Protein AF-0000000080018840 (afdb_homodimer)

Nearest PDB structures (foldseek):
  3c07-assembly1_A  TM=6.468E-01  e=4.289E-05  Streptomyces coelicolor A3(2)
  4w97-assembly1_A  TM=5.515E-01  e=1.304E-05  Mycobacterium tuberculosis H37Rv
  3vpr-assembly2_C  TM=6.463E-01  e=5.351E-04  Thermus thermophilus HB8
  6o6n-assembly1_A  TM=5.882E-01  e=2.619E-04  Mycobacterium tuberculosis
  3ppb-assembly1_B  TM=4.886E-01  e=4.423E-04  Shewanella loihica PV-4

Secondary structure (DSSP, 8-state):
------HHHHHHHHHHHHHHHHHHH-TTT--HHHHHHHHTS-HHHHHHH-SSHHHHHHHHHHHHHHHHHHHHHHHS----SHHHHHHHHHHHHHHTHHHHHHHHHHHHHHHHHH-HHHHHT-HHHHHHHHHHHHHHHHHHT---HHHHHHHHHHHHHHHHHHHHHGGGS-HHHHHHHHHHHHHHHHHHS---/------HHHHHHHHHHHHHHHHHHH-TTT--HHHHHHHHTS-HHHHHHH-SSHHHHHHHHHHHHHHHHHHHHHHHS----SHHHHHHHHHHHHHHTHHHHHHHHHHHHHHHHHH-HHHHHT-HHHHHHHHHHHHHHHHHHT---HHHHHHHHHHHHHHHHHHHHHGGGS-HHHHHHHHHHHHHHHHHHS---

pLDDT: mean 93.97, std 9.01, range [42.06, 98.44]

Sequence (384 aa):
MPKIVDHEQYRKQLLMKSFDLFAQKGYAAITMREIAKELGVSTGTLYHYFPNKEALFLQLVEEQTRQDILNFLAEAGDAKNLAERIKALMNFVAKNEDYFSKQALLGFDFYQQQGRDEILNNPTIKKAWEDTKQALADYLEIKDQAIINFIYCFLNGLISSRMFEGDTFSYTEQSELLANMLTAYLQAQPTHMPKIVDHEQYRKQLLMKSFDLFAQKGYAAITMREIAKELGVSTGTLYHYFPNKEALFLQLVEEQTRQDILNFLAEAGDAKNLAERIKALMNFVAKNEDYFSKQALLGFDFYQQQGRDEILNNPTIKKAWEDTKQALADYLEIKDQAIINFIYCFLNGLISSRMFEGDTFSYTEQSELLANMLTAYLQAQPTH

Solvent-accessible surface area (backbone atoms only — not comparable to full-atom values): 20921 Å² total; per-residue (Å²): 122,81,73,80,73,55,63,67,60,51,50,50,50,52,37,58,55,45,48,55,50,34,59,72,58,33,58,83,71,54,49,66,62,54,49,15,56,76,71,72,47,51,56,67,59,48,39,70,79,26,82,42,66,66,54,42,49,49,51,35,49,45,50,47,44,54,47,51,54,52,55,43,65,71,62,47,68,87,56,86,48,64,51,48,39,44,41,36,53,41,49,52,47,62,76,40,41,70,62,52,47,42,51,50,53,48,49,52,44,47,41,70,74,65,31,57,70,55,46,57,65,30,65,64,60,50,47,38,52,52,51,50,49,48,51,48,22,60,71,60,71,48,83,56,61,69,58,44,51,49,53,51,19,29,54,50,8,43,53,54,47,34,59,54,50,39,78,83,56,48,63,67,62,52,31,50,51,52,33,49,22,52,51,36,32,61,66,67,47,78,85,120,125,81,74,81,71,56,63,66,61,51,51,50,51,51,38,56,56,45,48,55,49,34,60,73,58,33,57,83,70,55,48,66,62,56,50,16,56,76,70,71,46,50,55,66,59,47,39,70,77,27,82,41,65,66,55,42,50,50,52,36,50,46,52,48,44,52,46,52,54,51,55,45,66,72,63,48,67,88,55,88,47,64,52,48,39,43,43,35,52,42,49,53,48,61,76,39,40,70,60,53,48,41,51,50,52,46,51,52,43,46,42,71,74,65,30,58,69,54,48,56,65,30,66,62,61,51,49,38,52,50,51,51,49,49,50,50,22,62,72,62,71,46,85,57,59,68,57,45,50,48,53,52,19,30,54,52,7,43,53,54,47,34,59,53,50,39,79,82,56,47,63,67,62,52,33,50,49,53,31,48,21,51,51,37,32,60,67,67,47,80,85,121

InterPro domains:
  IPR001647 DNA-binding HTH domain, TetR-type [PF00440] (18-59)
  IPR001647 DNA-binding HTH domain, TetR-type [PR00455] (14-27)
  IPR001647 DNA-binding HTH domain, TetR-type [PR00455] (35-58)
  IPR001647 DNA-binding HTH domain, TetR-type [PS50977] (8-68)
  IPR009057 Homedomain-like superfamily [SSF46689] (2-82)
  IPR023772 DNA-binding HTH domain, TetR-type, conserved site [PS01081] (26-56)
  IPR050624 Nucleoid occlusion factor SlmA/HTH-type transcriptional regulator [PTHR43479] (7-182)

Radius of gyration: 22.7 Å; Cα contacts (8 Å, |Δi|>4): 357; chains: 2; bounding box: 90×64×44 Å

Foldseek 3Di:
DPPPPPVVVVLLVLLVQVLVVCLVQNLVGDALCNSCVVVVHDSVVSCVSPVGSVRSVLVSLLSVLVVLLVVLVVQLPDQDALLSSLLSVLVSCVVCLVVVLSVVRNVVSVCVVQHDVCQVPPVSNVVSVVSNLVSVCVSSVPDDSVVSVVSVVVSVVLSVCCVVPNPVDDSVVVSNVSSVVVVVVVVPPPPD/DPPPPPVVVVLLVLLVQVLVVCLVQNLVGDALCNSCVVVVHDSVVSCVSPVGSVRSVLVSLLSVLVVLLVVLVVQLPDQDALLSSLLSVLVSCVVCLVVVLSVVRNVVSVCVVQHDVCQVPPVSNVVSVVSNLVSVCVSSVPDDSVVSVVSVVVSVVLSVCCVVPNPVDDSVVVSNVSSVVVVVVVVPPPPD

Organism: NCBI:txid2019572

Structure (mmCIF, N/CA/C/O backbone):
data_AF-0000000080018840-model_v1
#
loop_
_entity.id
_entity.type
_entity.pdbx_description
1 polymer 'TetR/AcrR family transcriptional regulator'
#
loop_
_atom_site.group_PDB
_atom_site.id
_atom_site.type_symbol
_atom_site.label_atom_id
_atom_site.label_alt_id
_atom_site.label_comp_id
_atom_site.label_asym_id
_atom_site.label_entity_id
_atom_site.label_seq_id
_atom_site.pdbx_PDB_ins_code
_atom_site.Cartn_x
_atom_site.Cartn_y
_atom_site.Cartn_z
_atom_site.occupancy
_atom_site.B_iso_or_equiv
_atom_site.auth_seq_id
_atom_site.auth_comp_id
_atom_site.auth_asym_id
_a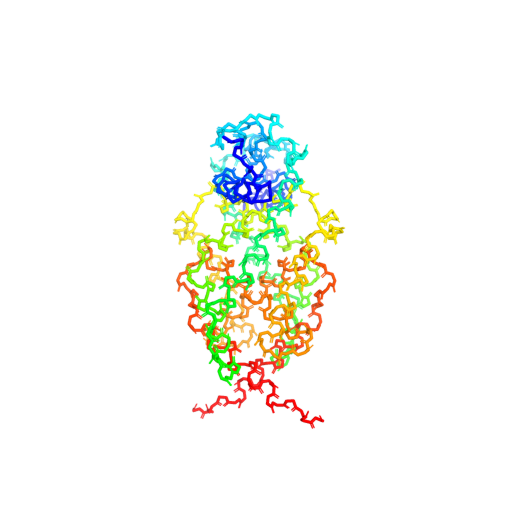tom_site.auth_atom_id
_atom_site.pdbx_PDB_model_num
ATOM 1 N N . MET A 1 1 ? 43.125 22.5 12.094 1 45.78 1 MET A N 1
ATOM 2 C CA . MET A 1 1 ? 42.844 22.297 10.672 1 45.78 1 MET A CA 1
ATOM 3 C C . MET A 1 1 ? 41.344 22.344 10.398 1 45.78 1 MET A C 1
ATOM 5 O O . MET A 1 1 ? 40.562 21.859 11.211 1 45.78 1 MET A O 1
ATOM 9 N N . PRO A 1 2 ? 40.906 23.156 9.523 1 51.06 2 PRO A N 1
ATOM 10 C CA . PRO A 1 2 ? 39.469 23.188 9.273 1 51.06 2 PRO A CA 1
ATOM 11 C C . PRO A 1 2 ? 38.875 21.812 9.016 1 51.06 2 PRO A C 1
ATOM 13 O O . PRO A 1 2 ? 39.562 20.938 8.461 1 51.06 2 PRO A O 1
ATOM 16 N N . LYS A 1 3 ? 38.188 21.344 9.891 1 54.5 3 LYS A N 1
ATOM 17 C CA . LYS A 1 3 ? 37.594 20.031 9.695 1 54.5 3 LYS A CA 1
ATOM 18 C C . LYS A 1 3 ? 37.125 19.844 8.266 1 54.5 3 LYS A C 1
ATOM 20 O O . LYS A 1 3 ? 36.312 20.641 7.77 1 54.5 3 LYS A O 1
ATOM 25 N N . ILE A 1 4 ? 37.844 19.359 7.363 1 59.78 4 ILE A N 1
ATOM 26 C CA . ILE A 1 4 ? 37.406 19.047 6.008 1 59.78 4 ILE A CA 1
ATOM 27 C C . ILE A 1 4 ? 36.031 18.344 6.055 1 59.78 4 ILE A C 1
ATOM 29 O O . ILE A 1 4 ? 35.938 17.203 6.531 1 59.78 4 ILE A O 1
ATOM 33 N N . VAL A 1 5 ? 35.031 19.203 6.078 1 68.12 5 VAL A N 1
ATOM 34 C CA . VAL A 1 5 ? 33.688 18.641 6.137 1 68.12 5 VAL A CA 1
ATOM 35 C C . VAL A 1 5 ? 33.375 17.891 4.836 1 68.12 5 VAL A C 1
ATOM 37 O O . VAL A 1 5 ? 33.531 18.453 3.748 1 68.12 5 VAL A O 1
ATOM 40 N N . ASP A 1 6 ? 33.375 16.594 4.762 1 83.5 6 ASP A N 1
ATOM 41 C CA . ASP A 1 6 ? 32.812 15.805 3.672 1 83.5 6 ASP A CA 1
ATOM 42 C C . ASP A 1 6 ? 31.344 16.156 3.447 1 83.5 6 ASP A C 1
ATOM 44 O O . ASP A 1 6 ? 30.453 15.617 4.129 1 83.5 6 ASP A O 1
ATOM 48 N N . HIS A 1 7 ? 31.094 17.094 2.555 1 87.38 7 HIS A N 1
ATOM 49 C CA . HIS A 1 7 ? 29.781 17.672 2.297 1 87.38 7 HIS A CA 1
ATOM 50 C C . HIS A 1 7 ? 28.766 16.594 1.951 1 87.38 7 HIS A C 1
ATOM 52 O O . HIS A 1 7 ? 27.609 16.656 2.385 1 87.38 7 HIS A O 1
ATOM 58 N N . GLU A 1 8 ? 29.281 15.664 1.293 1 90.56 8 GLU A N 1
ATOM 59 C CA . GLU A 1 8 ? 28.375 14.602 0.884 1 90.56 8 GLU A CA 1
ATOM 60 C C . GLU A 1 8 ? 27.969 13.734 2.072 1 90.56 8 GLU A C 1
ATOM 62 O O . GLU A 1 8 ? 26.797 13.352 2.199 1 90.56 8 GLU A O 1
ATOM 67 N N . GLN A 1 9 ? 28.859 13.453 2.891 1 91.81 9 GLN A N 1
ATOM 68 C CA . GLN A 1 9 ? 28.562 12.656 4.082 1 91.81 9 GLN A CA 1
ATOM 69 C C . GLN A 1 9 ? 27.641 13.414 5.035 1 91.81 9 GLN A C 1
ATOM 71 O O . GLN A 1 9 ? 26.734 12.82 5.625 1 91.81 9 GLN A O 1
ATOM 76 N N . TYR A 1 10 ? 27.953 14.664 5.164 1 92.5 10 TYR A N 1
ATOM 77 C CA . TYR A 1 10 ? 27.109 15.484 6.023 1 92.5 10 TYR A CA 1
ATOM 78 C C . TYR A 1 10 ? 25.688 15.578 5.477 1 92.5 10 TYR A C 1
ATOM 80 O O . TYR A 1 10 ? 24.719 15.469 6.23 1 92.5 10 TYR A O 1
ATOM 88 N N . ARG A 1 11 ? 25.547 15.758 4.223 1 94.44 11 ARG A N 1
ATOM 89 C CA . ARG A 1 11 ? 24.234 15.781 3.559 1 94.44 11 ARG A CA 1
ATOM 90 C C . ARG A 1 11 ? 23.453 14.5 3.84 1 94.44 11 ARG A C 1
ATOM 92 O O . ARG A 1 11 ? 22.281 14.555 4.184 1 94.44 11 ARG A O 1
ATOM 99 N N . LYS A 1 12 ? 24.141 13.43 3.73 1 95.06 12 LYS A N 1
ATOM 100 C CA . LYS A 1 12 ? 23.516 12.141 3.979 1 95.06 12 LYS A CA 1
ATOM 101 C C . LYS A 1 12 ? 23.047 12.023 5.426 1 95.06 12 LYS A C 1
ATOM 103 O O . LYS A 1 12 ? 21.969 11.477 5.691 1 95.06 12 LYS A O 1
ATOM 108 N N . GLN A 1 13 ? 23.844 12.5 6.277 1 94.56 13 GLN A N 1
ATOM 109 C CA . GLN A 1 13 ? 23.469 12.484 7.688 1 94.56 13 GLN A CA 1
ATOM 110 C C . GLN A 1 13 ? 22.203 13.32 7.926 1 94.56 13 GLN A C 1
ATOM 112 O O . GLN A 1 13 ? 21.312 12.914 8.672 1 94.56 13 GLN A O 1
ATOM 117 N N . LEU A 1 14 ? 22.172 14.453 7.285 1 95.94 14 LEU A N 1
ATOM 118 C CA . LEU A 1 14 ? 21 15.312 7.406 1 95.94 14 LEU A CA 1
ATOM 119 C C . LEU A 1 14 ? 19.75 14.633 6.848 1 95.94 14 LEU A C 1
ATOM 121 O O . LEU A 1 14 ? 18.672 14.727 7.43 1 95.94 14 LEU A O 1
ATOM 125 N N . LEU A 1 15 ? 19.922 13.922 5.781 1 96.69 15 LEU A N 1
ATOM 126 C CA . LEU A 1 15 ? 18.812 13.219 5.156 1 96.69 15 LEU A CA 1
ATOM 127 C C . LEU A 1 15 ? 18.25 12.148 6.086 1 96.69 15 LEU A C 1
ATOM 129 O O . LEU A 1 15 ? 17.047 12.078 6.305 1 96.69 15 LEU A O 1
ATOM 133 N N . MET A 1 16 ? 19.125 11.383 6.684 1 94.75 16 MET A N 1
ATOM 134 C CA . MET A 1 16 ? 18.703 10.258 7.52 1 94.75 16 MET A CA 1
ATOM 135 C C . MET A 1 16 ? 18.031 10.758 8.789 1 94.75 16 MET A C 1
ATOM 137 O O . MET A 1 16 ? 17.031 10.18 9.234 1 94.75 16 MET A O 1
ATOM 141 N N . LYS A 1 17 ? 18.531 11.805 9.297 1 95.81 17 LYS A N 1
ATOM 142 C CA . LYS A 1 17 ? 17.906 12.406 10.469 1 95.81 17 LYS A CA 1
ATOM 143 C C . LYS A 1 17 ? 16.547 13 10.109 1 95.81 17 LYS A C 1
ATOM 145 O O . LYS A 1 17 ? 15.617 12.984 10.922 1 95.81 17 LYS A O 1
ATOM 150 N N . SER A 1 18 ? 16.438 13.539 8.945 1 96.94 18 SER A N 1
ATOM 151 C CA . SER A 1 18 ? 15.172 14.086 8.484 1 96.94 18 SER A CA 1
ATOM 152 C C . SER A 1 18 ? 14.125 13 8.312 1 96.94 18 SER A C 1
ATOM 154 O O . SER A 1 18 ? 12.93 13.242 8.5 1 96.94 18 SER A O 1
ATOM 156 N N . PHE A 1 19 ? 14.547 11.781 7.973 1 96.38 19 PHE A N 1
ATOM 157 C CA . PHE A 1 19 ? 13.633 10.656 7.832 1 96.38 19 PHE A CA 1
ATOM 158 C C . PHE A 1 19 ? 12.875 10.406 9.133 1 96.38 19 PHE A C 1
ATOM 160 O O . PHE A 1 19 ? 11.656 10.242 9.117 1 96.38 19 PHE A O 1
ATOM 167 N N . ASP A 1 20 ? 13.625 10.461 10.164 1 94.19 20 ASP A N 1
ATOM 168 C CA . ASP A 1 20 ? 13.016 10.227 11.469 1 94.19 20 ASP A CA 1
ATOM 169 C C . ASP A 1 20 ? 11.992 11.305 11.805 1 94.19 20 ASP A C 1
ATOM 171 O O . ASP A 1 20 ? 10.945 11.016 12.383 1 94.19 20 ASP A O 1
ATOM 175 N N . LEU A 1 21 ? 12.312 12.477 11.43 1 94.38 21 LEU A N 1
ATOM 176 C CA . LEU A 1 21 ? 11.414 13.594 11.688 1 94.38 21 LEU A CA 1
ATOM 177 C C . LEU A 1 21 ? 10.156 13.484 10.836 1 94.38 21 LEU A C 1
ATOM 179 O O . LEU A 1 21 ? 9.039 13.68 11.336 1 94.38 21 LEU A O 1
ATOM 183 N N . PHE A 1 22 ? 10.375 13.156 9.547 1 94.5 22 PHE A N 1
ATOM 184 C CA . PHE A 1 22 ? 9.234 12.938 8.656 1 94.5 22 PHE A CA 1
ATOM 185 C C . PHE A 1 22 ? 8.359 11.805 9.18 1 94.5 22 PHE A C 1
ATOM 187 O O . PHE A 1 22 ? 7.129 11.891 9.141 1 94.5 22 PHE A O 1
ATOM 194 N N . ALA A 1 23 ? 8.992 10.797 9.641 1 91.19 23 ALA A N 1
ATOM 195 C CA . ALA A 1 23 ? 8.266 9.625 10.117 1 91.19 23 ALA A CA 1
ATOM 196 C C . ALA A 1 23 ? 7.473 9.953 11.383 1 91.19 23 ALA A C 1
ATOM 198 O O . ALA A 1 23 ? 6.391 9.398 11.602 1 91.19 23 ALA A O 1
ATOM 199 N N . GLN A 1 24 ? 7.988 10.812 12.156 1 88 24 GLN A N 1
ATOM 200 C CA . GLN A 1 24 ? 7.371 11.164 13.43 1 88 24 GLN A CA 1
ATOM 201 C C . GLN A 1 24 ? 6.234 12.164 13.234 1 88 24 GLN A C 1
ATOM 203 O O . GLN A 1 24 ? 5.16 12.016 13.82 1 88 24 GLN A O 1
ATOM 208 N N . LYS A 1 25 ? 6.395 13.156 12.32 1 89.25 25 LYS A N 1
ATOM 209 C CA . LYS A 1 25 ? 5.465 14.281 12.258 1 89.25 25 LYS A CA 1
ATOM 210 C C . LYS A 1 25 ? 4.641 14.234 10.977 1 89.25 25 LYS A C 1
ATOM 212 O O . LYS A 1 25 ? 3.592 14.875 10.883 1 89.25 25 LYS A O 1
ATOM 217 N N . GLY A 1 26 ? 5.172 13.461 10.047 1 91.19 26 GLY A N 1
ATOM 218 C CA . GLY A 1 26 ? 4.547 13.469 8.734 1 91.19 26 GLY A CA 1
ATOM 219 C C . GLY A 1 26 ? 5.113 14.531 7.812 1 91.19 26 GLY A C 1
ATOM 220 O O . GLY A 1 26 ? 5.559 15.586 8.273 1 91.19 26 GLY A O 1
ATOM 221 N N . TYR A 1 27 ? 5.07 14.281 6.578 1 93.5 27 TYR A N 1
ATOM 222 C CA . TYR A 1 27 ? 5.594 15.203 5.57 1 93.5 27 TYR A CA 1
ATOM 223 C C . TYR A 1 27 ? 4.797 16.5 5.555 1 93.5 27 TYR A C 1
ATOM 225 O O . TYR A 1 27 ? 5.375 17.594 5.508 1 93.5 27 TYR A O 1
ATOM 233 N N . ALA A 1 28 ? 3.535 16.391 5.555 1 89.25 28 ALA A N 1
ATOM 234 C CA . ALA A 1 28 ? 2.664 17.547 5.426 1 89.25 28 ALA A CA 1
ATOM 235 C C . ALA A 1 28 ? 2.824 18.484 6.621 1 89.25 28 ALA A C 1
ATOM 237 O O . ALA A 1 28 ? 2.814 19.703 6.469 1 89.25 28 ALA A O 1
ATOM 238 N N . ALA A 1 29 ? 3.09 18.031 7.734 1 89.56 29 ALA A N 1
ATOM 239 C CA . ALA A 1 29 ? 2.951 18.781 8.977 1 89.56 29 ALA A CA 1
ATOM 240 C C . ALA A 1 29 ? 4.258 19.484 9.344 1 89.56 29 ALA A C 1
ATOM 242 O O . ALA A 1 29 ? 4.25 20.484 10.055 1 89.56 29 ALA A O 1
ATOM 243 N N . ILE A 1 30 ? 5.359 19 8.93 1 94.94 30 ILE A N 1
ATOM 244 C CA . ILE A 1 30 ? 6.645 19.516 9.383 1 94.94 30 ILE A CA 1
ATOM 245 C C . ILE A 1 30 ? 7.148 20.562 8.391 1 94.94 30 ILE A C 1
ATOM 247 O O . ILE A 1 30 ? 6.949 20.438 7.18 1 94.94 30 ILE A O 1
ATOM 251 N N . THR A 1 31 ? 7.797 21.594 8.898 1 96.12 31 THR A N 1
ATOM 252 C CA . THR A 1 31 ? 8.336 22.672 8.07 1 96.12 31 THR A CA 1
ATOM 253 C C . THR A 1 31 ? 9.859 22.594 8.023 1 96.12 31 THR A C 1
ATOM 255 O O . THR A 1 31 ? 10.484 21.922 8.852 1 96.12 31 THR A O 1
ATOM 258 N N . MET A 1 32 ? 10.406 23.359 7.055 1 97.56 32 MET A N 1
ATOM 259 C CA . MET A 1 32 ? 11.859 23.453 6.945 1 97.56 32 MET A CA 1
ATOM 260 C C . MET A 1 32 ? 12.469 24.047 8.211 1 97.56 32 MET A C 1
ATOM 262 O O . MET A 1 32 ? 13.508 23.594 8.68 1 97.56 32 MET A O 1
ATOM 266 N N . ARG A 1 33 ? 11.844 24.969 8.766 1 97.25 33 ARG A N 1
ATOM 267 C CA . ARG A 1 33 ? 12.328 25.625 9.977 1 97.25 33 ARG A CA 1
ATOM 268 C C . ARG A 1 33 ? 12.328 24.656 11.156 1 97.25 33 ARG A C 1
ATOM 270 O O . ARG A 1 33 ? 13.281 24.625 11.938 1 97.25 33 ARG A O 1
ATOM 277 N N . GLU A 1 34 ? 11.312 23.891 11.273 1 97.12 34 GLU A N 1
ATOM 278 C CA . GLU A 1 34 ? 11.219 22.891 12.328 1 97.12 34 GLU A CA 1
ATOM 279 C C . GLU A 1 34 ? 12.281 21.797 12.164 1 97.12 34 GLU A C 1
ATOM 281 O O . GLU A 1 34 ? 12.883 21.359 13.141 1 97.12 34 GLU A O 1
ATOM 286 N N . ILE A 1 35 ? 12.477 21.359 10.883 1 97.69 35 ILE A N 1
ATOM 287 C CA . ILE A 1 35 ? 13.492 20.359 10.594 1 97.69 35 ILE A CA 1
ATOM 288 C C . ILE A 1 35 ? 14.867 20.859 11.008 1 97.69 35 ILE A C 1
ATOM 290 O O . ILE A 1 35 ? 15.609 20.172 11.703 1 97.69 35 ILE A O 1
ATOM 294 N N . ALA A 1 36 ? 15.133 22.062 10.641 1 97.88 36 ALA A N 1
ATOM 295 C CA . ALA A 1 36 ? 16.422 22.656 11 1 97.88 36 ALA A CA 1
ATOM 296 C C . ALA A 1 36 ? 16.609 22.688 12.516 1 97.88 36 ALA A C 1
ATOM 298 O O . ALA A 1 36 ? 17.656 22.281 13.023 1 97.88 36 ALA A O 1
ATOM 299 N N . LYS A 1 37 ? 15.633 23.109 13.188 1 97.75 37 LYS A N 1
ATOM 300 C CA . LYS A 1 37 ? 15.664 23.203 14.648 1 97.75 37 LYS A CA 1
ATOM 301 C C . LYS A 1 37 ? 15.906 21.828 15.273 1 97.75 37 LYS A C 1
ATOM 303 O O . LYS A 1 37 ? 16.766 21.688 16.141 1 97.75 37 LYS A O 1
ATOM 308 N N . GLU A 1 38 ? 15.18 20.844 14.852 1 96 38 GLU A N 1
ATOM 309 C CA . GLU A 1 38 ? 15.266 19.5 15.422 1 96 38 GLU A CA 1
ATOM 310 C C . GLU A 1 38 ? 16.609 18.859 15.102 1 96 38 GLU A C 1
ATOM 312 O O . GLU A 1 38 ? 17.109 18.031 15.875 1 96 38 GLU A O 1
ATOM 317 N N . LEU A 1 39 ? 17.188 19.188 13.953 1 96.31 39 LEU A N 1
ATOM 318 C CA . LEU A 1 39 ? 18.484 18.641 13.539 1 96.31 39 LEU A CA 1
ATOM 319 C C . LEU A 1 39 ? 19.625 19.375 14.242 1 96.31 39 LEU A C 1
ATOM 321 O O . LEU A 1 39 ? 20.766 18.922 14.195 1 96.31 39 LEU A O 1
ATOM 325 N N . GLY A 1 40 ? 19.312 20.531 14.828 1 96.62 40 GLY A N 1
ATOM 326 C CA . GLY A 1 40 ? 20.344 21.312 15.508 1 96.62 40 GLY A CA 1
ATOM 327 C C . GLY A 1 40 ? 21.234 22.078 14.555 1 96.62 40 GLY A C 1
ATOM 328 O O . GLY A 1 40 ? 22.422 22.234 14.805 1 96.62 40 GLY A O 1
ATOM 329 N N . VAL A 1 41 ? 20.672 22.453 13.414 1 96.75 41 VAL A N 1
ATOM 330 C CA . VAL A 1 41 ? 21.406 23.25 12.438 1 96.75 41 VAL A CA 1
ATOM 331 C C . VAL A 1 41 ? 20.656 24.562 12.164 1 96.75 41 VAL A C 1
ATOM 333 O O . VAL A 1 41 ? 19.5 24.703 12.531 1 96.75 41 VAL A O 1
ATOM 336 N N . SER A 1 42 ? 21.359 25.469 11.562 1 96.25 42 SER A N 1
ATOM 337 C CA . SER A 1 42 ? 20.688 26.703 11.172 1 96.25 42 SER A CA 1
ATOM 338 C C . SER A 1 42 ? 19.781 26.484 9.969 1 96.25 42 SER A C 1
ATOM 340 O O . SER A 1 42 ? 20.031 25.594 9.156 1 96.25 42 SER A O 1
ATOM 342 N N . THR A 1 43 ? 18.719 27.328 9.867 1 96.12 43 THR A N 1
ATOM 343 C CA . THR A 1 43 ? 17.875 27.297 8.672 1 96.12 43 THR A CA 1
ATOM 344 C C . THR A 1 43 ? 18.703 27.531 7.418 1 96.12 43 THR A C 1
ATOM 346 O O . THR A 1 43 ? 18.484 26.891 6.391 1 96.12 43 THR A O 1
ATOM 349 N N . GLY A 1 44 ? 19.656 28.406 7.531 1 96.06 44 GLY A N 1
ATOM 350 C CA . GLY A 1 44 ? 20.547 28.688 6.41 1 96.06 44 GLY A CA 1
ATOM 351 C C . GLY A 1 44 ? 21.328 27.469 5.953 1 96.06 44 GLY A C 1
ATOM 352 O O . GLY A 1 44 ? 21.438 27.203 4.754 1 96.06 44 GLY A O 1
ATOM 353 N N . THR A 1 45 ? 21.844 26.75 6.848 1 95.69 45 THR A N 1
ATOM 354 C CA . THR A 1 45 ? 22.594 25.531 6.555 1 95.69 45 THR A CA 1
ATOM 355 C C . THR A 1 45 ? 21.688 24.516 5.852 1 95.69 45 THR A C 1
ATOM 357 O O . THR A 1 45 ? 22.078 23.922 4.844 1 95.69 45 THR A O 1
ATOM 360 N N . LEU A 1 46 ? 20.453 24.297 6.41 1 97.31 46 LEU A N 1
ATOM 361 C CA . LEU A 1 46 ? 19.531 23.312 5.82 1 97.31 46 LEU A CA 1
ATOM 362 C C . LEU A 1 46 ? 19.172 23.703 4.391 1 97.31 46 LEU A C 1
ATOM 364 O O . LEU A 1 46 ? 19.203 22.875 3.484 1 97.31 46 LEU A O 1
ATOM 368 N N . TYR A 1 47 ? 18.938 24.984 4.203 1 97 47 TYR A N 1
ATOM 369 C CA . TYR A 1 47 ? 18.516 25.484 2.896 1 97 47 TYR A CA 1
ATOM 370 C C . TYR A 1 47 ? 19.672 25.453 1.903 1 97 47 TYR A C 1
ATOM 372 O O . TYR A 1 47 ? 19.453 25.406 0.69 1 97 47 TYR A O 1
ATOM 380 N N . HIS A 1 48 ? 20.859 25.516 2.43 1 96.12 48 HIS A N 1
ATOM 381 C CA . HIS A 1 48 ? 22.031 25.375 1.575 1 96.12 48 HIS A CA 1
ATOM 382 C C . HIS A 1 48 ? 22.062 24 0.903 1 96.12 48 HIS A C 1
ATOM 384 O O . HIS A 1 48 ? 22.375 23.891 -0.284 1 96.12 48 HIS A O 1
ATOM 390 N N . TYR A 1 49 ? 21.688 23.031 1.649 1 96.25 49 TYR A N 1
ATOM 391 C CA . TYR A 1 49 ? 21.719 21.672 1.128 1 96.25 49 TYR A CA 1
ATOM 392 C C . TYR A 1 49 ? 20.422 21.328 0.411 1 96.25 49 TYR A C 1
ATOM 394 O O . TYR A 1 49 ? 20.422 20.547 -0.552 1 96.25 49 TYR A O 1
ATOM 402 N N . PHE A 1 50 ? 19.281 21.859 0.914 1 97.94 50 PHE A N 1
ATOM 403 C CA . PHE A 1 50 ? 17.938 21.547 0.409 1 97.94 50 PHE A CA 1
ATOM 404 C C . PHE A 1 50 ? 17.125 22.812 0.211 1 97.94 50 PHE A C 1
ATOM 406 O O . PHE A 1 50 ? 16.547 23.344 1.163 1 97.94 50 PHE A O 1
ATOM 413 N N . PRO A 1 51 ? 16.922 23.203 -0.952 1 97.5 51 PRO A N 1
ATOM 414 C CA . PRO A 1 51 ? 16.328 24.516 -1.21 1 97.5 51 PRO A CA 1
ATOM 415 C C . PRO A 1 51 ? 14.867 24.594 -0.756 1 97.5 51 PRO A C 1
ATOM 417 O O . PRO A 1 51 ? 14.336 25.688 -0.556 1 97.5 51 PRO A O 1
ATOM 420 N N . ASN A 1 52 ? 14.203 23.484 -0.68 1 97.06 52 ASN A N 1
ATOM 421 C CA . ASN A 1 52 ? 12.844 23.391 -0.159 1 97.06 52 ASN A CA 1
ATOM 422 C C . ASN A 1 52 ? 12.539 22 0.367 1 97.06 52 ASN A C 1
ATOM 424 O O . ASN A 1 52 ? 13.359 21.094 0.242 1 97.06 52 ASN A O 1
ATOM 428 N N . LYS A 1 53 ? 11.453 21.875 0.94 1 97.12 53 LYS A N 1
ATOM 429 C CA . LYS A 1 53 ? 11.055 20.625 1.573 1 97.12 53 LYS A CA 1
ATOM 430 C C . LYS A 1 53 ? 10.953 19.5 0.547 1 97.12 53 LYS A C 1
ATOM 432 O O . LYS A 1 53 ? 11.352 18.359 0.819 1 97.12 53 LYS A O 1
ATOM 437 N N . GLU A 1 54 ? 10.375 19.766 -0.612 1 97.38 54 GLU A N 1
ATOM 438 C CA . GLU A 1 54 ? 10.242 18.766 -1.669 1 97.38 54 GLU A CA 1
ATOM 439 C C . GLU A 1 54 ? 11.609 18.25 -2.113 1 97.38 54 GLU A C 1
ATOM 441 O O . GLU A 1 54 ? 11.805 17.047 -2.266 1 97.38 54 GLU A O 1
ATOM 446 N N . ALA A 1 55 ? 12.484 19.109 -2.299 1 97.69 55 ALA A N 1
ATOM 447 C CA . ALA A 1 55 ? 13.836 18.719 -2.695 1 97.69 55 ALA A CA 1
ATOM 448 C C . ALA A 1 55 ? 14.484 17.844 -1.634 1 97.69 55 ALA A C 1
ATOM 450 O O . ALA A 1 55 ? 15.164 16.859 -1.96 1 97.69 55 ALA A O 1
ATOM 451 N N . LEU A 1 56 ? 14.328 18.266 -0.398 1 98.06 56 LEU A N 1
ATOM 452 C CA . LEU A 1 56 ? 14.836 17.453 0.703 1 98.06 56 LEU A CA 1
ATOM 453 C C . LEU A 1 56 ? 14.258 16.047 0.651 1 98.06 56 LEU A C 1
ATOM 455 O O . LEU A 1 56 ? 15 15.062 0.715 1 98.06 56 LEU A O 1
ATOM 459 N N . PHE A 1 57 ? 12.984 15.945 0.469 1 97.94 57 PHE A N 1
ATOM 460 C CA . PHE A 1 57 ? 12.305 14.656 0.469 1 97.94 57 PHE A CA 1
ATOM 461 C C . PHE A 1 57 ? 12.75 13.812 -0.719 1 97.94 57 PHE A C 1
ATOM 463 O O . PHE A 1 57 ? 13.008 12.617 -0.576 1 97.94 57 PHE A O 1
ATOM 470 N N . LEU A 1 58 ? 12.836 14.422 -1.856 1 98.12 58 LEU A N 1
ATOM 471 C CA . LEU A 1 58 ? 13.227 13.688 -3.057 1 98.12 58 LEU A CA 1
ATOM 472 C C . LEU A 1 58 ? 14.664 13.195 -2.945 1 98.12 58 LEU A C 1
ATOM 474 O O . LEU A 1 58 ? 14.977 12.078 -3.381 1 98.12 58 LEU A O 1
ATOM 478 N N . GLN A 1 59 ? 15.492 13.953 -2.379 1 97.88 59 GLN A N 1
ATOM 479 C CA . GLN A 1 59 ? 16.859 13.508 -2.143 1 97.88 59 GLN A CA 1
ATOM 480 C C . GLN A 1 59 ? 16.906 12.367 -1.122 1 97.88 59 GLN A C 1
ATOM 482 O O . GLN A 1 59 ? 17.734 11.461 -1.223 1 97.88 59 GLN A O 1
ATOM 487 N N . LEU A 1 60 ? 16.062 12.469 -0.114 1 98.12 60 LEU A N 1
ATOM 488 C CA . LEU A 1 60 ? 15.914 11.391 0.856 1 98.12 60 LEU A CA 1
ATOM 489 C C . LEU A 1 60 ? 15.508 10.094 0.169 1 98.12 60 LEU A C 1
ATOM 491 O O . LEU A 1 60 ? 16.078 9.031 0.438 1 98.12 60 LEU A O 1
ATOM 495 N N . VAL A 1 61 ? 14.547 10.141 -0.728 1 97.94 61 VAL A N 1
ATOM 496 C CA . VAL A 1 61 ? 14.078 8.977 -1.472 1 97.94 61 VAL A CA 1
ATOM 497 C C . VAL A 1 61 ? 15.227 8.359 -2.258 1 97.94 61 VAL A C 1
ATOM 499 O O . VAL A 1 61 ? 15.422 7.145 -2.236 1 97.94 61 VAL A O 1
ATOM 502 N N . GLU A 1 62 ? 15.922 9.203 -2.9 1 97.62 62 GLU A N 1
ATOM 503 C CA . GLU A 1 62 ? 17.062 8.742 -3.688 1 97.62 62 GLU A CA 1
ATOM 504 C C . GLU A 1 62 ? 18.094 8.039 -2.809 1 97.62 62 GLU A C 1
ATOM 506 O O . GLU A 1 62 ? 18.547 6.941 -3.139 1 97.62 62 GLU A O 1
ATOM 511 N N . GLU A 1 63 ? 18.422 8.688 -1.759 1 97.44 63 GLU A N 1
ATOM 512 C CA . GLU A 1 63 ? 19.422 8.133 -0.861 1 97.44 63 GLU A CA 1
ATOM 513 C C . GLU A 1 63 ? 18.938 6.852 -0.196 1 97.44 63 GLU A C 1
ATOM 515 O O . GLU A 1 63 ? 19.688 5.883 -0.062 1 97.44 63 GLU A O 1
ATOM 520 N N . GLN A 1 64 ? 17.75 6.844 0.238 1 97.69 64 GLN A N 1
ATOM 521 C CA . GLN A 1 64 ? 17.172 5.652 0.855 1 97.69 64 GLN A CA 1
ATOM 522 C C . GLN A 1 64 ? 17.156 4.48 -0.12 1 97.69 64 GLN A C 1
ATOM 524 O O . GLN A 1 64 ? 17.469 3.348 0.26 1 97.69 64 GLN A O 1
ATOM 529 N N . THR A 1 65 ? 16.781 4.754 -1.369 1 98.12 65 THR A N 1
ATOM 530 C CA . THR A 1 65 ? 16.781 3.707 -2.385 1 98.12 65 THR A CA 1
ATOM 531 C C . THR A 1 65 ? 18.172 3.096 -2.539 1 98.12 65 THR A C 1
ATOM 533 O O . THR A 1 65 ? 18.328 1.873 -2.52 1 98.12 65 THR A O 1
ATOM 536 N N . ARG A 1 66 ? 19.109 3.949 -2.639 1 97.44 66 ARG A N 1
ATOM 537 C CA . ARG A 1 66 ? 20.484 3.496 -2.766 1 97.44 66 ARG A CA 1
ATOM 538 C C . ARG A 1 66 ? 20.906 2.666 -1.556 1 97.44 66 ARG A C 1
ATOM 540 O O . ARG A 1 66 ? 21.453 1.572 -1.705 1 97.44 66 ARG A O 1
ATOM 547 N N . GLN A 1 67 ? 20.594 3.129 -0.394 1 97.31 67 GLN A N 1
ATOM 548 C CA . GLN A 1 67 ? 20.984 2.449 0.837 1 97.31 67 GLN A CA 1
ATOM 549 C C . GLN A 1 67 ? 20.25 1.128 0.996 1 97.31 67 GLN A C 1
ATOM 551 O O . GLN A 1 67 ? 20.812 0.138 1.457 1 97.31 67 GLN A O 1
ATOM 556 N N . ASP A 1 68 ? 18.969 1.162 0.675 1 98.06 68 ASP A N 1
ATOM 557 C CA . ASP A 1 68 ? 18.188 -0.067 0.759 1 98.06 68 ASP A CA 1
ATOM 558 C C . ASP A 1 68 ? 18.797 -1.17 -0.101 1 98.06 68 ASP A C 1
ATOM 560 O O . ASP A 1 68 ? 18.938 -2.309 0.347 1 98.06 68 ASP A O 1
ATOM 564 N N . ILE A 1 69 ? 19.188 -0.839 -1.344 1 98.25 69 ILE A N 1
ATOM 565 C CA . ILE A 1 69 ? 19.766 -1.798 -2.279 1 98.25 69 ILE A CA 1
ATOM 566 C C . ILE A 1 69 ? 21.109 -2.289 -1.749 1 98.25 69 ILE A C 1
ATOM 568 O O . ILE A 1 69 ? 21.359 -3.496 -1.705 1 98.25 69 ILE A O 1
ATOM 572 N N . LEU A 1 70 ? 21.906 -1.383 -1.248 1 97.75 70 LEU A N 1
ATOM 573 C CA . LEU A 1 70 ? 23.219 -1.733 -0.742 1 97.75 70 LEU A CA 1
ATOM 574 C C . LEU A 1 70 ? 23.109 -2.602 0.507 1 97.75 70 LEU A C 1
ATOM 576 O O . LEU A 1 70 ? 23.828 -3.598 0.639 1 97.75 70 LEU A O 1
ATOM 580 N N . ASN A 1 71 ? 22.25 -2.164 1.411 1 97.94 71 ASN A N 1
ATOM 581 C CA . ASN A 1 71 ? 22.062 -2.92 2.646 1 97.94 71 ASN A CA 1
ATOM 582 C C . ASN A 1 71 ? 21.531 -4.324 2.369 1 97.94 71 ASN A C 1
ATOM 584 O O . ASN A 1 71 ? 21.969 -5.289 3.008 1 97.94 71 ASN A O 1
ATOM 588 N N . PHE A 1 72 ? 20.656 -4.457 1.46 1 98.19 72 PHE A N 1
ATOM 589 C CA . PHE A 1 72 ? 20.141 -5.766 1.091 1 98.19 72 PHE A CA 1
ATOM 590 C C . PHE A 1 72 ? 21.234 -6.648 0.519 1 98.19 72 PHE A C 1
ATOM 592 O O . PHE A 1 72 ? 21.406 -7.793 0.946 1 98.19 72 PHE A O 1
ATOM 599 N N . LEU A 1 73 ? 21.969 -6.145 -0.447 1 96.94 73 LEU A N 1
ATOM 600 C CA . LEU A 1 73 ? 23 -6.934 -1.108 1 96.94 73 LEU A CA 1
ATOM 601 C C . LEU A 1 73 ? 24.078 -7.355 -0.117 1 96.94 73 LEU A C 1
ATOM 603 O O . LEU A 1 73 ? 24.656 -8.438 -0.244 1 96.94 73 LEU A O 1
ATOM 607 N N . ALA A 1 74 ? 24.266 -6.512 0.864 1 96.38 74 ALA A N 1
ATOM 608 C CA . ALA A 1 74 ? 25.25 -6.816 1.891 1 96.38 74 ALA A CA 1
ATOM 609 C C . ALA A 1 74 ? 24.797 -7.961 2.785 1 96.38 74 ALA A C 1
ATOM 611 O O . ALA A 1 74 ? 25.609 -8.719 3.307 1 96.38 74 ALA A O 1
ATOM 612 N N . GLU A 1 75 ? 23.484 -8.109 2.861 1 95.31 75 GLU A N 1
ATOM 613 C CA . GLU A 1 75 ? 22.922 -9.078 3.793 1 95.31 75 GLU A CA 1
ATOM 614 C C . GLU A 1 75 ? 22.484 -10.352 3.068 1 95.31 75 GLU A C 1
ATOM 616 O O . GLU A 1 75 ? 22.344 -11.406 3.688 1 95.31 75 GLU A O 1
ATOM 621 N N . ALA A 1 76 ? 22.047 -10.375 1.792 1 92.38 76 ALA A N 1
ATOM 622 C CA . ALA A 1 76 ? 21.359 -11.414 1.03 1 92.38 76 ALA A CA 1
ATOM 623 C C . ALA A 1 76 ? 2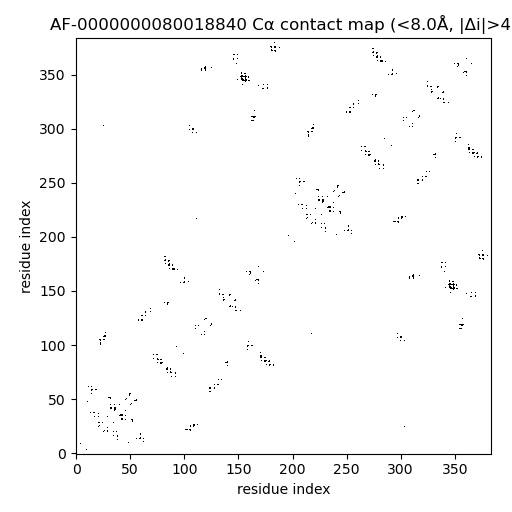2.203 -12.688 0.969 1 92.38 76 ALA A C 1
ATOM 625 O O . ALA A 1 76 ? 21.656 -13.781 0.787 1 92.38 76 ALA A O 1
ATOM 626 N N . GLY A 1 77 ? 23.484 -12.664 1.342 1 87.06 77 GLY A N 1
ATOM 627 C CA . GLY A 1 77 ? 24.328 -13.844 1.339 1 87.06 77 GLY A CA 1
ATOM 628 C C . GLY A 1 77 ? 24.422 -14.516 -0.02 1 87.06 77 GLY A C 1
ATOM 629 O O . GLY A 1 77 ? 24.188 -13.875 -1.048 1 87.06 77 GLY A O 1
ATOM 630 N N . ASP A 1 78 ? 24.828 -15.82 -0.015 1 88.56 78 ASP A N 1
ATOM 631 C CA . ASP A 1 78 ? 25.031 -16.562 -1.253 1 88.56 78 ASP A CA 1
ATOM 632 C C . ASP A 1 78 ? 23.891 -17.547 -1.499 1 88.56 78 ASP A C 1
ATOM 634 O O . ASP A 1 78 ? 24.047 -18.75 -1.319 1 88.56 78 ASP A O 1
ATOM 638 N N . ALA A 1 79 ? 22.781 -17.016 -1.963 1 92.19 79 ALA A N 1
ATOM 639 C CA . ALA A 1 79 ? 21.625 -17.859 -2.277 1 92.19 79 ALA A CA 1
ATOM 640 C C . ALA A 1 79 ? 21.891 -18.703 -3.529 1 92.19 79 ALA A C 1
ATOM 642 O O . ALA A 1 79 ? 22.438 -18.203 -4.516 1 92.19 79 ALA A O 1
ATOM 643 N N . LYS A 1 80 ? 21.469 -19.938 -3.486 1 93 80 LYS A N 1
ATOM 644 C CA . LYS A 1 80 ? 21.844 -20.906 -4.516 1 93 80 LYS A CA 1
ATOM 645 C C . LYS A 1 80 ? 20.734 -21.047 -5.559 1 93 80 LYS A C 1
ATOM 647 O O . LYS A 1 80 ? 20.984 -21.531 -6.664 1 93 80 LYS A O 1
ATOM 652 N N . ASN A 1 81 ? 19.531 -20.844 -5.207 1 95.06 81 ASN A N 1
ATOM 653 C CA . ASN A 1 81 ? 18.406 -20.984 -6.117 1 95.06 81 ASN A CA 1
ATOM 654 C C . ASN A 1 81 ? 17.359 -19.906 -5.863 1 95.06 81 ASN A C 1
ATOM 656 O O . ASN A 1 81 ? 17.484 -19.094 -4.938 1 95.06 81 ASN A O 1
ATOM 660 N N . LEU A 1 82 ? 16.359 -19.875 -6.66 1 96.25 82 LEU A N 1
ATOM 661 C CA . LEU A 1 82 ? 15.352 -18.828 -6.652 1 96.25 82 LEU A CA 1
ATOM 662 C C . LEU A 1 82 ? 14.633 -18.781 -5.309 1 96.25 82 LEU A C 1
ATOM 664 O O . LEU A 1 82 ? 14.391 -17.703 -4.766 1 96.25 82 LEU A O 1
ATOM 668 N N . ALA A 1 83 ? 14.266 -19.938 -4.789 1 96.44 83 ALA A N 1
ATOM 669 C CA . ALA A 1 83 ? 13.555 -20 -3.514 1 96.44 83 ALA A CA 1
ATOM 670 C C . ALA A 1 83 ? 14.375 -19.359 -2.396 1 96.44 83 ALA A C 1
ATOM 672 O O . ALA A 1 83 ? 13.844 -18.609 -1.573 1 96.44 83 ALA A O 1
ATOM 673 N N . GLU A 1 84 ? 15.633 -19.625 -2.365 1 97.25 84 GLU A N 1
ATOM 674 C CA . GLU A 1 84 ? 16.531 -19.047 -1.364 1 97.25 84 GLU A CA 1
ATOM 675 C C . GLU A 1 84 ? 16.656 -17.547 -1.547 1 97.25 84 GLU A C 1
ATOM 677 O O . GLU A 1 84 ? 16.75 -16.797 -0.568 1 97.25 84 GLU A O 1
ATOM 682 N N . ARG A 1 85 ? 16.703 -17.094 -2.781 1 98.12 85 ARG A N 1
ATOM 683 C CA . ARG A 1 85 ? 16.797 -15.656 -3.057 1 98.12 85 ARG A CA 1
ATOM 684 C C . ARG A 1 85 ? 15.539 -14.93 -2.594 1 98.12 85 ARG A C 1
ATOM 686 O O . ARG A 1 85 ? 15.625 -13.844 -2.008 1 98.12 85 ARG A O 1
ATOM 693 N N . ILE A 1 86 ? 14.414 -15.531 -2.83 1 98 86 ILE A N 1
ATOM 694 C CA . ILE A 1 86 ? 13.148 -14.945 -2.398 1 98 86 ILE A CA 1
ATOM 695 C C . ILE A 1 86 ? 13.094 -14.898 -0.873 1 98 86 ILE A C 1
ATOM 697 O O . ILE A 1 86 ? 12.688 -13.891 -0.289 1 98 86 ILE A O 1
ATOM 701 N N . LYS A 1 87 ? 13.5 -15.969 -0.285 1 97.31 87 LYS A N 1
ATOM 702 C CA . LYS A 1 87 ? 13.531 -16.016 1.173 1 97.31 87 LYS A CA 1
ATOM 703 C C . LYS A 1 87 ? 14.43 -14.93 1.746 1 97.31 87 LYS A C 1
ATOM 705 O O . LYS A 1 87 ? 14.086 -14.289 2.736 1 97.31 87 LYS A O 1
ATOM 710 N N . ALA A 1 88 ? 15.578 -14.734 1.167 1 97.88 88 ALA A N 1
ATOM 711 C CA . ALA A 1 88 ? 16.5 -13.695 1.616 1 97.88 88 ALA A CA 1
ATOM 712 C C . ALA A 1 88 ? 15.867 -12.312 1.495 1 97.88 88 ALA A C 1
ATOM 714 O O . ALA A 1 88 ? 16 -11.484 2.396 1 97.88 88 ALA A O 1
ATOM 715 N N . LEU A 1 89 ? 15.188 -12.094 0.394 1 98 89 LEU A N 1
ATOM 716 C CA . LEU A 1 89 ? 14.492 -10.836 0.168 1 98 89 LEU A CA 1
ATOM 717 C C . LEU A 1 89 ? 13.445 -10.586 1.249 1 98 89 LEU A C 1
ATOM 719 O O . LEU A 1 89 ? 13.422 -9.523 1.864 1 98 89 LEU A O 1
ATOM 723 N N . MET A 1 90 ? 12.68 -11.617 1.509 1 97.94 90 MET A N 1
ATOM 724 C CA . MET A 1 90 ? 11.586 -11.492 2.465 1 97.94 90 MET A CA 1
ATOM 725 C C . MET A 1 90 ? 12.117 -11.336 3.885 1 97.94 90 MET A C 1
ATOM 727 O O . MET A 1 90 ? 11.547 -10.594 4.688 1 97.94 90 MET A O 1
ATOM 731 N N . ASN A 1 91 ? 13.141 -12.039 4.195 1 97.5 91 ASN A N 1
ATOM 732 C CA . ASN A 1 91 ? 13.766 -11.906 5.508 1 97.5 91 ASN A CA 1
ATOM 733 C C . ASN A 1 91 ? 14.289 -10.492 5.738 1 97.5 91 ASN A C 1
ATOM 735 O O . ASN A 1 91 ? 14.18 -9.953 6.84 1 97.5 91 ASN A O 1
ATOM 739 N N . PHE A 1 92 ? 14.867 -9.945 4.754 1 98.38 92 PHE A N 1
ATOM 740 C CA . PHE A 1 92 ? 15.375 -8.586 4.855 1 98.38 92 PHE A CA 1
ATOM 741 C C . PHE A 1 92 ? 14.25 -7.602 5.145 1 98.38 92 PHE A C 1
ATOM 743 O O . PHE A 1 92 ? 14.383 -6.73 6.008 1 98.38 92 PHE A O 1
ATOM 750 N N . VAL A 1 93 ? 13.141 -7.738 4.41 1 98.19 93 VAL A N 1
ATOM 751 C CA . VAL A 1 93 ? 11.992 -6.863 4.605 1 98.19 93 VAL A CA 1
ATOM 752 C C . VAL A 1 93 ? 11.43 -7.055 6.012 1 98.19 93 VAL A C 1
ATOM 754 O O . VAL A 1 93 ? 11.133 -6.082 6.707 1 98.19 93 VAL A O 1
ATOM 757 N N . ALA A 1 94 ? 11.328 -8.312 6.383 1 97.94 94 ALA A N 1
ATOM 758 C CA . ALA A 1 94 ? 10.805 -8.633 7.707 1 97.94 94 ALA A CA 1
ATOM 759 C C . ALA A 1 94 ? 11.672 -8.016 8.805 1 97.94 94 ALA A C 1
ATOM 761 O O . ALA A 1 94 ? 11.148 -7.43 9.758 1 97.94 94 ALA A O 1
ATOM 762 N N . LYS A 1 95 ? 12.93 -8.117 8.656 1 97.94 95 LYS A N 1
ATOM 763 C CA . LYS A 1 95 ? 13.883 -7.605 9.633 1 97.94 95 LYS A CA 1
ATOM 764 C C . LYS A 1 95 ? 13.781 -6.086 9.75 1 97.94 95 LYS A C 1
ATOM 766 O O . LYS A 1 95 ? 14.047 -5.52 10.812 1 97.94 95 LYS A O 1
ATOM 771 N N . ASN A 1 96 ? 13.406 -5.445 8.688 1 98.12 96 ASN A N 1
ATOM 772 C CA . ASN A 1 96 ? 13.344 -3.988 8.633 1 98.12 96 ASN A CA 1
ATOM 773 C C . ASN A 1 96 ? 11.906 -3.494 8.469 1 98.12 96 ASN A C 1
ATOM 775 O O . ASN A 1 96 ? 11.664 -2.488 7.801 1 98.12 96 ASN A O 1
ATOM 779 N N . GLU A 1 97 ? 10.984 -4.188 8.969 1 97.31 97 GLU A N 1
ATOM 780 C CA . GLU A 1 97 ? 9.562 -3.932 8.766 1 97.31 97 GLU A CA 1
ATOM 781 C C . GLU A 1 97 ? 9.18 -2.52 9.203 1 97.31 97 GLU A C 1
ATOM 783 O O . GLU A 1 97 ? 8.484 -1.804 8.484 1 97.31 97 GLU A O 1
ATOM 788 N N . ASP A 1 98 ? 9.656 -2.119 10.383 1 96 98 ASP A N 1
ATOM 789 C CA . ASP A 1 98 ? 9.328 -0.795 10.898 1 96 98 ASP A CA 1
ATOM 790 C C . ASP A 1 98 ? 9.828 0.302 9.961 1 96 98 ASP A C 1
ATOM 792 O O . ASP A 1 98 ? 9.102 1.262 9.68 1 96 98 ASP A O 1
ATOM 796 N N . TYR A 1 99 ? 11 0.092 9.508 1 97.25 99 TYR A N 1
ATOM 797 C CA . TYR A 1 99 ? 11.633 1.04 8.594 1 97.25 99 TYR A CA 1
ATOM 798 C C . TYR A 1 99 ? 10.844 1.14 7.289 1 97.25 99 TYR A C 1
ATOM 800 O O . TYR A 1 99 ? 10.523 2.24 6.836 1 97.25 99 TYR A O 1
ATOM 808 N N . PHE A 1 100 ? 10.445 0.048 6.703 1 97.69 100 PHE A N 1
ATOM 809 C CA . PHE A 1 100 ? 9.75 0.049 5.422 1 97.69 100 PHE A CA 1
ATOM 810 C C . PHE A 1 100 ? 8.32 0.542 5.586 1 97.69 100 PHE A C 1
ATOM 812 O O . PHE A 1 100 ? 7.77 1.182 4.688 1 97.69 100 PHE A O 1
ATOM 819 N N . SER A 1 101 ? 7.742 0.291 6.727 1 96.19 101 SER A N 1
ATOM 820 C CA . SER A 1 101 ? 6.418 0.83 7.02 1 96.19 101 SER A CA 1
ATOM 821 C C . SER A 1 101 ? 6.438 2.355 7.055 1 96.19 101 SER A C 1
ATOM 823 O O . SER A 1 101 ? 5.551 3.006 6.496 1 96.19 101 SER A O 1
ATOM 825 N N . LYS A 1 102 ? 7.434 2.889 7.715 1 95.81 102 LYS A N 1
ATOM 826 C CA . LYS A 1 102 ? 7.582 4.34 7.789 1 95.81 102 LYS A CA 1
ATOM 827 C C . LYS A 1 102 ? 7.812 4.941 6.406 1 95.81 102 LYS A C 1
ATOM 829 O O . LYS A 1 102 ? 7.266 5.996 6.078 1 95.81 102 LYS A O 1
ATOM 834 N N . GLN A 1 103 ? 8.602 4.254 5.617 1 96.94 103 GLN A N 1
ATOM 835 C CA . GLN A 1 103 ? 8.852 4.703 4.25 1 96.94 103 GLN A CA 1
ATOM 836 C C . GLN A 1 103 ? 7.562 4.742 3.438 1 96.94 103 GLN A C 1
ATOM 838 O O . GLN A 1 103 ? 7.312 5.703 2.707 1 96.94 103 GLN A O 1
ATOM 843 N N . ALA A 1 104 ? 6.754 3.684 3.574 1 95.88 104 ALA A N 1
ATOM 844 C CA . ALA A 1 104 ? 5.48 3.625 2.861 1 95.88 104 ALA A CA 1
ATOM 845 C C . ALA A 1 104 ? 4.555 4.758 3.297 1 95.88 104 ALA A C 1
ATOM 847 O O . ALA A 1 104 ? 3.975 5.449 2.457 1 95.88 104 ALA A O 1
ATOM 848 N N . LEU A 1 105 ? 4.492 4.938 4.582 1 94.88 105 LEU A N 1
ATOM 849 C CA . LEU A 1 105 ? 3.629 5.98 5.129 1 94.88 105 LEU A CA 1
ATOM 850 C C . LEU A 1 105 ? 4.039 7.352 4.609 1 94.88 105 LEU A C 1
ATOM 852 O O . LEU A 1 105 ? 3.186 8.156 4.227 1 94.88 105 LEU A O 1
ATOM 856 N N . LEU A 1 106 ? 5.312 7.613 4.594 1 95.38 106 LEU A N 1
ATOM 857 C CA . LEU A 1 106 ? 5.82 8.891 4.105 1 95.38 106 LEU A CA 1
ATOM 858 C C . LEU A 1 106 ? 5.551 9.047 2.609 1 95.38 106 LEU A C 1
ATOM 860 O O . LEU A 1 106 ? 5.238 10.141 2.141 1 95.38 106 LEU A O 1
ATOM 864 N N . GLY A 1 107 ? 5.734 7.906 1.872 1 95.38 107 GLY A N 1
ATOM 865 C CA . GLY A 1 107 ? 5.418 7.93 0.453 1 95.38 107 GLY A CA 1
ATOM 866 C C . GLY A 1 107 ? 3.979 8.32 0.17 1 95.38 107 GLY A C 1
ATOM 867 O O . GLY A 1 107 ? 3.719 9.164 -0.688 1 95.38 107 GLY A O 1
ATOM 868 N N . PHE A 1 108 ? 3.088 7.809 0.897 1 94.38 108 PHE A N 1
ATOM 869 C CA . PHE A 1 108 ? 1.674 8.094 0.687 1 94.38 108 PHE A CA 1
ATOM 870 C C . PHE A 1 108 ? 1.333 9.508 1.147 1 94.38 108 PHE A C 1
ATOM 872 O O . PHE A 1 108 ? 0.477 10.172 0.557 1 94.38 108 PHE A O 1
ATOM 879 N N . ASP A 1 109 ? 1.952 9.922 2.234 1 93.56 109 ASP A N 1
ATOM 880 C CA . ASP A 1 109 ? 1.765 11.297 2.682 1 93.56 109 ASP A CA 1
ATOM 881 C C . ASP A 1 109 ? 2.229 12.289 1.618 1 93.56 109 ASP A C 1
ATOM 883 O O . ASP A 1 109 ? 1.524 13.258 1.312 1 93.56 109 ASP A O 1
ATOM 887 N N . PHE A 1 110 ? 3.361 12 1.049 1 95.19 110 PHE A N 1
ATOM 888 C CA . PHE A 1 110 ? 3.896 12.836 -0.016 1 95.19 110 PHE A CA 1
ATOM 889 C C . PHE A 1 110 ? 2.971 12.836 -1.227 1 95.19 110 PHE A C 1
ATOM 891 O O . PHE A 1 110 ? 2.709 13.883 -1.817 1 95.19 110 PHE A O 1
ATOM 898 N N . TYR A 1 111 ? 2.479 11.68 -1.578 1 94.81 111 TYR A N 1
ATOM 899 C CA . TYR A 1 111 ? 1.539 11.539 -2.684 1 94.81 111 TYR A CA 1
ATOM 900 C C . TYR A 1 111 ? 0.323 12.43 -2.486 1 94.81 111 TYR A C 1
ATOM 902 O O . TYR A 1 111 ? -0.109 13.117 -3.416 1 94.81 111 TYR A O 1
ATOM 910 N N . GLN A 1 112 ? -0.176 12.406 -1.302 1 90.69 112 GLN A N 1
ATOM 911 C CA . GLN A 1 112 ? -1.371 13.18 -0.981 1 90.69 112 GLN A CA 1
ATOM 912 C C . GLN A 1 112 ? -1.111 14.68 -1.119 1 90.69 112 GLN A C 1
ATOM 914 O O . GLN A 1 112 ? -1.999 15.438 -1.521 1 90.69 112 GLN A O 1
ATOM 919 N N . GLN A 1 113 ? 0.051 15.109 -0.83 1 90.75 113 GLN A N 1
ATOM 920 C CA . GLN A 1 113 ? 0.398 16.531 -0.862 1 90.75 113 GLN A CA 1
ATOM 921 C C . GLN A 1 113 ? 0.69 16.984 -2.287 1 90.75 113 GLN A C 1
ATOM 923 O O . GLN A 1 113 ? 0.42 18.141 -2.639 1 90.75 113 GLN A O 1
ATOM 928 N N . GLN A 1 114 ? 1.315 16.156 -3.123 1 91.62 114 GLN A N 1
ATOM 929 C CA . GLN A 1 114 ? 1.749 16.516 -4.469 1 91.62 114 GLN A CA 1
ATOM 930 C C . GLN A 1 114 ? 0.657 16.234 -5.496 1 91.62 114 GLN A C 1
ATOM 932 O O . GLN A 1 114 ? 0.419 17.047 -6.395 1 91.62 114 GLN A O 1
ATOM 937 N N . GLY A 1 115 ? 0.078 15.109 -5.32 1 87.75 115 GLY A N 1
ATOM 938 C CA . GLY A 1 115 ? -0.931 14.656 -6.266 1 87.75 115 GLY A CA 1
ATOM 939 C C . GLY A 1 115 ? -0.384 13.711 -7.312 1 87.75 115 GLY A C 1
ATOM 940 O O . GLY A 1 115 ? 0.831 13.617 -7.5 1 87.75 115 GLY A O 1
ATOM 941 N N . ARG A 1 116 ? -1.281 13.172 -8.047 1 90.69 116 ARG A N 1
ATOM 942 C CA . ARG A 1 116 ? -1 12.047 -8.922 1 90.69 116 ARG A CA 1
ATOM 943 C C . ARG A 1 116 ? -0.113 12.469 -10.094 1 90.69 116 ARG A C 1
ATOM 945 O O . ARG A 1 116 ? 0.888 11.812 -10.383 1 90.69 116 ARG A O 1
ATOM 952 N N . ASP A 1 117 ? -0.453 13.516 -10.781 1 93.88 117 ASP A N 1
ATOM 953 C CA . ASP A 1 117 ? 0.267 13.938 -11.977 1 93.88 117 ASP A CA 1
ATOM 954 C C . ASP A 1 117 ? 1.722 14.266 -11.656 1 93.88 117 ASP A C 1
ATOM 956 O O . ASP A 1 117 ? 2.631 13.891 -12.398 1 93.88 117 ASP A O 1
ATOM 960 N N . GLU A 1 118 ? 1.902 14.953 -10.578 1 95.25 118 GLU A N 1
ATOM 961 C CA . GLU A 1 118 ? 3.252 15.32 -10.156 1 95.25 118 GLU A CA 1
ATOM 962 C C . GLU A 1 118 ? 4.074 14.086 -9.805 1 95.25 118 GLU A C 1
ATOM 964 O O . GLU A 1 118 ? 5.25 13.992 -10.164 1 95.25 118 GLU A O 1
ATOM 969 N N . ILE A 1 119 ? 3.461 13.164 -9.195 1 95.88 119 ILE A N 1
ATOM 970 C CA . ILE A 1 119 ? 4.148 11.938 -8.789 1 95.88 119 ILE A CA 1
ATOM 971 C C . ILE A 1 119 ? 4.523 11.125 -10.023 1 95.88 119 ILE A C 1
ATOM 973 O O . ILE A 1 119 ? 5.676 10.719 -10.18 1 95.88 119 ILE A O 1
ATOM 977 N N . LEU A 1 120 ? 3.627 10.945 -10.914 1 95.38 120 LEU A N 1
ATOM 978 C CA . LEU A 1 120 ? 3.816 10.094 -12.086 1 95.38 120 LEU A CA 1
ATOM 979 C C . LEU A 1 120 ? 4.891 10.672 -13.008 1 95.38 120 LEU A C 1
ATOM 981 O O . LEU A 1 120 ? 5.555 9.93 -13.727 1 95.38 120 LEU A O 1
ATOM 985 N N . ASN A 1 121 ? 5.074 11.961 -12.867 1 95.75 121 ASN A N 1
ATOM 986 C CA . ASN A 1 121 ? 5.996 12.602 -13.797 1 95.75 121 ASN A CA 1
ATOM 987 C C . ASN A 1 121 ? 7.289 13.023 -13.102 1 95.75 121 ASN A C 1
ATOM 989 O O . ASN A 1 121 ? 8.133 13.695 -13.703 1 95.75 121 ASN A O 1
ATOM 993 N N . ASN A 1 122 ? 7.449 12.664 -11.898 1 96.75 122 ASN A N 1
ATOM 994 C CA . ASN A 1 122 ? 8.641 13.047 -11.156 1 96.75 122 ASN A CA 1
ATOM 995 C C . ASN A 1 122 ? 9.828 12.156 -11.508 1 96.75 122 ASN A C 1
ATOM 997 O O . ASN A 1 122 ? 9.797 10.945 -11.281 1 96.75 122 ASN A O 1
ATOM 1001 N N . PRO A 1 123 ? 10.852 12.672 -11.984 1 96.56 123 PRO A N 1
ATOM 1002 C CA . PRO A 1 123 ? 11.953 11.836 -12.469 1 96.56 123 PRO A CA 1
ATOM 1003 C C . PRO A 1 123 ? 12.703 11.141 -11.336 1 96.56 123 PRO A C 1
ATOM 1005 O O . PRO A 1 123 ? 13.227 10.039 -11.531 1 96.56 123 PRO A O 1
ATOM 1008 N N . THR A 1 124 ? 12.781 11.758 -10.164 1 96.94 124 THR A N 1
ATOM 1009 C CA . THR A 1 124 ? 13.469 11.164 -9.031 1 96.94 124 THR A CA 1
ATOM 1010 C C . THR A 1 124 ? 12.727 9.93 -8.531 1 96.94 124 THR A C 1
ATOM 1012 O O . THR A 1 124 ? 13.344 8.891 -8.273 1 96.94 124 THR A O 1
ATOM 1015 N N . ILE A 1 125 ? 11.5 10.062 -8.445 1 96.44 125 ILE A N 1
ATOM 1016 C CA . ILE A 1 125 ? 10.672 8.945 -8 1 96.44 125 ILE A CA 1
ATOM 1017 C C . ILE A 1 125 ? 10.734 7.816 -9.031 1 96.44 125 ILE A C 1
ATOM 1019 O O . ILE A 1 125 ? 10.914 6.652 -8.664 1 96.44 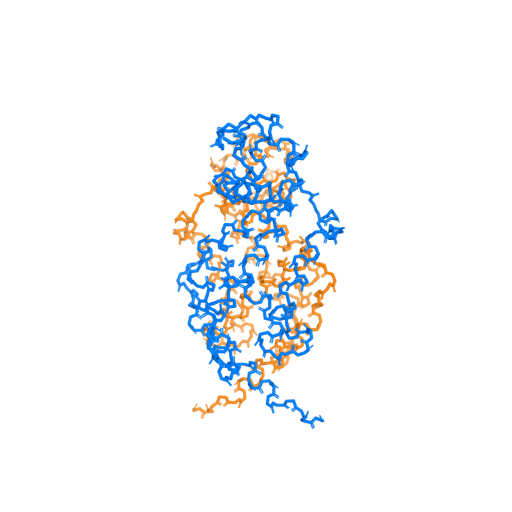125 ILE A O 1
ATOM 1023 N N . LYS A 1 126 ? 10.648 8.18 -10.273 1 96.5 126 LYS A N 1
ATOM 1024 C CA . LYS A 1 126 ? 10.742 7.195 -11.352 1 96.5 126 LYS A CA 1
ATOM 1025 C C . LYS A 1 126 ? 12.07 6.438 -11.289 1 96.5 126 LYS A C 1
ATOM 1027 O O . LYS A 1 126 ? 12.094 5.211 -11.383 1 96.5 126 LYS A O 1
ATOM 1032 N N . LYS A 1 127 ? 13.078 7.156 -11.125 1 97.5 127 LYS A N 1
ATOM 1033 C CA . LYS A 1 127 ? 14.398 6.543 -11.07 1 97.5 127 LYS A CA 1
ATOM 1034 C C . LYS A 1 127 ? 14.523 5.621 -9.859 1 97.5 127 LYS A C 1
ATOM 1036 O O . LYS A 1 127 ? 15.125 4.547 -9.953 1 97.5 127 LYS A O 1
ATOM 1041 N N . ALA A 1 128 ? 14.023 6.02 -8.727 1 96.81 128 ALA A N 1
ATOM 1042 C CA . ALA A 1 128 ? 14.094 5.223 -7.508 1 96.81 128 ALA A CA 1
ATOM 1043 C C . ALA A 1 128 ? 13.43 3.857 -7.707 1 96.81 128 ALA A C 1
ATOM 1045 O O . ALA A 1 128 ? 14 2.828 -7.336 1 96.81 128 ALA A O 1
ATOM 1046 N N . TRP A 1 129 ? 12.297 3.852 -8.281 1 95.19 129 TRP A N 1
ATOM 1047 C CA . TRP A 1 129 ? 11.594 2.592 -8.508 1 95.19 129 TRP A CA 1
ATOM 1048 C C . TRP A 1 129 ? 12.32 1.745 -9.547 1 95.19 129 TRP A C 1
ATOM 1050 O O . TRP A 1 129 ? 12.383 0.52 -9.422 1 95.19 129 TRP A O 1
ATOM 1060 N N . GLU A 1 130 ? 12.758 2.361 -10.602 1 96.62 130 GLU A N 1
ATOM 1061 C CA . GLU A 1 130 ? 13.492 1.647 -11.641 1 96.62 130 GLU A CA 1
ATOM 1062 C C . GLU A 1 130 ? 14.758 0.998 -11.078 1 96.62 130 GLU A C 1
ATOM 1064 O O . GLU A 1 130 ? 15.07 -0.148 -11.406 1 96.62 130 GLU A O 1
ATOM 1069 N N . ASP A 1 131 ? 15.414 1.761 -10.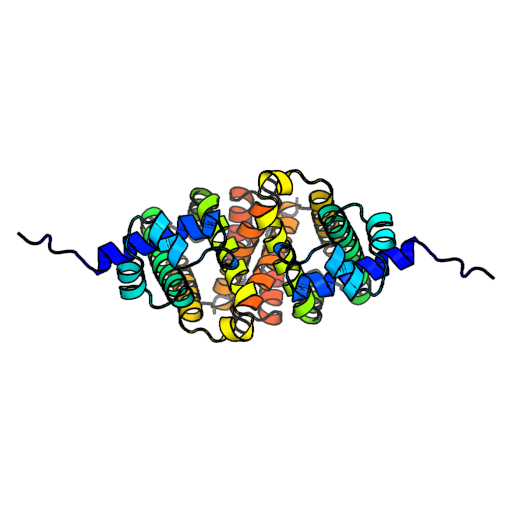242 1 98.19 131 ASP A N 1
ATOM 1070 C CA . ASP A 1 131 ? 16.609 1.223 -9.609 1 98.19 131 ASP A CA 1
ATOM 1071 C C . ASP A 1 131 ? 16.281 0.01 -8.75 1 98.19 131 ASP A C 1
ATOM 1073 O O . ASP A 1 131 ? 17 -0.985 -8.758 1 98.19 131 ASP A O 1
ATOM 1077 N N . THR A 1 132 ? 15.234 0.119 -7.992 1 98.06 132 THR A N 1
ATOM 1078 C CA . THR A 1 132 ? 14.82 -0.973 -7.117 1 98.06 132 THR A CA 1
ATOM 1079 C C . THR A 1 132 ? 14.461 -2.213 -7.934 1 98.06 132 THR A C 1
ATOM 1081 O O . THR A 1 132 ? 14.914 -3.316 -7.621 1 98.06 132 THR A O 1
ATOM 1084 N N . LYS A 1 133 ? 13.711 -2.066 -8.992 1 97.88 133 LYS A N 1
ATOM 1085 C CA . LYS A 1 133 ? 13.273 -3.188 -9.82 1 97.88 133 LYS A CA 1
ATOM 1086 C C . LYS A 1 133 ? 14.453 -3.818 -10.555 1 97.88 133 LYS A C 1
ATOM 1088 O O . LYS A 1 133 ? 14.508 -5.039 -10.727 1 97.88 133 LYS A O 1
ATOM 1093 N N . GLN A 1 134 ? 15.367 -2.934 -10.969 1 98.12 134 GLN A N 1
ATOM 1094 C CA . GLN A 1 134 ? 16.562 -3.461 -11.609 1 98.12 134 GLN A CA 1
ATOM 1095 C C . GLN A 1 134 ? 17.391 -4.293 -10.625 1 98.12 134 GLN A C 1
ATOM 1097 O O . GLN A 1 134 ? 17.891 -5.359 -10.984 1 98.12 134 GLN A O 1
ATOM 1102 N N . ALA A 1 135 ? 17.547 -3.791 -9.43 1 97.94 135 ALA A N 1
ATOM 1103 C CA . ALA A 1 135 ? 18.266 -4.539 -8.406 1 97.94 135 ALA A CA 1
ATOM 1104 C C . ALA A 1 135 ? 17.578 -5.875 -8.117 1 97.94 135 ALA A C 1
ATOM 1106 O O . ALA A 1 135 ? 18.25 -6.895 -7.941 1 97.94 135 ALA A O 1
ATOM 1107 N N . LEU A 1 136 ? 16.25 -5.848 -8.047 1 97.75 136 LEU A N 1
ATOM 1108 C CA . LEU A 1 136 ? 15.484 -7.07 -7.852 1 97.75 136 LEU A CA 1
ATOM 1109 C C . LEU A 1 136 ? 15.742 -8.055 -8.992 1 97.75 136 LEU A C 1
ATOM 1111 O O . LEU A 1 136 ? 15.984 -9.242 -8.742 1 97.75 136 LEU A O 1
ATOM 1115 N N . ALA A 1 137 ? 15.672 -7.559 -10.219 1 98.12 137 ALA A N 1
ATOM 1116 C CA . ALA A 1 137 ? 15.883 -8.391 -11.406 1 98.12 137 ALA A CA 1
ATOM 1117 C C . ALA A 1 137 ? 17.266 -9.039 -11.375 1 98.12 137 ALA A C 1
ATOM 1119 O O . ALA A 1 137 ? 17.391 -10.242 -11.633 1 98.12 137 ALA A O 1
ATOM 1120 N N . ASP A 1 138 ? 18.234 -8.234 -11.062 1 97.44 138 ASP A N 1
ATOM 1121 C CA . ASP A 1 138 ? 19.625 -8.719 -11.031 1 97.44 138 ASP A CA 1
ATOM 1122 C C . ASP A 1 138 ? 19.812 -9.773 -9.945 1 97.44 138 ASP A C 1
ATOM 1124 O O . ASP A 1 138 ? 20.391 -10.828 -10.188 1 97.44 138 ASP A O 1
ATOM 1128 N N . TYR A 1 139 ? 19.297 -9.523 -8.789 1 97.56 139 TYR A N 1
ATOM 1129 C CA . TYR A 1 139 ? 19.5 -10.438 -7.664 1 97.56 139 TYR A CA 1
ATOM 1130 C C . TYR A 1 139 ? 18.75 -11.75 -7.891 1 97.56 139 TYR A C 1
ATOM 1132 O O . TYR A 1 139 ? 19.281 -12.82 -7.594 1 97.56 139 TYR A O 1
ATOM 1140 N N . LEU A 1 140 ? 17.562 -11.625 -8.406 1 97.38 140 LEU A N 1
ATOM 1141 C CA . LEU A 1 140 ? 16.734 -12.805 -8.594 1 97.38 140 LEU A CA 1
ATOM 1142 C C . LEU A 1 140 ? 17.109 -13.539 -9.875 1 97.38 140 LEU A C 1
ATOM 1144 O O . LEU A 1 140 ? 16.672 -14.664 -10.102 1 97.38 140 LEU A O 1
ATOM 1148 N N . GLU A 1 141 ? 17.891 -12.867 -10.766 1 96.75 141 GLU A N 1
ATOM 1149 C CA . GLU A 1 141 ? 18.297 -13.391 -12.07 1 96.75 141 GLU A CA 1
ATOM 1150 C C . GLU A 1 141 ? 17.062 -13.688 -12.938 1 96.75 141 GLU A C 1
ATOM 1152 O O . GLU A 1 141 ? 16.953 -14.766 -13.516 1 96.75 141 GLU A O 1
ATOM 1157 N N . ILE A 1 142 ? 16.156 -12.727 -12.922 1 97.19 142 ILE A N 1
ATOM 1158 C CA . ILE A 1 142 ? 14.953 -12.789 -13.742 1 97.19 142 ILE A CA 1
ATOM 1159 C C . ILE A 1 142 ? 14.938 -11.617 -14.727 1 97.19 142 ILE A C 1
ATOM 1161 O O . ILE A 1 142 ? 15.023 -10.461 -14.312 1 97.19 142 ILE A O 1
ATOM 1165 N N . LYS A 1 143 ? 14.773 -11.898 -15.984 1 96.25 143 LYS A N 1
ATOM 1166 C CA . LYS A 1 143 ? 14.836 -10.867 -17.016 1 96.25 143 LYS A CA 1
ATOM 1167 C C . LYS A 1 143 ? 13.438 -10.352 -17.344 1 96.25 143 LYS A C 1
ATOM 1169 O O . LYS A 1 143 ? 13.289 -9.227 -17.844 1 96.25 143 LYS A O 1
ATOM 1174 N N . ASP A 1 144 ? 12.445 -11.195 -17.156 1 96.88 144 ASP A N 1
ATOM 1175 C CA . ASP A 1 144 ? 11.07 -10.82 -17.5 1 96.88 144 ASP A CA 1
ATOM 1176 C C . ASP A 1 144 ? 10.57 -9.695 -16.594 1 96.88 144 ASP A C 1
ATOM 1178 O O . ASP A 1 144 ? 10.32 -9.906 -15.406 1 96.88 144 ASP A O 1
ATOM 1182 N N . GLN A 1 145 ? 10.297 -8.547 -17.109 1 96.88 145 GLN A N 1
ATOM 1183 C CA . GLN A 1 145 ? 9.922 -7.363 -16.344 1 96.88 145 GLN A CA 1
ATOM 1184 C C . GLN A 1 145 ? 8.539 -7.531 -15.711 1 96.88 145 GLN A C 1
ATOM 1186 O O . GLN A 1 145 ? 8.281 -7 -14.633 1 96.88 145 GLN A O 1
ATOM 1191 N N . ALA A 1 146 ? 7.707 -8.266 -16.375 1 97.06 146 ALA A N 1
ATOM 1192 C CA . ALA A 1 146 ? 6.375 -8.5 -15.812 1 97.06 146 ALA A CA 1
ATOM 1193 C C . ALA A 1 146 ? 6.461 -9.258 -14.492 1 97.06 146 ALA A C 1
ATOM 1195 O O . ALA A 1 146 ? 5.703 -8.984 -13.562 1 97.06 146 ALA A O 1
ATOM 1196 N N . ILE A 1 147 ? 7.383 -10.195 -14.445 1 97.88 147 ILE A N 1
ATOM 1197 C CA . ILE A 1 147 ? 7.578 -10.969 -13.234 1 97.88 147 ILE A CA 1
ATOM 1198 C C . ILE A 1 147 ? 8.18 -10.086 -12.141 1 97.88 147 ILE A C 1
ATOM 1200 O O . ILE A 1 147 ? 7.793 -10.172 -10.977 1 97.88 147 ILE A O 1
ATOM 1204 N N . ILE A 1 148 ? 9.109 -9.234 -12.516 1 98.25 148 ILE A N 1
ATOM 1205 C CA . ILE A 1 148 ? 9.719 -8.32 -11.555 1 98.25 148 ILE A CA 1
ATOM 1206 C C . ILE A 1 148 ? 8.664 -7.371 -10.992 1 98.25 148 ILE A C 1
ATOM 1208 O O . ILE A 1 148 ? 8.602 -7.137 -9.789 1 98.25 148 ILE A O 1
ATOM 1212 N N . ASN A 1 149 ? 7.793 -6.824 -11.867 1 98.25 149 ASN A N 1
ATOM 1213 C CA . ASN A 1 149 ? 6.688 -5.98 -11.43 1 98.25 149 ASN A CA 1
ATOM 1214 C C . ASN A 1 149 ? 5.758 -6.727 -10.477 1 98.25 149 ASN A C 1
ATOM 1216 O O . ASN A 1 149 ? 5.285 -6.16 -9.492 1 98.25 149 ASN A O 1
ATOM 1220 N N . PHE A 1 150 ? 5.539 -7.965 -10.773 1 98.38 150 PHE A N 1
ATOM 1221 C CA . PHE A 1 150 ? 4.691 -8.812 -9.945 1 98.38 150 PHE A CA 1
ATOM 1222 C C . PHE A 1 150 ? 5.262 -8.93 -8.539 1 98.38 150 PHE A C 1
ATOM 1224 O O . PHE A 1 150 ? 4.551 -8.711 -7.551 1 98.38 150 PHE A O 1
ATOM 1231 N N . ILE A 1 151 ? 6.539 -9.266 -8.469 1 98.44 151 ILE A N 1
ATOM 1232 C CA . ILE A 1 151 ? 7.211 -9.445 -7.188 1 98.44 151 ILE A CA 1
ATOM 1233 C C . ILE A 1 151 ? 7.219 -8.133 -6.414 1 98.44 151 ILE A C 1
ATOM 1235 O O . ILE A 1 151 ? 6.961 -8.117 -5.207 1 98.44 151 ILE A O 1
ATOM 1239 N N . TYR A 1 152 ? 7.445 -7.074 -7.125 1 97.81 152 TYR A N 1
ATOM 1240 C CA . TYR A 1 152 ? 7.473 -5.746 -6.523 1 97.81 152 TYR A CA 1
ATOM 1241 C C . TYR A 1 152 ? 6.113 -5.387 -5.934 1 97.81 152 TYR A C 1
ATOM 1243 O O . TYR A 1 152 ? 6.027 -4.914 -4.797 1 97.81 152 TYR A O 1
ATOM 1251 N N . CYS A 1 153 ? 5.027 -5.609 -6.656 1 97.75 153 CYS A N 1
ATOM 1252 C CA . CYS A 1 153 ? 3.67 -5.363 -6.184 1 97.75 153 CYS A CA 1
ATOM 1253 C C . CYS A 1 153 ? 3.359 -6.203 -4.953 1 97.75 153 CYS A C 1
ATOM 1255 O O . CYS A 1 153 ? 2.809 -5.699 -3.975 1 97.75 153 CYS A O 1
ATOM 1257 N N . PHE A 1 154 ? 3.771 -7.402 -5.035 1 98.44 154 PHE A N 1
ATOM 1258 C CA . PHE A 1 154 ? 3.482 -8.305 -3.928 1 98.44 154 PHE A CA 1
ATOM 1259 C C . PHE A 1 154 ? 4.203 -7.859 -2.662 1 98.44 154 PHE A C 1
ATOM 1261 O O . PHE A 1 154 ? 3.613 -7.848 -1.578 1 98.44 154 PHE A O 1
ATOM 1268 N N . LEU A 1 155 ? 5.465 -7.496 -2.756 1 97.75 155 LEU A N 1
ATOM 1269 C CA . LEU A 1 155 ? 6.266 -7.062 -1.616 1 97.75 155 LEU A CA 1
ATOM 1270 C C . LEU A 1 155 ? 5.656 -5.82 -0.967 1 97.75 155 LEU A C 1
ATOM 1272 O O . LEU A 1 155 ? 5.512 -5.766 0.256 1 97.75 155 LEU A O 1
ATOM 1276 N N . ASN A 1 156 ? 5.258 -4.902 -1.781 1 96.94 156 ASN A N 1
ATOM 1277 C CA . ASN A 1 156 ? 4.656 -3.682 -1.256 1 96.94 156 ASN A CA 1
ATOM 1278 C C . ASN A 1 156 ? 3.297 -3.955 -0.618 1 96.94 156 ASN A C 1
ATOM 1280 O O . ASN A 1 156 ? 2.959 -3.367 0.411 1 96.94 156 ASN A O 1
ATOM 1284 N N . GLY A 1 157 ? 2.555 -4.84 -1.264 1 97.88 157 GLY A N 1
ATOM 1285 C CA . GLY A 1 157 ? 1.279 -5.223 -0.679 1 97.88 157 GLY A CA 1
ATOM 1286 C C . GLY A 1 157 ? 1.423 -5.918 0.662 1 97.88 157 GLY A C 1
ATOM 1287 O O . GLY A 1 157 ? 0.612 -5.707 1.566 1 97.88 157 GLY A O 1
ATOM 1288 N N . LEU A 1 158 ? 2.438 -6.727 0.768 1 98.12 158 LEU A N 1
ATOM 1289 C CA . LEU A 1 158 ? 2.676 -7.441 2.016 1 98.12 158 LEU A CA 1
ATOM 1290 C C . LEU A 1 158 ? 3.064 -6.477 3.131 1 98.12 158 LEU A C 1
ATOM 1292 O O . LEU A 1 158 ? 2.564 -6.586 4.254 1 98.12 158 LEU A O 1
ATOM 1296 N N . ILE A 1 159 ? 3.898 -5.52 2.83 1 97.44 159 ILE A N 1
ATOM 1297 C CA . ILE A 1 159 ? 4.281 -4.5 3.799 1 97.44 159 ILE A CA 1
ATOM 1298 C C . ILE A 1 159 ? 3.043 -3.738 4.266 1 97.44 159 ILE A C 1
ATOM 1300 O O . ILE A 1 159 ? 2.826 -3.568 5.469 1 97.44 159 ILE A O 1
ATOM 1304 N N . SER A 1 160 ? 2.244 -3.348 3.309 1 96.31 160 SER A N 1
ATOM 1305 C CA . SER A 1 160 ? 1.033 -2.598 3.627 1 96.31 160 SER A CA 1
ATOM 1306 C C . SER A 1 160 ? 0.066 -3.438 4.453 1 96.31 160 SER A C 1
ATOM 1308 O O . SER A 1 160 ? -0.527 -2.943 5.414 1 96.31 160 SER A O 1
ATOM 1310 N N . SER A 1 161 ? -0.109 -4.715 4.066 1 96.5 161 SER A N 1
ATOM 1311 C CA . SER A 1 161 ? -1.022 -5.59 4.793 1 96.5 161 SER A CA 1
ATOM 1312 C C . SER A 1 161 ? -0.547 -5.82 6.223 1 96.5 161 SER A C 1
ATOM 1314 O O . SER A 1 161 ? -1.354 -5.848 7.156 1 96.5 161 SER A O 1
ATOM 1316 N N . ARG A 1 162 ? 0.752 -5.926 6.414 1 96.38 162 ARG A N 1
ATOM 1317 C CA . ARG A 1 162 ? 1.338 -6.098 7.742 1 96.38 162 ARG A CA 1
ATOM 1318 C C . ARG A 1 162 ? 1.103 -4.867 8.609 1 96.38 162 ARG A C 1
ATOM 1320 O O . ARG A 1 162 ? 0.939 -4.98 9.828 1 96.38 162 ARG A O 1
ATOM 1327 N N . MET A 1 163 ? 1.073 -3.717 8.016 1 95.44 163 MET A N 1
ATOM 1328 C CA . MET A 1 163 ? 0.788 -2.482 8.734 1 95.44 163 MET A CA 1
ATOM 1329 C C . MET A 1 163 ? -0.619 -2.51 9.328 1 95.44 163 MET A C 1
ATOM 1331 O O . MET A 1 163 ? -0.823 -2.115 10.477 1 95.44 163 MET A O 1
ATOM 1335 N N . PHE A 1 164 ? -1.479 -3.047 8.609 1 95.38 164 PHE A N 1
ATOM 1336 C CA . PHE A 1 164 ? -2.887 -2.953 8.984 1 95.38 164 PHE A CA 1
ATOM 1337 C C . PHE A 1 164 ? -3.312 -4.16 9.805 1 95.38 164 PHE A C 1
ATOM 1339 O O . PHE A 1 164 ? -4.184 -4.055 10.672 1 95.38 164 PHE A O 1
ATOM 1346 N N . GLU A 1 165 ? -2.641 -5.379 9.523 1 96.38 165 GLU A N 1
ATOM 1347 C CA . GLU A 1 165 ? -3.193 -6.59 10.117 1 96.38 165 GLU A CA 1
ATOM 1348 C C . GLU A 1 165 ? -2.121 -7.371 10.875 1 96.38 165 GLU A C 1
ATOM 1350 O O . GLU A 1 165 ? -2.389 -8.453 11.398 1 96.38 165 GLU A O 1
ATOM 1355 N N . GLY A 1 166 ? -0.971 -6.895 10.859 1 95.06 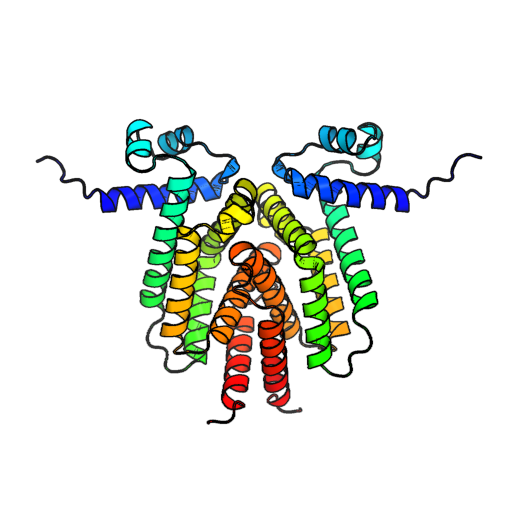166 GLY A N 1
ATOM 1356 C CA . GLY A 1 166 ? 0.098 -7.473 11.664 1 95.06 166 GLY A CA 1
ATOM 1357 C C . GLY A 1 166 ? 0.357 -8.93 11.352 1 95.06 166 GLY A C 1
ATOM 1358 O O . GLY A 1 166 ? 0.5 -9.305 10.188 1 95.06 166 GLY A O 1
ATOM 1359 N N . ASP A 1 167 ? 0.253 -9.758 12.328 1 93.5 167 ASP A N 1
ATOM 1360 C CA . ASP A 1 167 ? 0.756 -11.125 12.242 1 93.5 167 ASP A CA 1
ATOM 1361 C C . ASP A 1 167 ? -0.219 -12.023 11.492 1 93.5 167 ASP A C 1
ATOM 1363 O O . ASP A 1 167 ? 0.063 -13.203 11.266 1 93.5 167 ASP A O 1
ATOM 1367 N N . THR A 1 168 ? -1.323 -11.492 11.062 1 93.56 168 THR A N 1
ATOM 1368 C CA . THR A 1 168 ? -2.207 -12.266 10.195 1 93.56 168 THR A CA 1
ATOM 1369 C C . THR A 1 168 ? -1.501 -12.625 8.891 1 93.56 168 THR A C 1
ATOM 1371 O O . THR A 1 168 ? -1.876 -13.594 8.227 1 93.56 168 THR A O 1
ATOM 1374 N N . PHE A 1 169 ? -0.518 -11.836 8.602 1 96.44 169 PHE A N 1
ATOM 1375 C CA . PHE A 1 169 ? 0.32 -12.102 7.438 1 96.44 169 PHE A CA 1
ATOM 1376 C C . PHE A 1 169 ? 1.717 -12.539 7.863 1 96.44 169 PHE A C 1
ATOM 1378 O O . PHE A 1 169 ? 2.447 -11.773 8.492 1 96.44 169 PHE A O 1
ATOM 1385 N N . SER A 1 170 ? 2.021 -13.688 7.535 1 97.06 170 SER A N 1
ATOM 1386 C CA . SER A 1 170 ? 3.332 -14.234 7.867 1 97.06 170 SER A CA 1
ATOM 1387 C C . SER A 1 170 ? 4.32 -14.047 6.723 1 97.06 170 SER A C 1
ATOM 1389 O O . SER A 1 170 ? 4.102 -14.539 5.617 1 97.06 170 SER A O 1
ATOM 1391 N N . TYR A 1 171 ? 5.461 -13.453 7.047 1 97.25 171 TYR A N 1
ATOM 1392 C CA . TYR A 1 171 ? 6.5 -13.312 6.035 1 97.25 171 TYR A CA 1
ATOM 1393 C C . TYR A 1 171 ? 6.98 -14.672 5.551 1 97.25 171 TYR A C 1
ATOM 1395 O O . TYR A 1 171 ? 7.172 -14.875 4.348 1 97.25 171 TYR A O 1
ATOM 1403 N N . THR A 1 172 ? 7.137 -15.57 6.477 1 97.19 172 THR A N 1
ATOM 1404 C CA . THR A 1 172 ? 7.641 -16.906 6.137 1 97.19 172 THR A CA 1
ATOM 1405 C C . THR A 1 172 ? 6.66 -17.641 5.23 1 97.19 172 THR A C 1
ATOM 1407 O O . THR A 1 172 ? 7.043 -18.156 4.18 1 97.19 172 THR A O 1
ATOM 1410 N N . GLU A 1 173 ? 5.402 -17.625 5.617 1 97.81 173 GLU A N 1
ATOM 1411 C CA . GLU A 1 173 ? 4.375 -18.312 4.848 1 97.81 173 GLU A CA 1
ATOM 1412 C C . GLU A 1 173 ? 4.227 -17.719 3.453 1 97.81 173 GLU A C 1
ATOM 1414 O O . GLU A 1 173 ? 4.18 -18.438 2.459 1 97.81 173 GLU A O 1
ATOM 1419 N N . GLN A 1 174 ? 4.207 -16.438 3.375 1 98.25 174 GLN A N 1
ATOM 1420 C CA . GLN A 1 174 ? 4.012 -15.75 2.104 1 98.25 174 GLN A CA 1
ATOM 1421 C C . GLN A 1 174 ? 5.254 -15.859 1.223 1 98.25 174 GLN A C 1
ATOM 1423 O O . GLN A 1 174 ? 5.145 -15.93 -0.003 1 98.25 174 GLN A O 1
ATOM 1428 N N . SER A 1 175 ? 6.402 -15.859 1.87 1 97.81 175 SER A N 1
ATOM 1429 C CA . SER A 1 175 ? 7.656 -16.094 1.158 1 97.81 175 SER A CA 1
ATOM 1430 C C . SER A 1 175 ? 7.66 -17.453 0.479 1 97.81 175 SER A C 1
ATOM 1432 O O . SER A 1 175 ? 8.016 -17.578 -0.696 1 97.81 175 SER A O 1
ATOM 1434 N N . GLU A 1 176 ? 7.301 -18.453 1.196 1 97.38 176 GLU A N 1
ATOM 1435 C CA . GLU A 1 176 ? 7.266 -19.812 0.665 1 97.38 176 GLU A CA 1
ATOM 1436 C C . GLU A 1 176 ? 6.266 -19.922 -0.48 1 97.38 176 GLU A C 1
ATOM 1438 O O . GLU A 1 176 ? 6.547 -20.562 -1.495 1 97.38 176 GLU A O 1
ATOM 1443 N N . LEU A 1 177 ? 5.148 -19.344 -0.326 1 97.44 177 LEU A N 1
ATOM 1444 C CA . LEU A 1 177 ? 4.121 -19.375 -1.359 1 97.44 177 LEU A CA 1
ATOM 1445 C C . LEU A 1 177 ? 4.605 -18.703 -2.637 1 97.44 177 LEU A C 1
ATOM 1447 O O . LEU A 1 177 ? 4.445 -19.25 -3.732 1 97.44 177 LEU A O 1
ATOM 1451 N N . LEU A 1 178 ? 5.184 -17.484 -2.475 1 98.31 178 LEU A N 1
ATOM 1452 C CA . LEU A 1 178 ? 5.711 -16.781 -3.637 1 98.31 178 LEU A CA 1
ATOM 1453 C C . LEU A 1 178 ? 6.762 -17.625 -4.352 1 98.31 178 LEU A C 1
ATOM 1455 O O . LEU A 1 178 ? 6.719 -17.766 -5.578 1 98.31 178 LEU A O 1
ATOM 1459 N N . ALA A 1 179 ? 7.699 -18.203 -3.586 1 97.31 179 ALA A N 1
ATOM 1460 C CA . ALA A 1 179 ? 8.766 -19.016 -4.152 1 97.31 179 ALA A CA 1
ATOM 1461 C C . ALA A 1 179 ? 8.203 -20.219 -4.902 1 97.31 179 ALA A C 1
ATOM 1463 O O . ALA A 1 179 ? 8.617 -20.516 -6.023 1 97.31 179 ALA A O 1
ATOM 1464 N N . ASN A 1 180 ? 7.238 -20.891 -4.316 1 96.06 180 ASN A N 1
ATOM 1465 C CA . ASN A 1 180 ? 6.648 -22.078 -4.914 1 96.06 180 ASN A CA 1
ATOM 1466 C C . ASN A 1 180 ? 5.863 -21.75 -6.18 1 96.06 180 ASN A C 1
ATOM 1468 O O . ASN A 1 180 ? 5.949 -22.469 -7.18 1 96.06 180 ASN A O 1
ATOM 1472 N N . MET A 1 181 ? 5.152 -20.672 -6.137 1 95.38 181 MET A N 1
ATOM 1473 C CA . MET A 1 181 ? 4.355 -20.266 -7.293 1 95.38 181 MET A CA 1
ATOM 1474 C C . MET A 1 181 ? 5.254 -19.875 -8.461 1 95.38 181 MET A C 1
ATOM 1476 O O . MET A 1 181 ? 5.016 -20.281 -9.602 1 95.38 181 MET A O 1
ATOM 1480 N N . LEU A 1 182 ? 6.223 -19.047 -8.156 1 96.19 182 LEU A N 1
ATOM 1481 C CA . LEU A 1 182 ? 7.137 -18.609 -9.203 1 96.19 182 LEU A CA 1
ATOM 1482 C C . LEU A 1 182 ? 7.898 -19.797 -9.797 1 96.19 182 LEU A C 1
ATOM 1484 O O . LEU A 1 182 ? 8.055 -19.875 -11.023 1 96.19 182 LEU A O 1
ATOM 1488 N N . THR A 1 183 ? 8.375 -20.688 -8.914 1 93.38 183 THR A N 1
ATOM 1489 C CA . THR A 1 183 ? 9.102 -21.875 -9.383 1 93.38 183 THR A CA 1
ATOM 1490 C C . THR A 1 183 ? 8.219 -22.734 -10.273 1 93.38 183 THR A C 1
ATOM 1492 O O . THR A 1 183 ? 8.641 -23.156 -11.359 1 93.38 183 THR A O 1
ATOM 1495 N N . ALA A 1 184 ? 7 -22.984 -9.836 1 92.12 184 ALA A N 1
ATOM 1496 C CA . ALA A 1 184 ? 6.059 -23.766 -10.617 1 92.12 184 ALA A CA 1
ATOM 1497 C C . ALA A 1 184 ? 5.762 -23.109 -11.961 1 92.12 184 ALA A C 1
ATOM 1499 O O . ALA A 1 184 ? 5.707 -23.781 -12.992 1 92.12 184 ALA A O 1
ATOM 1500 N N . TYR A 1 185 ? 5.598 -21.797 -11.922 1 93.56 185 TYR A N 1
ATOM 1501 C CA . TYR A 1 185 ? 5.285 -21.031 -13.125 1 93.56 185 TYR A CA 1
ATOM 1502 C C . TYR A 1 185 ? 6.438 -21.094 -14.125 1 93.56 185 TYR A C 1
ATOM 1504 O O . TYR A 1 185 ? 6.227 -21.344 -15.312 1 93.56 185 TYR A O 1
ATOM 1512 N N . LEU A 1 186 ? 7.633 -20.906 -13.625 1 91.62 186 LEU A N 1
ATOM 1513 C CA . LEU A 1 186 ? 8.805 -20.859 -14.484 1 91.62 186 LEU A CA 1
ATOM 1514 C C . LEU A 1 186 ? 9.133 -22.234 -15.047 1 91.62 186 LEU A C 1
ATOM 1516 O O . LEU A 1 186 ? 9.633 -22.359 -16.172 1 91.62 186 LEU A O 1
ATOM 1520 N N . GLN A 1 187 ? 8.828 -23.234 -14.297 1 87.06 187 GLN A N 1
ATOM 1521 C CA . GLN A 1 187 ? 9.055 -24.609 -14.742 1 87.06 187 GLN A CA 1
ATOM 1522 C C . GLN A 1 187 ? 8.031 -25.016 -15.797 1 87.06 187 GLN A C 1
ATOM 1524 O O . GLN A 1 187 ? 8.305 -25.891 -16.625 1 87.06 187 GLN A O 1
ATOM 1529 N N . ALA A 1 188 ? 6.852 -24.469 -15.75 1 83.38 188 ALA A N 1
ATOM 1530 C CA . ALA A 1 188 ? 5.777 -24.797 -16.688 1 83.38 188 ALA A CA 1
ATOM 1531 C C . ALA A 1 188 ? 5.977 -24.078 -18.016 1 83.38 188 ALA A C 1
ATOM 1533 O O . ALA A 1 188 ? 5.336 -24.422 -19.016 1 83.38 188 ALA A O 1
ATOM 1534 N N . GLN A 1 189 ? 6.75 -22.984 -18.047 1 79.56 189 GLN A N 1
ATOM 1535 C CA . GLN A 1 189 ? 6.996 -22.266 -19.297 1 79.56 189 GLN A CA 1
ATOM 1536 C C . GLN A 1 189 ? 7.848 -23.109 -20.25 1 79.56 189 GLN A C 1
ATOM 1538 O O . GLN A 1 189 ? 8.797 -23.766 -19.812 1 79.56 189 GLN A O 1
ATOM 1543 N N . PRO A 1 190 ? 7.297 -23.391 -21.547 1 63.62 190 PRO A N 1
ATOM 1544 C CA . PRO A 1 190 ? 8.062 -24.172 -22.531 1 63.62 190 PRO A CA 1
ATOM 1545 C C . PRO A 1 190 ? 9.461 -23.609 -22.766 1 63.62 190 PRO A C 1
ATOM 1547 O O . PRO A 1 190 ? 9.648 -22.391 -22.719 1 63.62 190 PRO A O 1
ATOM 1550 N N . THR A 1 191 ? 10.555 -24.25 -22.234 1 50.38 191 THR A N 1
ATOM 1551 C CA . THR A 1 191 ? 11.945 -23.938 -22.547 1 50.38 191 THR A CA 1
ATOM 1552 C C . THR A 1 191 ? 12.094 -23.578 -24.031 1 50.38 191 THR A C 1
ATOM 1554 O O . THR A 1 191 ? 11.859 -24.422 -24.906 1 50.38 191 THR A O 1
ATOM 1557 N N . HIS A 1 192 ? 11.508 -22.484 -24.516 1 42.06 192 HIS A N 1
ATOM 1558 C CA . HIS A 1 192 ? 12.023 -22.297 -25.859 1 42.06 192 HIS A CA 1
ATOM 1559 C C . HIS A 1 192 ? 13.508 -21.938 -25.828 1 42.06 192 HIS A C 1
ATOM 1561 O O . HIS A 1 192 ? 13.961 -21.203 -24.953 1 42.06 192 HIS A O 1
ATOM 1567 N N . MET B 1 1 ? -47.5 14.383 4.645 1 43.03 1 MET B N 1
ATOM 1568 C CA . MET B 1 1 ? -47.031 13.234 5.422 1 43.03 1 MET B CA 1
ATOM 1569 C C . MET B 1 1 ? -45.562 13.383 5.801 1 43.03 1 MET B C 1
ATOM 1571 O O . MET B 1 1 ? -44.75 13.883 5.012 1 43.03 1 MET B O 1
ATOM 1575 N N . PRO B 1 2 ? -45.188 13.273 7.023 1 50.16 2 PRO B N 1
ATOM 1576 C CA . PRO B 1 2 ? -43.781 13.406 7.371 1 50.16 2 PRO B CA 1
ATOM 1577 C C . PRO B 1 2 ? -42.875 12.492 6.547 1 50.16 2 PRO B C 1
ATOM 1579 O O . PRO B 1 2 ? -43.281 11.391 6.176 1 50.16 2 PRO B O 1
ATOM 1582 N N . LYS B 1 3 ? -42.156 13.023 5.703 1 54.03 3 LYS B N 1
ATOM 1583 C CA . LYS B 1 3 ? -41.312 12.18 4.883 1 54.03 3 LYS B CA 1
ATOM 1584 C C . LYS B 1 3 ? -40.656 11.078 5.715 1 54.03 3 LYS B C 1
ATOM 1586 O O . LYS B 1 3 ? -40 11.359 6.707 1 54.03 3 LYS B O 1
ATOM 1591 N N . ILE B 1 4 ? -41.188 9.961 5.844 1 59.38 4 ILE B N 1
ATOM 1592 C CA . ILE B 1 4 ? -40.562 8.82 6.516 1 59.38 4 ILE B CA 1
ATOM 1593 C C . ILE B 1 4 ? -39.094 8.711 6.082 1 59.38 4 ILE B C 1
ATOM 1595 O O . ILE B 1 4 ? -38.812 8.398 4.926 1 59.38 4 ILE B O 1
ATOM 1599 N N . VAL B 1 5 ? -38.281 9.445 6.832 1 67.31 5 VAL B N 1
ATOM 1600 C CA . VAL B 1 5 ? -36.875 9.422 6.5 1 67.31 5 VAL B CA 1
ATOM 1601 C C . VAL B 1 5 ? -36.281 8.047 6.812 1 67.31 5 VAL B C 1
ATOM 1603 O O . VAL B 1 5 ? -36.438 7.543 7.926 1 67.31 5 VAL B O 1
ATOM 1606 N N . ASP B 1 6 ? -36 7.172 5.883 1 83.44 6 ASP B N 1
ATOM 1607 C CA . ASP B 1 6 ? -35.188 5.977 6.039 1 83.44 6 ASP B CA 1
ATOM 1608 C C . ASP B 1 6 ? -33.812 6.324 6.586 1 83.44 6 ASP B C 1
ATOM 1610 O O . ASP B 1 6 ? -32.906 6.691 5.824 1 83.44 6 ASP B O 1
ATOM 1614 N N . HIS B 1 7 ? -33.688 6.273 7.895 1 87.19 7 HIS B N 1
ATOM 1615 C CA . HIS B 1 7 ? -32.5 6.715 8.625 1 87.19 7 HIS B CA 1
ATOM 1616 C C . HIS B 1 7 ? -31.25 5.996 8.133 1 87.19 7 HIS B C 1
ATOM 1618 O O . HIS B 1 7 ? -30.188 6.602 8.016 1 87.19 7 HIS B O 1
ATOM 1624 N N . GLU B 1 8 ? -31.5 4.812 7.816 1 90.5 8 GLU B N 1
ATOM 1625 C CA . GLU B 1 8 ? -30.359 4.031 7.363 1 90.5 8 GLU B CA 1
ATOM 1626 C C . GLU B 1 8 ? -29.891 4.477 5.98 1 90.5 8 GLU B C 1
ATOM 1628 O O . GLU B 1 8 ? -28.688 4.574 5.723 1 90.5 8 GLU B O 1
ATOM 1633 N N . GLN B 1 9 ? -30.781 4.73 5.148 1 91.69 9 GLN B N 1
ATOM 1634 C CA . GLN B 1 9 ? -30.453 5.203 3.809 1 91.69 9 GLN B CA 1
ATOM 1635 C C . GLN B 1 9 ? -29.797 6.582 3.854 1 91.69 9 GLN B C 1
ATOM 1637 O O . GLN B 1 9 ? -28.859 6.852 3.111 1 91.69 9 GLN B O 1
ATOM 1642 N N . TYR B 1 10 ? -30.375 7.395 4.688 1 92.44 10 TYR B N 1
ATOM 1643 C CA . TYR B 1 10 ? -29.797 8.727 4.836 1 92.44 10 TYR B CA 1
ATOM 1644 C C . TYR B 1 10 ? -28.391 8.664 5.398 1 92.44 10 TYR B C 1
ATOM 1646 O O . TYR B 1 10 ? -27.5 9.367 4.922 1 92.44 10 TYR B O 1
ATOM 1654 N N . ARG B 1 11 ? -28.156 7.859 6.359 1 94.38 11 ARG B N 1
ATOM 1655 C CA . ARG B 1 11 ? -26.844 7.637 6.934 1 94.38 11 ARG B CA 1
ATOM 1656 C C . ARG B 1 11 ? -25.844 7.223 5.863 1 94.38 11 ARG B C 1
ATOM 1658 O O . ARG B 1 11 ? -24.734 7.762 5.797 1 94.38 11 ARG B O 1
ATOM 1665 N N . LYS B 1 12 ? -26.281 6.324 5.055 1 95 12 LYS B N 1
ATOM 1666 C CA . LYS B 1 12 ? -25.422 5.844 3.975 1 95 12 LYS B CA 1
ATOM 1667 C C . LYS B 1 12 ? -25.078 6.965 3 1 95 12 LYS B C 1
ATOM 1669 O O . LYS B 1 12 ? -23.938 7.055 2.521 1 95 12 LYS B O 1
ATOM 1674 N N . GLN B 1 13 ? -26.016 7.746 2.729 1 94.5 13 GLN B N 1
ATOM 1675 C CA . GLN B 1 13 ? -25.781 8.883 1.851 1 94.5 13 GLN B CA 1
ATOM 1676 C C . GLN B 1 13 ? -24.766 9.844 2.451 1 94.5 13 GLN B C 1
ATOM 1678 O O . GLN B 1 13 ? -23.875 10.336 1.745 1 94.5 13 GLN B O 1
ATOM 1683 N N . LEU B 1 14 ? -24.906 10.062 3.727 1 95.88 14 LEU B N 1
ATOM 1684 C CA . LEU B 1 14 ? -23.953 10.93 4.418 1 95.88 14 LEU B CA 1
ATOM 1685 C C . LEU B 1 14 ? -22.547 10.344 4.383 1 95.88 14 LEU B C 1
ATOM 1687 O O . LEU B 1 14 ? -21.578 11.07 4.188 1 95.88 14 LEU B O 1
ATOM 1691 N N . LEU B 1 15 ? -22.469 9.062 4.516 1 96.69 15 LEU B N 1
ATOM 1692 C CA . LEU B 1 15 ? -21.172 8.391 4.5 1 96.69 15 LEU B CA 1
ATOM 1693 C C . LEU B 1 15 ? -20.5 8.539 3.141 1 96.69 15 LEU B C 1
ATOM 1695 O O . LEU B 1 15 ? -19.328 8.914 3.066 1 96.69 15 LEU B O 1
ATOM 1699 N N . MET B 1 16 ? -21.234 8.336 2.094 1 94.69 16 MET B N 1
ATOM 1700 C CA . MET B 1 16 ? -20.672 8.359 0.749 1 94.69 16 MET B CA 1
ATOM 1701 C C . MET B 1 16 ? -20.234 9.766 0.367 1 94.69 16 MET B C 1
ATOM 1703 O O . MET B 1 16 ? -19.203 9.953 -0.261 1 94.69 16 MET B O 1
ATOM 1707 N N . LYS B 1 17 ? -21 10.695 0.775 1 95.75 17 LYS B N 1
ATOM 1708 C CA . LYS B 1 17 ? -20.625 12.086 0.537 1 95.75 17 LYS B CA 1
ATOM 1709 C C . LYS B 1 17 ? -19.391 12.461 1.352 1 95.75 17 LYS B C 1
ATOM 1711 O O . LYS B 1 17 ? -18.562 13.266 0.903 1 95.75 17 LYS B O 1
ATOM 1716 N N . SER B 1 18 ? -19.297 11.938 2.521 1 96.94 18 SER B N 1
ATOM 1717 C CA . SER B 1 18 ? -18.125 12.188 3.363 1 96.94 18 SER B CA 1
ATOM 1718 C C . SER B 1 18 ? -16.859 11.602 2.75 1 96.94 18 SER B C 1
ATOM 1720 O O . SER B 1 18 ? -15.766 12.141 2.928 1 96.94 18 SER B O 1
ATOM 1722 N N . PHE B 1 19 ? -17 10.492 2.01 1 96.38 19 PHE B N 1
ATOM 1723 C CA . PHE B 1 19 ? -15.859 9.883 1.335 1 96.38 19 PHE B CA 1
ATOM 1724 C C . PHE B 1 19 ? -15.195 10.867 0.378 1 96.38 19 PHE B C 1
ATOM 1726 O O . PHE B 1 19 ? -13.977 11.016 0.373 1 96.38 19 PHE B O 1
ATOM 1733 N N . ASP B 1 20 ? -16.031 11.531 -0.326 1 94.25 20 ASP B N 1
ATOM 1734 C CA . ASP B 1 20 ? -15.531 12.5 -1.294 1 94.25 20 ASP B CA 1
ATOM 1735 C C . ASP B 1 20 ? -14.789 13.641 -0.595 1 94.25 20 ASP B C 1
ATOM 1737 O O . ASP B 1 20 ? -13.766 14.117 -1.088 1 94.25 20 ASP B O 1
ATOM 1741 N N . LEU B 1 21 ? -15.305 14.008 0.493 1 94.38 21 LEU B N 1
ATOM 1742 C CA . LEU B 1 21 ? -14.68 15.086 1.257 1 94.38 21 LEU B CA 1
ATOM 1743 C C . LEU B 1 21 ? -13.352 14.641 1.854 1 94.38 21 LEU B C 1
ATOM 1745 O O . LEU B 1 21 ? -12.359 15.367 1.782 1 94.38 21 LEU B O 1
ATOM 1749 N N . PHE B 1 22 ? -13.375 13.422 2.424 1 94.44 22 PHE B N 1
ATOM 1750 C CA . PHE B 1 22 ? -12.133 12.852 2.939 1 94.44 22 PHE B CA 1
ATOM 1751 C C . PHE B 1 22 ? -11.094 12.727 1.831 1 94.44 22 PHE B C 1
ATOM 1753 O O . PHE B 1 22 ? -9.914 13.008 2.043 1 94.44 22 PHE B O 1
ATOM 1760 N N . ALA B 1 23 ? -11.555 12.312 0.711 1 91.12 23 ALA B N 1
ATOM 1761 C CA . ALA B 1 23 ? -10.648 12.102 -0.415 1 91.12 23 ALA B CA 1
ATOM 1762 C C . ALA B 1 23 ? -10.07 13.422 -0.907 1 91.12 23 ALA B C 1
ATOM 1764 O O . ALA B 1 23 ? -8.922 13.477 -1.36 1 91.12 23 ALA B O 1
ATOM 1765 N N . GLN B 1 24 ? -10.812 14.438 -0.811 1 87.94 24 GLN B N 1
ATOM 1766 C CA . GLN B 1 24 ? -10.414 15.75 -1.304 1 87.94 24 GLN B CA 1
ATOM 1767 C C . GLN B 1 24 ? -9.5 16.453 -0.31 1 87.94 24 GLN B C 1
ATOM 1769 O O . GLN B 1 24 ? -8.477 17.031 -0.699 1 87.94 24 GLN B O 1
ATOM 1774 N N . LYS B 1 25 ? -9.773 16.344 1.012 1 89.31 25 LYS B N 1
ATOM 1775 C CA . LYS B 1 25 ? -9.094 17.172 1.995 1 89.31 25 LYS B CA 1
ATOM 1776 C C . LYS B 1 25 ? -8.156 16.344 2.869 1 89.31 25 LYS B C 1
ATOM 1778 O O . LYS B 1 25 ? -7.266 16.891 3.52 1 89.31 25 LYS B O 1
ATOM 1783 N N . GLY B 1 26 ? -8.422 15.07 2.84 1 91.25 26 GLY B N 1
ATOM 1784 C CA . GLY B 1 26 ? -7.688 14.211 3.756 1 91.25 26 GLY B CA 1
ATOM 1785 C C . GLY B 1 26 ? -8.367 14.055 5.102 1 91.25 26 GLY B C 1
ATOM 1786 O O . GLY B 1 26 ? -9.062 14.961 5.562 1 91.25 26 GLY B O 1
ATOM 1787 N N . TYR B 1 27 ? -8.164 12.969 5.711 1 93.5 27 TYR B N 1
ATOM 1788 C CA . TYR B 1 27 ? -8.766 12.664 7.004 1 93.5 27 TYR B CA 1
ATOM 1789 C C . TYR B 1 27 ? -8.25 13.617 8.078 1 93.5 27 TYR B C 1
ATOM 1791 O O . TYR B 1 27 ? -9.031 14.133 8.883 1 93.5 27 TYR B O 1
ATOM 1799 N N . ALA B 1 28 ? -7 13.812 8.109 1 89.44 28 ALA B N 1
ATOM 1800 C CA . ALA B 1 28 ? -6.379 14.617 9.164 1 89.44 28 ALA B CA 1
ATOM 1801 C C . ALA B 1 28 ? -6.848 16.062 9.086 1 89.44 28 ALA B C 1
ATOM 1803 O O . ALA B 1 28 ? -7.09 16.703 10.117 1 89.44 28 ALA B O 1
ATOM 1804 N N . ALA B 1 29 ? -7.109 16.578 7.996 1 89.62 29 ALA B N 1
ATOM 1805 C CA . ALA B 1 29 ? -7.254 18.016 7.785 1 89.62 29 ALA B CA 1
ATOM 1806 C C . ALA B 1 29 ? -8.711 18.453 7.953 1 89.62 29 ALA B C 1
ATOM 1808 O O . ALA B 1 29 ? -8.984 19.609 8.281 1 89.62 29 ALA B O 1
ATOM 1809 N N . ILE B 1 30 ? -9.633 17.609 7.711 1 95 30 ILE B N 1
ATOM 1810 C CA . ILE B 1 30 ? -11.039 18.016 7.691 1 95 30 ILE B CA 1
ATOM 1811 C C . ILE B 1 30 ? -11.648 17.812 9.078 1 95 30 ILE B C 1
ATOM 1813 O O . ILE B 1 30 ? -11.312 16.844 9.773 1 95 30 ILE B O 1
ATOM 1817 N N . THR B 1 31 ? -12.547 18.703 9.461 1 96.19 31 THR B N 1
ATOM 1818 C CA . THR B 1 31 ? -13.211 18.625 10.75 1 96.19 31 THR B CA 1
ATOM 1819 C C . THR B 1 31 ? -14.68 18.219 10.586 1 96.19 31 THR B C 1
ATOM 1821 O O . THR B 1 31 ? -15.219 18.297 9.477 1 96.19 31 THR B O 1
ATOM 1824 N N . MET B 1 32 ? -15.273 17.859 11.75 1 97.56 32 MET B N 1
ATOM 1825 C CA . MET B 1 32 ? -16.703 17.516 11.742 1 97.56 32 MET B CA 1
ATOM 1826 C C . MET B 1 32 ? -17.531 18.719 11.32 1 97.56 32 MET B C 1
ATOM 1828 O O . MET B 1 32 ? -18.5 18.578 10.57 1 97.56 32 MET B O 1
ATOM 1832 N N . ARG B 1 33 ? -17.172 19.844 11.719 1 97.19 33 ARG B N 1
ATOM 1833 C CA . ARG B 1 33 ? -17.891 21.062 11.383 1 97.19 33 ARG B CA 1
ATOM 1834 C C . ARG B 1 33 ? -17.812 21.359 9.891 1 97.19 33 ARG B C 1
ATOM 1836 O O . ARG B 1 33 ? -18.812 21.734 9.266 1 97.19 33 ARG B O 1
ATOM 1843 N N . GLU B 1 34 ? -16.688 21.172 9.336 1 97.12 34 GLU B N 1
ATOM 1844 C CA . GLU B 1 34 ? -16.484 21.375 7.906 1 97.12 34 GLU B CA 1
ATOM 1845 C C . GLU B 1 34 ? -17.281 20.359 7.094 1 97.12 34 GLU B C 1
ATOM 1847 O O . GLU B 1 34 ? -17.875 20.703 6.062 1 97.12 34 GLU B O 1
ATOM 1852 N N . ILE B 1 35 ? -17.25 19.094 7.559 1 97.62 35 ILE B N 1
ATOM 1853 C CA . ILE B 1 35 ? -18 18.031 6.883 1 97.62 35 ILE B CA 1
ATOM 1854 C C . ILE B 1 35 ? -19.484 18.375 6.871 1 97.62 35 ILE B C 1
ATOM 1856 O O . ILE B 1 35 ? -20.141 18.312 5.824 1 97.62 35 ILE B O 1
ATOM 1860 N N . ALA B 1 36 ? -19.969 18.781 7.992 1 97.88 36 ALA B N 1
ATOM 1861 C CA . ALA B 1 36 ? -21.375 19.141 8.086 1 97.88 36 ALA B CA 1
ATOM 1862 C C . ALA B 1 36 ? -21.719 20.266 7.109 1 97.88 36 ALA B C 1
ATOM 1864 O O . ALA B 1 36 ? -22.703 20.188 6.375 1 97.88 36 ALA B O 1
ATOM 1865 N N . LYS B 1 37 ? -20.922 21.25 7.094 1 97.69 37 LYS B N 1
ATOM 1866 C CA . LYS B 1 37 ? -21.109 22.406 6.215 1 97.69 37 LYS B CA 1
ATOM 1867 C C . LYS B 1 37 ? -21.109 21.984 4.75 1 97.69 37 LYS B C 1
ATOM 1869 O O . LYS B 1 37 ? -22.016 22.359 3.992 1 97.69 37 LYS B O 1
ATOM 1874 N N . GLU B 1 38 ? -20.156 21.203 4.355 1 96 38 GLU B N 1
ATOM 1875 C CA . GLU B 1 38 ? -20.016 20.781 2.963 1 96 38 GLU B CA 1
ATOM 1876 C C . GLU B 1 38 ? -21.156 19.859 2.543 1 96 38 GLU B C 1
ATOM 1878 O O . GLU B 1 38 ? -21.547 19.828 1.372 1 96 38 GLU B O 1
ATOM 1883 N N . LEU B 1 39 ? -21.688 19.078 3.484 1 96.31 39 LEU B N 1
ATOM 1884 C CA . LEU B 1 39 ? -22.781 18.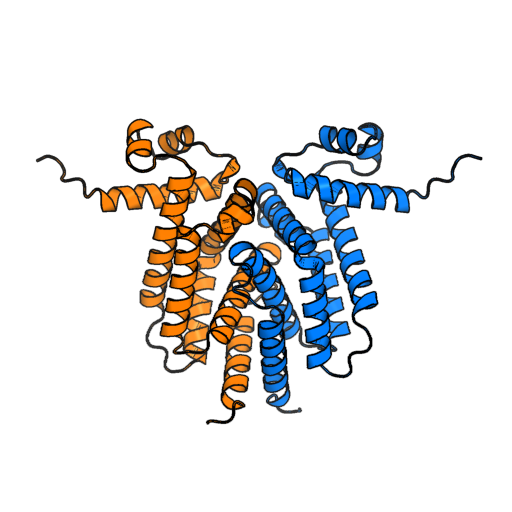156 3.213 1 96.31 39 LEU B CA 1
ATOM 1885 C C . LEU B 1 39 ? -24.125 18.906 3.201 1 96.31 39 LEU B C 1
ATOM 1887 O O . LEU B 1 39 ? -25.141 18.344 2.771 1 96.31 39 LEU B O 1
ATOM 1891 N N . GLY B 1 40 ? -24.109 20.125 3.725 1 96.56 40 GLY B N 1
ATOM 1892 C CA . GLY B 1 40 ? -25.344 20.906 3.777 1 96.56 40 GLY B CA 1
ATOM 1893 C C . GLY B 1 40 ? -26.266 20.469 4.895 1 96.56 40 GLY B C 1
ATOM 1894 O O . GLY B 1 40 ? -27.5 20.516 4.742 1 96.56 40 GLY B O 1
ATOM 1895 N N . VAL B 1 41 ? -25.688 19.953 5.973 1 96.75 41 VAL B N 1
ATOM 1896 C CA . VAL B 1 41 ? -26.484 19.562 7.133 1 96.75 41 VAL B CA 1
ATOM 1897 C C . VAL B 1 41 ? -26 20.312 8.375 1 96.75 41 VAL B C 1
ATOM 1899 O O . VAL B 1 41 ? -24.922 20.922 8.352 1 96.75 41 VAL B O 1
ATOM 1902 N N . SER B 1 42 ? -26.781 20.297 9.375 1 96.19 42 SER B N 1
ATOM 1903 C CA . SER B 1 42 ? -26.359 20.906 10.625 1 96.19 42 SER B CA 1
ATOM 1904 C C . SER B 1 42 ? -25.312 20.047 11.336 1 96.19 42 SER B C 1
ATOM 1906 O O . SER B 1 42 ? -25.281 18.828 11.156 1 96.19 42 SER B O 1
ATOM 1908 N N . THR B 1 43 ? -24.453 20.703 12.125 1 96.19 43 THR B N 1
ATOM 1909 C CA . THR B 1 43 ? -23.5 19.953 12.953 1 96.19 43 THR B CA 1
ATOM 1910 C C . THR B 1 43 ? -24.234 18.984 13.867 1 96.19 43 THR B C 1
ATOM 1912 O O . THR B 1 43 ? -23.797 17.859 14.07 1 96.19 43 THR B O 1
ATOM 1915 N N . GLY B 1 44 ? -25.344 19.406 14.375 1 96.06 44 GLY B N 1
ATOM 1916 C CA . GLY B 1 44 ? -26.156 18.562 15.227 1 96.06 44 GLY B CA 1
ATOM 1917 C C . GLY B 1 44 ? -26.625 17.297 14.523 1 96.06 44 GLY B C 1
ATOM 1918 O O . GLY B 1 44 ? -26.562 16.203 15.102 1 96.06 44 GLY B O 1
ATOM 1919 N N . THR B 1 45 ? -27.078 17.422 13.359 1 95.56 45 THR B N 1
ATOM 1920 C CA . THR B 1 45 ? -27.516 16.281 12.555 1 95.56 45 THR B CA 1
ATOM 1921 C C . THR B 1 45 ? -26.375 15.312 12.32 1 95.56 45 THR B C 1
ATOM 1923 O O . THR B 1 45 ? -26.531 14.102 12.492 1 95.56 45 THR B O 1
ATOM 1926 N N . LEU B 1 46 ? -25.172 15.852 11.906 1 97.31 46 LEU B N 1
ATOM 1927 C CA . LEU B 1 46 ? -24.031 14.992 11.633 1 97.31 46 LEU B CA 1
ATOM 1928 C C . LEU B 1 46 ? -23.609 14.227 12.891 1 97.31 46 LEU B C 1
ATOM 1930 O O . LEU B 1 46 ? -23.391 13.016 12.836 1 97.31 46 LEU B O 1
ATOM 1934 N N . TYR B 1 47 ? -23.641 14.922 14.008 1 96.94 47 TYR B N 1
ATOM 1935 C CA . TYR B 1 47 ? -23.203 14.328 15.266 1 96.94 47 TYR B CA 1
ATOM 1936 C C . TYR B 1 47 ? -24.219 13.312 15.766 1 96.94 47 TYR B C 1
ATOM 1938 O O . TYR B 1 47 ? -23.891 12.414 16.531 1 96.94 47 TYR B O 1
ATOM 1946 N N . HIS B 1 48 ? -25.438 13.508 15.359 1 96.12 48 HIS B N 1
ATOM 1947 C CA . HIS B 1 48 ? -26.469 12.523 15.695 1 96.12 48 HIS B CA 1
ATOM 1948 C C . HIS B 1 48 ? -26.141 11.164 15.086 1 96.12 48 HIS B C 1
ATOM 1950 O O . HIS B 1 48 ? -26.312 10.133 15.742 1 96.12 48 HIS B O 1
ATOM 1956 N N . TYR B 1 49 ? -25.656 11.211 13.898 1 96.19 49 TYR B N 1
ATOM 1957 C CA . TYR B 1 49 ? -25.359 9.961 13.203 1 96.19 49 TYR B CA 1
ATOM 1958 C C . TYR B 1 49 ? -23.953 9.477 13.523 1 96.19 49 TYR B C 1
ATOM 1960 O O . TYR B 1 49 ? -23.703 8.266 13.57 1 96.19 49 TYR B O 1
ATOM 1968 N N . PHE B 1 50 ? -23 10.43 13.727 1 97.88 50 PHE B N 1
ATOM 1969 C CA . PHE B 1 50 ? -21.594 10.125 13.938 1 97.88 50 PHE B CA 1
ATOM 1970 C C . PHE B 1 50 ? -21.047 10.938 15.109 1 97.88 50 PHE B C 1
ATOM 1972 O O . PHE B 1 50 ? -20.672 12.102 14.938 1 97.88 50 PHE B O 1
ATOM 1979 N N . PRO B 1 51 ? -20.812 10.344 16.156 1 97.44 51 PRO B N 1
ATOM 1980 C CA . PRO B 1 51 ? -20.484 11.086 17.375 1 97.44 51 PRO B CA 1
ATOM 1981 C C . PRO B 1 51 ? -19.125 11.781 17.297 1 97.44 51 PRO B C 1
ATOM 1983 O O . PRO B 1 51 ? -18.859 12.719 18.047 1 97.44 51 PRO B O 1
ATOM 1986 N N . ASN B 1 52 ? -18.25 11.281 16.484 1 97.06 52 ASN B N 1
ATOM 1987 C CA . ASN B 1 52 ? -16.969 11.898 16.203 1 97.06 52 ASN B CA 1
ATOM 1988 C C . ASN B 1 52 ? -16.422 11.5 14.844 1 97.06 52 ASN B C 1
ATOM 1990 O O . ASN B 1 52 ? -17.016 10.664 14.148 1 97.06 52 ASN B O 1
ATOM 1994 N N . LYS B 1 53 ? -15.398 12.078 14.484 1 97.12 53 LYS B N 1
ATOM 1995 C CA . LYS B 1 53 ? -14.82 11.867 13.164 1 97.12 53 LYS B CA 1
ATOM 1996 C C . LYS B 1 53 ? -14.383 10.414 12.984 1 97.12 53 LYS B C 1
ATOM 1998 O O . LYS B 1 53 ? -14.562 9.836 11.914 1 97.12 53 LYS B O 1
ATOM 2003 N N . GLU B 1 54 ? -13.773 9.828 14 1 97.38 54 GLU B N 1
ATOM 2004 C CA . GLU B 1 54 ? -13.336 8.43 13.938 1 97.38 54 GLU B CA 1
ATOM 2005 C C . GLU B 1 54 ? -14.516 7.496 13.703 1 97.38 54 GLU B C 1
ATOM 2007 O O . GLU B 1 54 ? -14.438 6.594 12.867 1 97.38 54 GLU B O 1
ATOM 2012 N N . ALA B 1 55 ? -15.516 7.703 14.383 1 97.75 55 ALA B N 1
ATOM 2013 C CA . ALA B 1 55 ? -16.719 6.883 14.211 1 97.75 55 ALA B CA 1
ATOM 2014 C C . ALA B 1 55 ? -17.266 7.008 12.797 1 97.75 55 ALA B C 1
ATOM 2016 O O . ALA B 1 55 ? -17.688 6.016 12.203 1 97.75 55 ALA B O 1
ATOM 2017 N N . LEU B 1 56 ? -17.312 8.234 12.336 1 98.06 56 LEU B N 1
ATOM 2018 C CA . LEU B 1 56 ? -17.75 8.461 10.961 1 98.06 56 LEU B CA 1
ATOM 2019 C C . LEU B 1 56 ? -16.891 7.672 9.984 1 98.06 56 LEU B C 1
ATOM 2021 O O . LEU B 1 56 ? -17.406 6.957 9.125 1 98.06 56 LEU B O 1
ATOM 2025 N N . PHE B 1 57 ? -15.609 7.73 10.156 1 97.94 57 PHE B N 1
ATOM 2026 C CA . PHE B 1 57 ? -14.688 7.07 9.242 1 97.94 57 PHE B CA 1
ATOM 2027 C C . PHE B 1 57 ? -14.828 5.555 9.328 1 97.94 57 PHE B C 1
ATOM 2029 O O . PHE B 1 57 ? -14.844 4.867 8.305 1 97.94 57 PHE B O 1
ATOM 2036 N N . LEU B 1 58 ? -14.93 5.055 10.508 1 98.12 58 LEU B N 1
ATOM 2037 C CA . LEU B 1 58 ? -15.047 3.613 10.688 1 98.12 58 LEU B CA 1
ATOM 2038 C C . LEU B 1 58 ? -16.359 3.092 10.102 1 98.12 58 LEU B C 1
ATOM 2040 O O . LEU B 1 58 ? -16.391 2.012 9.508 1 98.12 58 LEU B O 1
ATOM 2044 N N . GLN B 1 59 ? -17.375 3.822 10.242 1 97.88 59 GLN B N 1
ATOM 2045 C CA . GLN B 1 59 ? -18.641 3.438 9.609 1 97.88 59 GLN B CA 1
ATOM 2046 C C . GLN B 1 59 ? -18.531 3.5 8.086 1 97.88 59 GLN B C 1
ATOM 2048 O O . GLN B 1 59 ? -19.141 2.691 7.387 1 97.88 59 GLN B O 1
ATOM 2053 N N . LEU B 1 60 ? -17.828 4.504 7.594 1 98.12 60 LEU B N 1
ATOM 2054 C CA . LEU B 1 60 ? -17.562 4.598 6.164 1 98.12 60 LEU B CA 1
ATOM 2055 C C . LEU B 1 60 ? -16.828 3.357 5.664 1 98.12 60 LEU B C 1
ATOM 2057 O O . LEU B 1 60 ? -17.203 2.785 4.637 1 98.12 60 LEU B O 1
ATOM 2061 N N . VAL B 1 61 ? -15.828 2.908 6.371 1 97.94 61 VAL B N 1
ATOM 2062 C CA . VAL B 1 61 ? -15.055 1.725 6.02 1 97.94 61 VAL B CA 1
ATOM 2063 C C . VAL B 1 61 ? -15.969 0.506 5.949 1 97.94 61 VAL B C 1
ATOM 2065 O O . VAL B 1 61 ? -15.906 -0.27 4.992 1 97.94 61 VAL B O 1
ATOM 2068 N N . GLU B 1 62 ? -16.75 0.397 6.934 1 97.69 62 GLU B N 1
ATOM 2069 C CA . GLU B 1 62 ? -17.688 -0.725 6.98 1 97.69 62 GLU B CA 1
ATOM 2070 C C . GLU B 1 62 ? -18.625 -0.71 5.781 1 97.69 62 GLU B C 1
ATOM 2072 O O . GLU B 1 62 ? -18.812 -1.734 5.121 1 97.69 62 GLU B O 1
ATOM 2077 N N . GLU B 1 63 ? -19.188 0.421 5.566 1 97.44 63 GLU B N 1
ATOM 2078 C CA . GLU B 1 63 ? -20.141 0.547 4.469 1 97.44 63 GLU B CA 1
ATOM 2079 C C . GLU B 1 63 ? -19.453 0.356 3.119 1 97.44 63 GLU B C 1
ATOM 2081 O O . GLU B 1 63 ? -20 -0.299 2.229 1 97.44 63 GLU B O 1
ATOM 2086 N N . GLN B 1 64 ? -18.328 0.921 2.945 1 97.69 64 GLN B N 1
ATOM 2087 C CA . GLN B 1 64 ? -17.594 0.771 1.701 1 97.69 64 GLN B CA 1
ATOM 2088 C C . GLN B 1 64 ? -17.234 -0.692 1.446 1 97.69 64 GLN B C 1
ATOM 2090 O O . GLN B 1 64 ? -17.328 -1.17 0.314 1 97.69 64 GLN B O 1
ATOM 2095 N N . THR B 1 65 ? -16.812 -1.387 2.494 1 98.12 65 THR B N 1
ATOM 2096 C CA . THR B 1 65 ? -16.484 -2.803 2.361 1 98.12 65 THR B CA 1
ATOM 2097 C C . THR B 1 65 ? -17.703 -3.59 1.863 1 98.12 65 THR B C 1
ATOM 2099 O O . THR B 1 65 ? -17.594 -4.367 0.912 1 98.12 65 THR B O 1
ATOM 2102 N N . ARG B 1 66 ? -18.766 -3.33 2.484 1 97.44 66 ARG B N 1
ATOM 2103 C CA . ARG B 1 66 ? -20.016 -3.996 2.088 1 97.44 66 ARG B CA 1
ATOM 2104 C C . ARG B 1 66 ? -20.359 -3.682 0.637 1 97.44 66 ARG B C 1
ATOM 2106 O O . ARG B 1 66 ? -20.641 -4.586 -0.149 1 97.44 66 ARG B O 1
ATOM 2113 N N . GLN B 1 67 ? -20.266 -2.455 0.265 1 97.25 67 GLN B N 1
ATOM 2114 C CA . GLN B 1 67 ? -20.625 -2.025 -1.083 1 97.25 67 GLN B CA 1
ATOM 2115 C C . GLN B 1 67 ? -19.641 -2.568 -2.113 1 97.25 67 GLN B C 1
ATOM 2117 O O . GLN B 1 67 ? -20.031 -2.953 -3.215 1 97.25 67 GLN B O 1
ATOM 2122 N N . ASP B 1 68 ? -18.375 -2.521 -1.755 1 98.12 68 ASP B N 1
ATOM 2123 C CA . ASP B 1 68 ? -17.359 -3.057 -2.662 1 98.12 68 ASP B CA 1
ATOM 2124 C C . ASP B 1 68 ? -17.641 -4.52 -2.998 1 98.12 68 ASP B C 1
ATOM 2126 O O . ASP B 1 68 ? -17.594 -4.918 -4.164 1 98.12 68 ASP B O 1
ATOM 2130 N N . ILE B 1 69 ? -17.969 -5.336 -1.988 1 98.25 69 ILE B N 1
ATOM 2131 C CA . ILE B 1 69 ? -18.25 -6.758 -2.164 1 98.25 69 ILE B CA 1
ATOM 2132 C C . ILE B 1 69 ? -19.5 -6.945 -3.008 1 98.25 69 ILE B C 1
ATOM 2134 O O . ILE B 1 69 ? -19.5 -7.711 -3.975 1 98.25 69 ILE B O 1
ATOM 2138 N N . LEU B 1 70 ? -20.5 -6.172 -2.719 1 97.75 70 LEU B N 1
ATOM 2139 C CA . LEU B 1 70 ? -21.766 -6.285 -3.438 1 97.75 70 LEU B CA 1
ATOM 2140 C C . LEU B 1 70 ? -21.609 -5.855 -4.895 1 97.75 70 LEU B C 1
ATOM 2142 O O . LEU B 1 70 ? -22.109 -6.523 -5.801 1 97.75 70 LEU B O 1
ATOM 2146 N N . ASN B 1 71 ? -20.938 -4.715 -5.066 1 97.94 71 ASN B N 1
ATOM 2147 C CA . ASN B 1 71 ? -20.719 -4.211 -6.418 1 97.94 71 ASN B CA 1
ATOM 2148 C C . ASN B 1 71 ? -19.891 -5.184 -7.254 1 97.94 71 ASN B C 1
ATOM 2150 O O . ASN B 1 71 ? -20.172 -5.387 -8.438 1 97.94 71 ASN B O 1
ATOM 2154 N N . PHE B 1 72 ? -18.922 -5.77 -6.68 1 98.19 72 PHE B N 1
ATOM 2155 C CA . PHE B 1 72 ? -18.109 -6.75 -7.379 1 98.19 72 PHE B CA 1
ATOM 2156 C C . PHE B 1 72 ? -18.938 -7.961 -7.785 1 98.19 72 PHE B C 1
ATOM 2158 O O . PHE B 1 72 ? -18.906 -8.383 -8.945 1 98.19 72 PHE B O 1
ATOM 2165 N N . LEU B 1 73 ? -19.656 -8.539 -6.852 1 96.94 73 LEU B N 1
ATOM 2166 C CA . LEU B 1 73 ? -20.438 -9.742 -7.121 1 96.94 73 LEU B CA 1
ATOM 2167 C C . LEU B 1 73 ? -21.5 -9.477 -8.18 1 96.94 73 LEU B C 1
ATOM 2169 O O . LEU B 1 73 ? -21.812 -10.367 -8.977 1 96.94 73 LEU B O 1
ATOM 2173 N N . ALA B 1 74 ? -21.938 -8.258 -8.195 1 96.44 74 ALA B N 1
ATOM 2174 C CA . ALA B 1 74 ? -22.953 -7.875 -9.188 1 96.44 74 ALA B CA 1
ATOM 2175 C C . ALA B 1 74 ? -22.344 -7.812 -10.586 1 96.44 74 ALA B C 1
ATOM 2177 O O . ALA B 1 74 ? -23.031 -8.062 -11.578 1 96.44 74 ALA B O 1
ATOM 2178 N N . GLU B 1 75 ? -21.047 -7.566 -10.617 1 95.25 75 GLU B N 1
ATOM 2179 C CA . GLU B 1 75 ? -20.391 -7.348 -11.906 1 95.25 75 GLU B CA 1
ATOM 2180 C C . GLU B 1 75 ? -19.641 -8.594 -12.359 1 95.25 75 GLU B C 1
ATOM 2182 O O . GLU B 1 75 ? -19.344 -8.75 -13.547 1 95.25 75 GLU B O 1
ATOM 2187 N N . ALA B 1 76 ? -19.062 -9.477 -11.508 1 92.31 76 ALA B N 1
ATOM 2188 C CA . ALA B 1 76 ? -18.109 -10.555 -11.742 1 92.31 76 ALA B CA 1
ATOM 2189 C C . ALA B 1 76 ? -18.656 -11.578 -12.734 1 92.31 76 ALA B C 1
ATOM 2191 O O . ALA B 1 76 ? -17.891 -12.281 -13.398 1 92.31 76 ALA B O 1
ATOM 2192 N N . GLY B 1 77 ? -19.938 -11.523 -13.078 1 87.06 77 GLY B N 1
ATOM 2193 C CA . GLY B 1 77 ? -20.516 -12.438 -14.055 1 87.06 77 GLY B CA 1
ATOM 2194 C C . GLY B 1 77 ? -20.328 -13.898 -13.688 1 87.06 77 GLY B C 1
ATOM 2195 O O . GLY B 1 77 ? -20.109 -14.227 -12.516 1 87.06 77 GLY B O 1
ATOM 2196 N N . ASP B 1 78 ? -20.469 -14.797 -14.711 1 88.5 78 ASP B N 1
ATOM 2197 C CA . ASP B 1 78 ? -20.391 -16.234 -14.492 1 88.5 78 ASP B CA 1
ATOM 2198 C C . ASP B 1 78 ? -19.047 -16.797 -14.961 1 88.5 78 ASP B C 1
ATOM 2200 O O . ASP B 1 78 ? -18.969 -17.422 -16.016 1 88.5 78 ASP B O 1
ATOM 2204 N N . ALA B 1 79 ? -18.031 -16.594 -14.164 1 92.19 79 ALA B N 1
ATOM 2205 C CA . ALA B 1 79 ? -16.703 -17.125 -14.484 1 92.19 79 ALA B CA 1
ATOM 2206 C C . ALA B 1 79 ? -16.656 -18.641 -14.344 1 92.19 79 ALA B C 1
ATOM 2208 O O . ALA B 1 79 ? -17.203 -19.188 -13.383 1 92.19 79 ALA B O 1
ATOM 2209 N N . LYS B 1 80 ? -16 -19.281 -15.273 1 93.06 80 LYS B N 1
ATOM 2210 C CA . LYS B 1 80 ? -16.062 -20.734 -15.375 1 93.06 80 LYS B CA 1
ATOM 2211 C C . LYS B 1 80 ? -14.852 -21.375 -14.703 1 93.06 80 LYS B C 1
ATOM 2213 O O . LYS B 1 80 ? -14.883 -22.578 -14.383 1 93.06 80 LYS B O 1
ATOM 2218 N N . ASN B 1 81 ? -13.773 -20.734 -14.656 1 95.06 81 ASN B N 1
ATOM 2219 C CA . ASN B 1 81 ? -12.555 -21.266 -14.055 1 95.06 81 ASN B CA 1
ATOM 2220 C C . ASN B 1 81 ? -11.781 -20.188 -13.305 1 95.06 81 ASN B C 1
ATOM 2222 O O . ASN B 1 81 ? -12.172 -19.016 -13.312 1 95.06 81 ASN B O 1
ATOM 2226 N N . LEU B 1 82 ? -10.742 -20.578 -12.672 1 96.19 82 LEU B N 1
ATOM 2227 C CA . LEU B 1 82 ? -9.977 -19.703 -11.781 1 96.19 82 LEU B CA 1
ATOM 2228 C C . LEU B 1 82 ? -9.414 -18.516 -12.547 1 96.19 82 LEU B C 1
ATOM 2230 O O . LEU B 1 82 ? -9.461 -17.375 -12.062 1 96.19 82 LEU B O 1
ATOM 2234 N N . ALA B 1 83 ? -8.867 -18.766 -13.727 1 96.38 83 ALA B N 1
ATOM 2235 C CA . ALA B 1 83 ? -8.289 -17.688 -14.531 1 96.38 83 ALA B CA 1
ATOM 2236 C C . ALA B 1 83 ? -9.328 -16.625 -14.852 1 96.38 83 ALA B C 1
ATOM 2238 O O . ALA B 1 83 ? -9.039 -15.422 -14.773 1 96.38 83 ALA B O 1
ATOM 2239 N N . GLU B 1 84 ? -10.5 -17.016 -15.188 1 97.25 84 GLU B N 1
ATOM 2240 C CA . GLU B 1 84 ? -11.586 -16.094 -15.492 1 97.25 84 GLU B CA 1
ATOM 2241 C C . GLU B 1 84 ? -12.016 -15.32 -14.242 1 97.25 84 GLU B C 1
ATOM 2243 O O . GLU B 1 84 ? -12.352 -14.141 -14.32 1 97.25 84 GLU B O 1
ATOM 2248 N N . ARG B 1 85 ? -12.039 -15.977 -13.109 1 98.12 85 ARG B N 1
ATOM 2249 C CA . ARG B 1 85 ? -12.398 -15.32 -11.859 1 98.12 85 ARG B CA 1
ATOM 2250 C C . ARG B 1 85 ? -11.375 -14.258 -11.484 1 98.12 85 ARG B C 1
ATOM 2252 O O . ARG B 1 85 ? -11.742 -13.156 -11.047 1 98.12 85 ARG B O 1
ATOM 2259 N N . ILE B 1 86 ? -10.117 -14.57 -11.68 1 97.94 86 ILE B N 1
ATOM 2260 C CA . ILE B 1 86 ? -9.055 -13.617 -11.391 1 97.94 86 ILE B CA 1
ATOM 2261 C C . ILE B 1 86 ? -9.164 -12.43 -12.344 1 97.94 86 ILE B C 1
ATOM 2263 O O . ILE B 1 86 ? -9.031 -11.273 -11.922 1 97.94 86 ILE B O 1
ATOM 2267 N N . LYS B 1 87 ? -9.398 -12.727 -13.57 1 97.31 87 LYS B N 1
ATOM 2268 C CA . LYS B 1 87 ? -9.555 -11.664 -14.562 1 97.31 87 LYS B CA 1
ATOM 2269 C C . LYS B 1 87 ? -10.719 -10.742 -14.188 1 97.31 87 LYS B C 1
ATOM 2271 O O . LYS B 1 87 ? -10.609 -9.523 -14.305 1 97.31 87 LYS B O 1
ATOM 2276 N N . ALA B 1 88 ? -11.812 -11.305 -13.781 1 97.88 88 ALA B N 1
ATOM 2277 C CA . ALA B 1 88 ? -12.977 -10.516 -13.375 1 97.88 88 ALA B CA 1
ATOM 2278 C C . ALA B 1 88 ? -12.641 -9.617 -12.188 1 97.88 88 ALA B C 1
ATOM 2280 O O . ALA B 1 88 ? -13.031 -8.445 -12.156 1 97.88 88 ALA B O 1
ATOM 2281 N N . LEU B 1 89 ? -11.922 -10.172 -11.242 1 98 89 LEU B N 1
ATOM 2282 C CA . LEU B 1 89 ? -11.484 -9.414 -10.07 1 98 89 LEU B CA 1
ATOM 2283 C C . LEU B 1 89 ? -10.617 -8.227 -10.484 1 98 89 LEU B C 1
ATOM 2285 O O . LEU B 1 89 ? -10.875 -7.094 -10.07 1 98 89 LEU B O 1
ATOM 2289 N N . MET B 1 90 ? -9.688 -8.5 -11.352 1 97.94 90 MET B N 1
ATOM 2290 C CA . MET B 1 90 ? -8.734 -7.473 -11.766 1 97.94 90 MET B CA 1
ATOM 2291 C C . MET B 1 90 ? -9.43 -6.41 -12.625 1 97.94 90 MET B C 1
ATOM 2293 O O . MET B 1 90 ? -9.109 -5.227 -12.523 1 97.94 90 MET B O 1
ATOM 2297 N N . ASN B 1 91 ? -10.297 -6.828 -13.453 1 97.5 91 ASN B N 1
ATOM 2298 C CA . ASN B 1 91 ? -11.07 -5.887 -14.266 1 97.5 91 ASN B CA 1
ATOM 2299 C C . ASN B 1 91 ? -11.898 -4.949 -13.391 1 97.5 91 ASN B C 1
ATOM 2301 O O . ASN B 1 91 ? -12.008 -3.758 -13.688 1 97.5 91 ASN B O 1
ATOM 2305 N N . PHE B 1 92 ? -12.477 -5.473 -12.398 1 98.38 92 PHE B N 1
ATOM 2306 C CA . PHE B 1 92 ? -13.266 -4.66 -11.477 1 98.38 92 PHE B CA 1
ATOM 2307 C C . PHE B 1 92 ? -12.398 -3.598 -10.812 1 98.38 92 PHE B C 1
ATOM 2309 O O . PHE B 1 92 ? -12.789 -2.434 -10.719 1 98.38 92 PHE B O 1
ATOM 2316 N N . VAL B 1 93 ? -11.227 -4.008 -10.344 1 98.19 93 VAL B N 1
ATOM 2317 C CA . VAL B 1 93 ? -10.305 -3.08 -9.688 1 98.19 93 VAL B CA 1
ATOM 2318 C C . VAL B 1 93 ? -9.852 -2.018 -10.688 1 98.19 93 VAL B C 1
ATOM 2320 O O . VAL B 1 93 ? -9.836 -0.825 -10.375 1 98.19 93 VAL B O 1
ATOM 2323 N N . ALA B 1 94 ? -9.531 -2.492 -11.875 1 97.94 94 ALA B N 1
ATOM 2324 C CA . ALA B 1 94 ? -9.078 -1.574 -12.922 1 97.94 94 ALA B CA 1
ATOM 2325 C C . ALA B 1 94 ? -10.156 -0.542 -13.242 1 97.94 94 ALA B C 1
ATOM 2327 O O . ALA B 1 94 ? -9.867 0.65 -13.359 1 97.94 94 ALA B O 1
ATOM 2328 N N . LYS B 1 95 ? -11.344 -0.981 -13.352 1 97.88 95 LYS B N 1
ATOM 2329 C CA . LYS B 1 95 ? -12.477 -0.122 -13.688 1 97.88 95 LYS B CA 1
ATOM 2330 C C . LYS B 1 95 ? -12.711 0.925 -12.602 1 97.88 95 LYS B C 1
ATOM 2332 O O . LYS B 1 95 ? -13.188 2.023 -12.883 1 97.88 95 LYS B O 1
ATOM 2337 N N . ASN B 1 96 ? -12.367 0.591 -11.391 1 98.06 96 ASN B N 1
ATOM 2338 C CA . ASN B 1 96 ? -12.609 1.465 -10.242 1 98.06 96 ASN B CA 1
ATOM 2339 C C . ASN B 1 96 ? -11.297 1.945 -9.625 1 98.06 96 ASN B C 1
ATOM 2341 O O . ASN B 1 96 ? -11.211 2.115 -8.406 1 98.06 96 ASN B O 1
ATOM 2345 N N . GLU B 1 97 ? -10.305 2.092 -10.383 1 97.31 97 GLU B N 1
ATOM 2346 C CA . GLU B 1 97 ? -8.953 2.391 -9.914 1 97.31 97 GLU B CA 1
ATOM 2347 C C . GLU B 1 97 ? -8.922 3.678 -9.094 1 97.31 97 GLU B C 1
ATOM 2349 O O . GLU B 1 97 ? -8.328 3.721 -8.016 1 97.31 97 GLU B O 1
ATOM 2354 N N . ASP B 1 98 ? -9.586 4.711 -9.609 1 96.06 98 ASP B N 1
ATOM 2355 C CA . ASP B 1 98 ? -9.594 5.996 -8.914 1 96.06 98 ASP B CA 1
ATOM 2356 C C . ASP B 1 98 ? -10.211 5.863 -7.523 1 96.06 98 ASP B C 1
ATOM 2358 O O . ASP B 1 98 ? -9.68 6.398 -6.547 1 96.06 98 ASP B O 1
ATOM 2362 N N . TYR B 1 99 ? -11.266 5.145 -7.508 1 97.25 99 TYR B N 1
ATOM 2363 C CA . TYR B 1 99 ? -11.984 4.914 -6.262 1 97.25 99 TYR B CA 1
ATOM 2364 C C . TYR B 1 99 ? -11.117 4.152 -5.266 1 97.25 99 TYR B C 1
ATOM 2366 O O . TYR B 1 99 ? -10.984 4.559 -4.109 1 97.25 99 TYR B O 1
ATOM 2374 N N . PHE B 1 100 ? -10.445 3.113 -5.672 1 97.69 100 PHE B N 1
ATOM 2375 C CA . PHE B 1 100 ? -9.641 2.293 -4.773 1 97.69 100 PHE B CA 1
ATOM 2376 C C . PHE B 1 100 ? -8.367 3.023 -4.367 1 97.69 100 PHE B C 1
ATOM 2378 O O . PHE B 1 100 ? -7.883 2.855 -3.248 1 97.69 100 PHE B O 1
ATOM 2385 N N . SER B 1 101 ? -7.863 3.85 -5.234 1 96.25 101 SER B N 1
ATOM 2386 C CA . SER B 1 101 ? -6.715 4.684 -4.887 1 96.25 101 SER B CA 1
ATOM 2387 C C . SER B 1 101 ? -7.059 5.652 -3.76 1 96.25 101 SER B C 1
ATOM 2389 O O . SER B 1 101 ? -6.277 5.82 -2.82 1 96.25 101 SER B O 1
ATOM 2391 N N . LYS B 1 102 ? -8.203 6.27 -3.875 1 95.81 102 LYS B N 1
ATOM 2392 C CA . LYS B 1 102 ? -8.656 7.195 -2.84 1 95.81 102 LYS B CA 1
ATOM 2393 C C . LYS B 1 102 ? -8.875 6.473 -1.514 1 95.81 102 LYS B C 1
ATOM 2395 O O . LYS B 1 102 ? -8.531 6.996 -0.452 1 95.81 102 LYS B O 1
ATOM 2400 N N . GLN B 1 103 ? -9.422 5.281 -1.603 1 96.94 103 GLN B N 1
ATOM 2401 C CA . GLN B 1 103 ? -9.625 4.477 -0.404 1 96.94 103 GLN B CA 1
ATOM 2402 C C . GLN B 1 103 ? -8.297 4.156 0.277 1 96.94 103 GLN B C 1
ATOM 2404 O O . GLN B 1 103 ? -8.188 4.254 1.501 1 96.94 103 GLN B O 1
ATOM 2409 N N . ALA B 1 104 ? -7.301 3.781 -0.529 1 95.88 104 ALA B N 1
ATOM 2410 C CA . ALA B 1 104 ? -5.977 3.475 0.012 1 95.88 104 ALA B CA 1
ATOM 2411 C C . ALA B 1 104 ? -5.359 4.699 0.676 1 95.88 104 ALA B C 1
ATOM 2413 O O . ALA B 1 104 ? -4.855 4.617 1.8 1 95.88 104 ALA B O 1
ATOM 2414 N N . LEU B 1 105 ? -5.461 5.797 -0.014 1 94.88 105 LEU B N 1
ATOM 2415 C CA . LEU B 1 105 ? -4.895 7.035 0.503 1 94.88 105 LEU B CA 1
ATOM 2416 C C . LEU B 1 105 ? -5.531 7.41 1.838 1 94.88 105 LEU B C 1
ATOM 2418 O O . LEU B 1 105 ? -4.832 7.793 2.779 1 94.88 105 LEU B O 1
ATOM 2422 N N . LEU B 1 106 ? -6.82 7.293 1.917 1 95.38 106 LEU B N 1
ATOM 2423 C CA . LEU B 1 106 ? -7.535 7.602 3.152 1 95.38 106 LEU B CA 1
ATOM 2424 C C . LEU B 1 106 ? -7.156 6.625 4.258 1 95.38 106 LEU B C 1
ATOM 2426 O O . LEU B 1 106 ? -7.035 7.012 5.422 1 95.38 106 LEU B O 1
ATOM 2430 N N . GLY B 1 107 ? -7.027 5.324 3.859 1 95.44 107 GLY B N 1
ATOM 2431 C CA . GLY B 1 107 ? -6.586 4.332 4.824 1 95.44 107 GLY B CA 1
ATOM 2432 C C . GLY B 1 107 ? -5.242 4.664 5.445 1 95.44 107 GLY B C 1
ATOM 2433 O O . GLY B 1 107 ? -5.082 4.594 6.668 1 95.44 107 GLY B O 1
ATOM 2434 N N . PHE B 1 108 ? -4.336 5.086 4.684 1 94.44 108 PHE B N 1
ATOM 2435 C CA . PHE B 1 108 ? -3 5.398 5.176 1 94.44 108 PHE B CA 1
ATOM 2436 C C . PHE B 1 108 ? -3.01 6.695 5.977 1 94.44 108 PHE B C 1
ATOM 2438 O O . PHE B 1 108 ? -2.256 6.84 6.941 1 94.44 108 PHE B O 1
ATOM 2445 N N . ASP B 1 109 ? -3.801 7.637 5.523 1 93.62 109 ASP B N 1
ATOM 2446 C CA . ASP B 1 109 ? -3.949 8.867 6.297 1 93.62 109 ASP B CA 1
ATOM 2447 C C . ASP B 1 109 ? -4.504 8.578 7.688 1 93.62 109 ASP B C 1
ATOM 2449 O O . ASP B 1 109 ? -3.994 9.094 8.688 1 93.62 109 ASP B O 1
ATOM 2453 N N . PHE B 1 110 ? -5.496 7.73 7.723 1 95.25 110 PHE B N 1
ATOM 2454 C CA . PHE B 1 110 ? -6.09 7.332 8.992 1 95.25 110 PHE B CA 1
ATOM 2455 C C . PHE B 1 110 ? -5.066 6.605 9.859 1 95.25 110 PHE B C 1
ATOM 2457 O O . PHE B 1 110 ? -4.973 6.867 11.062 1 95.25 110 PHE B O 1
ATOM 2464 N N . TYR B 1 111 ? -4.312 5.727 9.266 1 94.81 111 TYR B N 1
ATOM 2465 C CA . TYR B 1 111 ? -3.26 4.996 9.961 1 94.81 111 TYR B CA 1
ATOM 2466 C C . TYR B 1 111 ? -2.283 5.957 10.633 1 94.81 111 TYR B C 1
ATOM 2468 O O . TYR B 1 111 ? -1.915 5.77 11.797 1 94.81 111 TYR B O 1
ATOM 2476 N N . GLN B 1 112 ? -1.904 6.949 9.898 1 90.75 112 GLN B N 1
ATOM 2477 C CA . GLN B 1 112 ? -0.937 7.922 10.391 1 90.75 112 GLN B CA 1
ATOM 2478 C C . GLN B 1 112 ? -1.489 8.688 11.586 1 90.75 112 GLN B C 1
ATOM 2480 O O . GLN B 1 112 ? -0.745 9.039 12.508 1 90.75 112 GLN B O 1
ATOM 2485 N N . GLN B 1 113 ? -2.738 8.93 11.609 1 90.81 113 GLN B N 1
ATOM 2486 C CA . GLN B 1 113 ? -3.369 9.703 12.672 1 90.81 113 GLN B CA 1
ATOM 2487 C C . GLN B 1 113 ? -3.609 8.852 13.914 1 90.81 113 GLN B C 1
ATOM 2489 O O . GLN B 1 113 ? -3.539 9.352 15.039 1 90.81 113 GLN B O 1
ATOM 2494 N N . GLN B 1 114 ? -3.969 7.574 13.766 1 91.69 114 GLN B N 1
ATOM 2495 C CA . GLN B 1 114 ? -4.344 6.699 14.867 1 91.69 114 GLN B CA 1
ATOM 2496 C C . GLN B 1 114 ? -3.127 5.969 15.43 1 91.69 114 GLN B C 1
ATOM 2498 O O . GLN B 1 114 ? -2.988 5.828 16.656 1 91.69 114 GLN B O 1
ATOM 2503 N N . GLY B 1 115 ? -2.332 5.527 14.516 1 88 115 GLY B N 1
ATOM 2504 C CA . GLY B 1 115 ? -1.165 4.742 14.883 1 88 115 GLY B CA 1
ATOM 2505 C C . GLY B 1 115 ? -1.397 3.248 14.789 1 88 115 GLY B C 1
ATOM 2506 O O . GLY B 1 115 ? -2.543 2.795 14.742 1 88 115 GLY B O 1
ATOM 2507 N N . ARG B 1 116 ? -0.351 2.555 14.938 1 90.69 116 ARG B N 1
ATOM 2508 C CA . ARG B 1 116 ? -0.303 1.132 14.625 1 90.69 116 ARG B CA 1
ATOM 2509 C C . ARG B 1 116 ? -1.135 0.323 15.609 1 90.69 116 ARG B C 1
ATOM 2511 O O . ARG B 1 116 ? -1.947 -0.513 15.211 1 90.69 116 ARG B O 1
ATOM 2518 N N . ASP B 1 117 ? -0.946 0.515 16.875 1 93.94 117 ASP B N 1
ATOM 2519 C CA . ASP B 1 117 ? -1.612 -0.282 17.906 1 93.94 117 ASP B CA 1
ATOM 2520 C C . ASP B 1 117 ? -3.129 -0.138 17.812 1 93.94 117 ASP B C 1
ATOM 2522 O O . ASP B 1 117 ? -3.859 -1.125 17.922 1 93.94 117 ASP B O 1
ATOM 2526 N N . GLU B 1 118 ? -3.557 1.07 17.609 1 95.31 118 GLU B N 1
ATOM 2527 C CA . GLU B 1 118 ? -4.988 1.325 17.5 1 95.31 118 GLU B CA 1
ATOM 2528 C C . GLU B 1 118 ? -5.566 0.652 16.25 1 95.31 118 GLU B C 1
ATOM 2530 O O . GLU B 1 118 ? -6.648 0.068 16.297 1 95.31 118 GLU B O 1
ATOM 2535 N N . ILE B 1 119 ? -4.84 0.679 15.219 1 95.88 119 ILE B N 1
ATOM 2536 C CA . ILE B 1 119 ? -5.293 0.088 13.961 1 95.88 119 ILE B CA 1
ATOM 2537 C C . ILE B 1 119 ? -5.363 -1.431 14.102 1 95.88 119 ILE B C 1
ATOM 2539 O O . ILE B 1 119 ? -6.383 -2.043 13.781 1 95.88 119 ILE B O 1
ATOM 2543 N N . LEU B 1 120 ? -4.375 -2.029 14.633 1 95.44 120 LEU B N 1
ATOM 2544 C CA . LEU B 1 120 ? -4.266 -3.482 14.734 1 95.44 120 LEU B CA 1
ATOM 2545 C C . LEU B 1 120 ? -5.34 -4.047 15.656 1 95.44 120 LEU B C 1
ATOM 2547 O O . LEU B 1 120 ? -5.758 -5.195 15.5 1 95.44 120 LEU B O 1
ATOM 2551 N N . ASN B 1 121 ? -5.801 -3.189 16.516 1 95.81 121 ASN B N 1
ATOM 2552 C CA . ASN B 1 121 ? -6.738 -3.689 17.516 1 95.81 121 ASN B CA 1
ATOM 2553 C C . ASN B 1 121 ? -8.156 -3.176 17.266 1 95.81 121 ASN B C 1
ATOM 2555 O O . ASN B 1 121 ? -9.055 -3.398 18.078 1 95.81 121 ASN B O 1
ATOM 2559 N N . ASN B 1 122 ? -8.352 -2.508 16.203 1 96.81 122 ASN B N 1
ATOM 2560 C CA . ASN B 1 122 ? -9.672 -1.958 15.906 1 96.81 122 ASN B CA 1
ATOM 2561 C C . ASN B 1 122 ? -10.602 -3.023 15.336 1 96.81 122 ASN B C 1
ATOM 2563 O O . ASN B 1 122 ? -10.344 -3.588 14.273 1 96.81 122 ASN B O 1
ATOM 2567 N N . PRO B 1 123 ? -11.656 -3.281 15.93 1 96.62 123 PRO B N 1
ATOM 2568 C CA . PRO B 1 123 ? -12.516 -4.391 15.508 1 96.62 123 PRO B CA 1
ATOM 2569 C C . PRO B 1 123 ? -13.203 -4.121 14.172 1 96.62 123 PRO B C 1
ATOM 2571 O O . PRO B 1 123 ? -13.477 -5.055 13.414 1 96.62 123 PRO B O 1
ATOM 2574 N N . THR B 1 124 ? -13.523 -2.863 13.883 1 97 124 THR B N 1
ATOM 2575 C CA . THR B 1 124 ? -14.18 -2.514 12.633 1 97 124 THR B CA 1
ATOM 2576 C C . THR B 1 124 ? -13.25 -2.754 11.445 1 97 124 THR B C 1
ATOM 2578 O O . THR B 1 124 ? -13.656 -3.322 10.43 1 97 124 THR B O 1
ATOM 2581 N N . ILE B 1 125 ? -12.078 -2.359 11.609 1 96.44 125 ILE B N 1
ATOM 2582 C CA . ILE B 1 125 ? -11.078 -2.545 10.562 1 96.44 125 ILE B CA 1
ATOM 2583 C C . ILE B 1 125 ? -10.805 -4.035 10.367 1 96.44 125 ILE B C 1
ATOM 2585 O O . ILE B 1 125 ? -10.773 -4.52 9.234 1 96.44 125 ILE B O 1
ATOM 2589 N N . LYS B 1 126 ? -10.688 -4.727 11.453 1 96.56 126 LYS B N 1
ATOM 2590 C CA . LYS B 1 126 ? -10.477 -6.168 11.398 1 96.56 126 LYS B CA 1
ATOM 2591 C C . LYS B 1 126 ? -11.609 -6.863 10.648 1 96.56 126 LYS B C 1
ATOM 2593 O O . LYS B 1 126 ? -11.367 -7.703 9.781 1 96.56 126 LYS B O 1
ATOM 2598 N N . LYS B 1 127 ? -12.766 -6.5 10.992 1 97.56 127 LYS B N 1
ATOM 2599 C CA . LYS B 1 127 ? -13.93 -7.113 10.359 1 97.56 127 LYS B CA 1
ATOM 2600 C C . LYS B 1 127 ? -13.969 -6.793 8.867 1 97.56 127 LYS B C 1
ATOM 2602 O O . LYS B 1 127 ? -14.32 -7.648 8.055 1 97.56 127 LYS B O 1
ATOM 2607 N N . ALA B 1 128 ? -13.656 -5.594 8.484 1 96.88 128 ALA B N 1
ATOM 2608 C CA . ALA B 1 128 ? -13.672 -5.172 7.09 1 96.88 128 ALA B CA 1
ATOM 2609 C C . ALA B 1 128 ? -12.727 -6.031 6.25 1 96.88 128 ALA B C 1
ATOM 2611 O O . ALA B 1 128 ? -13.109 -6.512 5.176 1 96.88 128 ALA B O 1
ATOM 2612 N N . TRP B 1 129 ? -11.555 -6.23 6.715 1 95.12 129 TRP B N 1
ATOM 2613 C CA . TRP B 1 129 ? -10.602 -7.031 5.953 1 95.12 129 TRP B CA 1
ATOM 2614 C C . TRP B 1 129 ? -11.016 -8.5 5.938 1 95.12 129 TRP B C 1
ATOM 2616 O O . TRP B 1 129 ? -10.844 -9.188 4.934 1 95.12 129 TRP B O 1
ATOM 2626 N N . GLU B 1 130 ? -11.484 -9.016 7.043 1 96.56 130 GLU B N 1
ATOM 2627 C CA . GLU B 1 130 ? -11.953 -10.391 7.105 1 96.56 130 GLU B CA 1
ATOM 2628 C C . GLU B 1 130 ? -13.094 -10.633 6.125 1 96.56 130 GLU B C 1
ATOM 2630 O O . GLU B 1 130 ? -13.133 -11.656 5.441 1 96.56 130 GLU B O 1
ATOM 2635 N N . ASP B 1 131 ? -13.977 -9.664 6.113 1 98.12 131 ASP B N 1
ATOM 2636 C CA . ASP B 1 131 ? -15.094 -9.773 5.18 1 98.12 131 ASP B CA 1
ATOM 2637 C C . ASP B 1 131 ? -14.602 -9.797 3.734 1 98.12 131 ASP B C 1
ATOM 2639 O O . ASP B 1 131 ? -15.102 -10.578 2.916 1 98.12 131 ASP B O 1
ATOM 2643 N N . THR B 1 132 ? -13.68 -8.945 3.424 1 98.06 132 THR B N 1
ATOM 2644 C CA . THR B 1 132 ? -13.125 -8.875 2.074 1 98.06 132 THR B CA 1
ATOM 2645 C C . THR B 1 132 ? -12.445 -10.188 1.699 1 98.06 132 THR B C 1
ATOM 2647 O O . THR B 1 132 ? -12.68 -10.727 0.618 1 98.06 132 THR B O 1
ATOM 2650 N N . LYS B 1 133 ? -11.633 -10.727 2.566 1 97.88 133 LYS B N 1
ATOM 2651 C CA . LYS B 1 133 ? -10.891 -11.961 2.295 1 97.88 133 LYS B CA 1
ATOM 2652 C C . LYS B 1 133 ? -11.836 -13.156 2.176 1 97.88 133 LYS B C 1
ATOM 2654 O O . LYS B 1 133 ? -11.609 -14.047 1.358 1 97.88 133 LYS B O 1
ATOM 2659 N N . GLN B 1 134 ? -12.867 -13.109 3.027 1 98.12 134 GLN B N 1
ATOM 2660 C CA . GLN B 1 134 ? -13.867 -14.172 2.926 1 98.12 134 GLN B CA 1
ATOM 2661 C C . GLN B 1 134 ? -14.586 -14.117 1.584 1 98.12 134 GLN B C 1
ATOM 2663 O O . GLN B 1 134 ? -14.82 -15.156 0.958 1 98.12 134 GLN B O 1
ATOM 2668 N N . ALA B 1 135 ? -14.961 -12.938 1.173 1 97.94 135 ALA B N 1
ATOM 2669 C CA . ALA B 1 135 ? -15.609 -12.773 -0.129 1 97.94 135 ALA B CA 1
ATOM 2670 C C . ALA B 1 135 ? -14.688 -13.242 -1.255 1 97.94 135 ALA B C 1
ATOM 2672 O O . ALA B 1 135 ? -15.148 -13.875 -2.209 1 97.94 135 ALA B O 1
ATOM 2673 N N . LEU B 1 136 ? -13.414 -12.891 -1.161 1 97.81 136 LEU B N 1
ATOM 2674 C CA . LEU B 1 136 ? -12.43 -13.336 -2.133 1 97.81 136 LEU B CA 1
ATOM 2675 C C . LEU B 1 136 ? -12.359 -14.859 -2.17 1 97.81 136 LEU B C 1
ATOM 2677 O O . LEU B 1 136 ? -12.375 -15.461 -3.246 1 97.81 136 LEU B O 1
ATOM 2681 N N . ALA B 1 137 ? -12.273 -15.477 -0.994 1 98.12 137 ALA B N 1
ATOM 2682 C CA . ALA B 1 137 ? -12.188 -16.922 -0.875 1 98.12 137 ALA B CA 1
ATOM 2683 C C . ALA B 1 137 ? -13.398 -17.594 -1.517 1 98.12 137 ALA B C 1
ATOM 2685 O O . ALA B 1 137 ? -13.258 -18.562 -2.271 1 98.12 137 ALA B O 1
ATOM 2686 N N . ASP B 1 138 ? -14.555 -17.062 -1.205 1 97.44 138 ASP B N 1
ATOM 2687 C CA . ASP B 1 138 ? -15.797 -17.625 -1.723 1 97.44 138 ASP B CA 1
ATOM 2688 C C . ASP B 1 138 ? -15.867 -17.5 -3.244 1 97.44 138 ASP B C 1
ATOM 2690 O O . ASP B 1 138 ? -16.203 -18.469 -3.938 1 97.44 138 ASP B O 1
ATOM 2694 N N . TYR B 1 139 ? -15.531 -16.359 -3.742 1 97.56 139 TYR B N 1
ATOM 2695 C CA . TYR B 1 139 ? -15.648 -16.125 -5.176 1 97.56 139 TYR B CA 1
ATOM 2696 C C . TYR B 1 139 ? -14.633 -16.953 -5.953 1 97.56 139 TYR B C 1
ATOM 2698 O O . TYR B 1 139 ? -14.953 -17.5 -7.012 1 97.56 139 TYR B O 1
ATOM 2706 N N . LEU B 1 140 ? -13.445 -17.016 -5.414 1 97.38 140 LEU B N 1
ATOM 2707 C CA . LEU B 1 140 ? -12.367 -17.719 -6.105 1 97.38 140 LEU B CA 1
ATOM 2708 C C . LEU B 1 140 ? -12.453 -19.219 -5.863 1 97.38 140 LEU B C 1
ATOM 2710 O O . LEU B 1 140 ? -11.766 -20 -6.527 1 97.38 140 LEU B O 1
ATOM 2714 N N . GLU B 1 141 ? -13.281 -19.625 -4.867 1 96.69 141 GLU B N 1
ATOM 2715 C CA . GLU B 1 141 ? -13.43 -21.016 -4.465 1 96.69 141 GLU B CA 1
ATOM 2716 C C . GLU B 1 141 ? -12.094 -21.609 -4.004 1 96.69 141 GLU B C 1
ATOM 2718 O O . GLU B 1 141 ? -11.711 -22.703 -4.438 1 96.69 141 GLU B O 1
ATOM 2723 N N . ILE B 1 142 ? -11.406 -20.812 -3.197 1 97.12 142 ILE B N 1
ATOM 2724 C CA . ILE B 1 142 ? -10.141 -21.219 -2.598 1 97.12 142 ILE B CA 1
ATOM 2725 C C . ILE B 1 142 ? -10.273 -21.234 -1.076 1 97.12 142 ILE B C 1
ATOM 2727 O O . ILE B 1 142 ? -10.648 -20.234 -0.469 1 97.12 142 ILE B O 1
ATOM 2731 N N . LYS B 1 143 ? -9.93 -22.344 -0.465 1 96.25 143 LYS B N 1
ATOM 2732 C CA . LYS B 1 143 ? -10.094 -22.5 0.977 1 96.25 143 LYS B CA 1
ATOM 2733 C C . LYS B 1 143 ? -8.812 -22.141 1.721 1 96.25 143 LYS B C 1
ATOM 2735 O O . LYS B 1 143 ? -8.852 -21.781 2.9 1 96.25 143 LYS B O 1
ATOM 2740 N N . ASP B 1 144 ? -7.688 -22.297 1.058 1 96.81 144 ASP B N 1
ATOM 2741 C CA . ASP B 1 144 ? -6.398 -22.047 1.689 1 96.81 144 ASP B CA 1
ATOM 2742 C C . ASP B 1 144 ? -6.234 -20.562 2.012 1 96.81 144 ASP B C 1
ATOM 2744 O O . ASP B 1 144 ? -6.066 -19.734 1.109 1 96.81 144 ASP B O 1
ATOM 2748 N N . GLN B 1 145 ? -6.16 -20.188 3.234 1 96.88 145 GLN B N 1
ATOM 2749 C CA . GLN B 1 145 ? -6.109 -18.797 3.676 1 96.88 145 GLN B CA 1
ATOM 2750 C C . GLN B 1 145 ? -4.797 -18.141 3.273 1 96.88 145 GLN B C 1
ATOM 2752 O O . GLN B 1 145 ? -4.758 -16.938 3 1 96.88 145 GLN B O 1
ATOM 2757 N N . ALA B 1 146 ? -3.77 -18.922 3.219 1 97.06 146 ALA B N 1
ATOM 2758 C CA . ALA B 1 146 ? -2.482 -18.359 2.807 1 97.06 146 ALA B CA 1
ATOM 2759 C C . ALA B 1 146 ? -2.541 -17.859 1.37 1 97.06 146 ALA B C 1
ATOM 2761 O O . ALA B 1 146 ? -1.948 -16.828 1.048 1 97.06 146 ALA B O 1
ATOM 2762 N N . ILE B 1 147 ? -3.246 -18.594 0.552 1 97.88 147 ILE B N 1
ATOM 2763 C CA . ILE B 1 147 ? -3.395 -18.188 -0.844 1 97.88 147 ILE B CA 1
ATOM 2764 C C . ILE B 1 147 ? -4.27 -16.938 -0.934 1 97.88 147 ILE B C 1
ATOM 2766 O O . ILE B 1 147 ? -3.984 -16.031 -1.716 1 97.88 147 ILE B O 1
ATOM 2770 N N . ILE B 1 148 ? -5.309 -16.891 -0.136 1 98.25 148 ILE B N 1
ATOM 2771 C CA . ILE B 1 148 ? -6.188 -15.719 -0.124 1 98.25 148 ILE B CA 1
ATOM 2772 C C . ILE B 1 148 ? -5.41 -14.492 0.339 1 98.25 148 ILE B C 1
ATOM 2774 O O . ILE B 1 148 ? -5.52 -13.422 -0.26 1 98.25 148 ILE B O 1
ATOM 2778 N N . ASN B 1 149 ? -4.598 -14.633 1.404 1 98.25 149 ASN B N 1
ATOM 2779 C CA . ASN B 1 149 ? -3.734 -13.547 1.863 1 98.25 149 ASN B CA 1
ATOM 2780 C C . ASN B 1 149 ? -2.77 -13.094 0.771 1 98.25 149 ASN B C 1
ATOM 2782 O O . ASN B 1 149 ? -2.525 -11.898 0.608 1 98.25 149 ASN B O 1
ATOM 2786 N N . PHE B 1 150 ? -2.271 -14.039 0.048 1 98.38 150 PHE B N 1
ATOM 2787 C CA . PHE B 1 150 ? -1.354 -13.758 -1.049 1 98.38 150 PHE B CA 1
ATOM 2788 C C . PHE B 1 150 ? -2.023 -12.883 -2.105 1 98.38 150 PHE B C 1
ATOM 2790 O O . PHE B 1 150 ? -1.473 -11.859 -2.51 1 98.38 150 PHE B O 1
ATOM 2797 N N . ILE B 1 151 ? -3.205 -13.305 -2.523 1 98.44 151 ILE B N 1
ATOM 2798 C CA . ILE B 1 151 ? -3.947 -12.586 -3.557 1 98.44 151 ILE B CA 1
ATOM 2799 C C . ILE B 1 151 ? -4.301 -11.188 -3.059 1 98.44 151 ILE B C 1
ATOM 2801 O O . ILE B 1 151 ? -4.172 -10.211 -3.799 1 98.44 151 ILE B O 1
ATOM 2805 N N . TYR B 1 152 ? -4.672 -11.117 -1.816 1 97.81 152 TYR B N 1
ATOM 2806 C CA . TYR B 1 152 ? -5.027 -9.844 -1.199 1 97.81 152 TYR B CA 1
ATOM 2807 C C . TYR B 1 152 ? -3.836 -8.898 -1.178 1 97.81 152 TYR B C 1
ATOM 2809 O O . TYR B 1 152 ? -3.963 -7.727 -1.545 1 97.81 152 TYR B O 1
ATOM 2817 N N . CYS B 1 153 ? -2.664 -9.359 -0.788 1 97.81 153 CYS B N 1
ATOM 2818 C CA . CYS B 1 153 ? -1.438 -8.57 -0.775 1 97.81 153 CYS B CA 1
ATOM 2819 C C . CYS B 1 153 ? -1.082 -8.086 -2.178 1 97.81 153 CYS B C 1
ATOM 2821 O O . CYS B 1 153 ? -0.748 -6.918 -2.371 1 97.81 153 CYS B O 1
ATOM 2823 N N . PHE B 1 154 ? -1.227 -8.977 -3.07 1 98.44 154 PHE B N 1
ATOM 2824 C CA . PHE B 1 154 ? -0.866 -8.641 -4.441 1 98.44 154 PHE B CA 1
ATOM 2825 C C . PHE B 1 154 ? -1.784 -7.551 -4.988 1 98.44 154 PHE B C 1
ATOM 2827 O O . PHE B 1 154 ? -1.32 -6.602 -5.617 1 98.44 154 PHE B O 1
ATOM 2834 N N . LEU B 1 155 ? -3.078 -7.664 -4.773 1 97.69 155 LEU B N 1
ATOM 2835 C CA . LEU B 1 155 ? -4.059 -6.699 -5.254 1 97.69 155 LEU B CA 1
ATOM 2836 C C . LEU B 1 155 ? -3.791 -5.312 -4.676 1 97.69 155 LEU B C 1
ATOM 2838 O O . LEU B 1 155 ? -3.783 -4.32 -5.41 1 97.69 155 LEU B O 1
ATOM 2842 N N . ASN B 1 156 ? -3.51 -5.281 -3.418 1 96.94 156 ASN B N 1
ATOM 2843 C CA . ASN B 1 156 ? -3.23 -4 -2.773 1 96.94 156 ASN B CA 1
ATOM 2844 C C . ASN B 1 156 ? -1.915 -3.402 -3.262 1 96.94 156 ASN B C 1
ATOM 2846 O O . ASN B 1 156 ? -1.812 -2.189 -3.451 1 96.94 156 ASN B O 1
ATOM 2850 N N . GLY B 1 157 ? -0.945 -4.277 -3.441 1 97.88 157 GLY B N 1
ATOM 2851 C CA . GLY B 1 157 ? 0.317 -3.809 -3.988 1 97.88 157 GLY B CA 1
ATOM 2852 C C . GLY B 1 157 ? 0.189 -3.254 -5.395 1 97.88 157 GLY B C 1
ATOM 2853 O O . GLY B 1 157 ? 0.846 -2.27 -5.742 1 97.88 157 GLY B O 1
ATOM 2854 N N . LEU B 1 158 ? -0.642 -3.889 -6.172 1 98.19 158 LEU B N 1
ATOM 2855 C CA . LEU B 1 158 ? -0.848 -3.438 -7.543 1 98.19 158 LEU B CA 1
ATOM 2856 C C . LEU B 1 158 ? -1.537 -2.078 -7.57 1 98.19 158 LEU B C 1
ATOM 2858 O O . LEU B 1 158 ? -1.139 -1.191 -8.328 1 98.19 158 LEU B O 1
ATOM 2862 N N . ILE B 1 159 ? -2.518 -1.889 -6.73 1 97.5 159 ILE B N 1
ATOM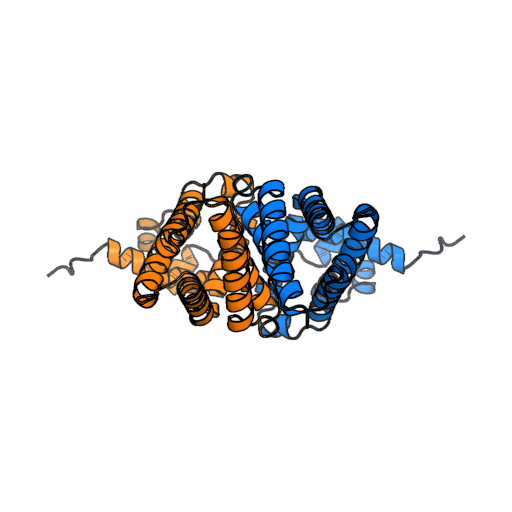 2863 C CA . ILE B 1 159 ? -3.201 -0.604 -6.625 1 97.5 159 ILE B CA 1
ATOM 2864 C C . ILE B 1 159 ? -2.203 0.481 -6.227 1 97.5 159 ILE B C 1
ATOM 2866 O O . ILE B 1 159 ? -2.148 1.542 -6.852 1 97.5 159 ILE B O 1
ATOM 2870 N N . SER B 1 160 ? -1.414 0.168 -5.238 1 96.25 160 SER B N 1
ATOM 2871 C CA . SER B 1 160 ? -0.425 1.127 -4.758 1 96.25 160 SER B CA 1
ATOM 2872 C C . SER B 1 160 ? 0.611 1.438 -5.832 1 96.25 160 SER B C 1
ATOM 2874 O O . SER B 1 160 ? 0.986 2.598 -6.023 1 96.25 160 SER B O 1
ATOM 2876 N N . SER B 1 161 ? 1.093 0.392 -6.527 1 96.56 161 SER B N 1
ATOM 2877 C CA . SER B 1 161 ? 2.094 0.593 -7.57 1 96.56 161 SER B CA 1
ATOM 2878 C C . SER B 1 161 ? 1.541 1.438 -8.711 1 96.56 161 SER B C 1
ATOM 2880 O O . SER B 1 161 ? 2.242 2.293 -9.258 1 96.56 161 SER B O 1
ATOM 2882 N N . ARG B 1 162 ? 0.285 1.239 -9.047 1 96.38 162 ARG B N 1
ATOM 2883 C CA . ARG B 1 162 ? -0.378 2.012 -10.094 1 96.38 162 ARG B CA 1
ATOM 2884 C C . ARG B 1 162 ? -0.499 3.479 -9.695 1 96.38 162 ARG B C 1
ATOM 2886 O O . ARG B 1 162 ? -0.435 4.367 -10.555 1 96.38 162 ARG B O 1
ATOM 2893 N N . MET B 1 163 ? -0.657 3.748 -8.438 1 95.38 163 MET B N 1
ATOM 2894 C CA . MET B 1 163 ? -0.71 5.121 -7.949 1 95.38 163 MET B CA 1
ATOM 2895 C C . MET B 1 163 ? 0.605 5.844 -8.211 1 95.38 163 MET B C 1
ATOM 2897 O O . MET B 1 163 ? 0.608 7.004 -8.633 1 95.38 163 M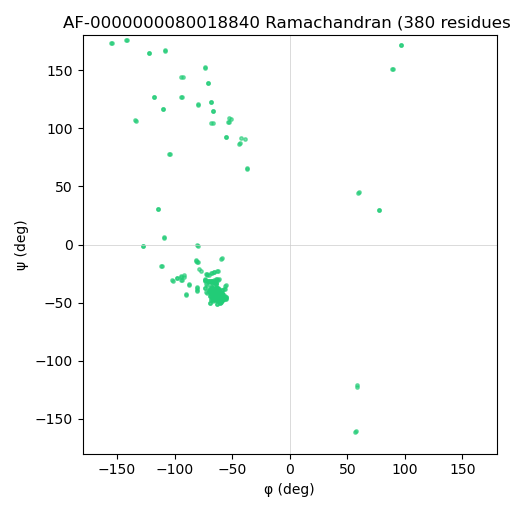ET B O 1
ATOM 2901 N N . PHE B 1 164 ? 1.627 5.148 -8.078 1 95.44 164 PHE B N 1
ATOM 2902 C CA . PHE B 1 164 ? 2.939 5.785 -8.109 1 95.44 164 PHE B CA 1
ATOM 2903 C C . PHE B 1 164 ? 3.527 5.746 -9.516 1 95.44 164 PHE B C 1
ATOM 2905 O O . PHE B 1 164 ? 4.27 6.648 -9.906 1 95.44 164 PHE B O 1
ATOM 2912 N N . GLU B 1 165 ? 3.15 4.637 -10.312 1 96.38 165 GLU B N 1
ATOM 2913 C CA . GLU B 1 165 ? 3.877 4.457 -11.562 1 96.38 165 GLU B CA 1
ATOM 2914 C C . GLU B 1 165 ? 2.918 4.324 -12.742 1 96.38 165 GLU B C 1
ATOM 2916 O O . GLU B 1 165 ? 3.348 4.117 -13.883 1 96.38 165 GLU B O 1
ATOM 2921 N N . GLY B 1 166 ? 1.707 4.367 -12.492 1 95.06 166 GLY B N 1
ATOM 2922 C CA . GLY B 1 166 ? 0.704 4.398 -13.539 1 95.06 166 GLY B CA 1
ATOM 2923 C C . GLY B 1 166 ? 0.785 3.207 -14.477 1 95.06 166 GLY B C 1
ATOM 2924 O O . GLY B 1 166 ? 0.835 2.061 -14.023 1 95.06 166 GLY B O 1
ATOM 2925 N N . ASP B 1 167 ? 0.972 3.467 -15.719 1 93.56 167 ASP B N 1
ATOM 2926 C CA . ASP B 1 167 ? 0.776 2.461 -16.766 1 93.56 167 ASP B CA 1
ATOM 2927 C C . ASP B 1 167 ? 1.984 1.533 -16.859 1 93.56 167 ASP B C 1
ATOM 2929 O O . ASP B 1 167 ? 1.977 0.577 -17.641 1 93.56 167 ASP B O 1
ATOM 2933 N N . THR B 1 168 ? 2.984 1.757 -16.062 1 93.62 168 THR B N 1
ATOM 2934 C CA . THR B 1 168 ? 4.09 0.807 -16.016 1 93.62 168 THR B CA 1
ATOM 2935 C C . THR B 1 168 ? 3.605 -0.556 -15.523 1 93.62 168 THR B C 1
ATOM 2937 O O . THR B 1 168 ? 4.238 -1.579 -15.797 1 93.62 168 THR B O 1
ATOM 2940 N N . PHE B 1 169 ? 2.52 -0.496 -14.836 1 96.5 169 PHE B N 1
ATOM 2941 C CA . PHE B 1 169 ? 1.879 -1.721 -14.367 1 96.5 169 PHE B CA 1
ATOM 2942 C C . PHE B 1 169 ? 0.57 -1.962 -15.109 1 96.5 169 PHE B C 1
ATOM 2944 O O . PHE B 1 169 ? -0.365 -1.165 -15.008 1 96.5 169 PHE B O 1
ATOM 2951 N N . SER B 1 170 ? 0.543 -2.986 -15.797 1 97.12 170 SER B N 1
ATOM 2952 C CA . SER B 1 170 ? -0.651 -3.35 -16.547 1 97.12 170 SER B CA 1
ATOM 2953 C C . SER B 1 170 ? -1.541 -4.301 -15.758 1 97.12 170 SER B C 1
ATOM 2955 O O . SER B 1 170 ? -1.114 -5.398 -15.391 1 97.12 170 SER B O 1
ATOM 2957 N N . TYR B 1 171 ? -2.803 -3.924 -15.625 1 97.19 171 TYR B N 1
ATOM 2958 C CA . TYR B 1 171 ? -3.746 -4.816 -14.961 1 97.19 171 TYR B CA 1
ATOM 2959 C C . TYR B 1 171 ? -3.881 -6.129 -15.719 1 97.19 171 TYR B C 1
ATOM 2961 O O . TYR B 1 171 ? -3.91 -7.203 -15.117 1 97.19 171 TYR B O 1
ATOM 2969 N N . THR B 1 172 ? -3.932 -6.027 -17.031 1 97.25 172 THR B N 1
ATOM 2970 C CA . THR B 1 172 ? -4.113 -7.211 -17.859 1 97.25 172 THR B CA 1
ATOM 2971 C C . THR B 1 172 ? -2.914 -8.148 -17.734 1 97.25 172 THR B C 1
ATOM 2973 O O . THR B 1 172 ? -3.078 -9.344 -17.469 1 97.25 172 THR B O 1
ATOM 2976 N N . GLU B 1 173 ? -1.73 -7.586 -17.844 1 97.75 173 GLU B N 1
ATOM 2977 C CA . GLU B 1 173 ? -0.51 -8.383 -17.766 1 97.75 173 GLU B CA 1
ATOM 2978 C C . GLU B 1 173 ? -0.357 -9.031 -16.391 1 97.75 173 GLU B C 1
ATOM 2980 O O . GLU B 1 173 ? -0.06 -10.227 -16.297 1 97.75 173 GLU B O 1
ATOM 2985 N N . GLN B 1 174 ? -0.593 -8.297 -15.375 1 98.19 174 GLN B N 1
ATOM 2986 C CA . GLN B 1 174 ? -0.426 -8.781 -14.016 1 98.19 174 GLN B CA 1
ATOM 2987 C C . GLN B 1 174 ? -1.523 -9.781 -13.648 1 98.19 174 GLN B C 1
ATOM 2989 O O . GLN B 1 174 ? -1.283 -10.734 -12.898 1 98.19 174 GLN B O 1
ATOM 2994 N N . SER B 1 175 ? -2.709 -9.531 -14.188 1 97.88 175 SER B N 1
ATOM 2995 C CA . SER B 1 175 ? -3.811 -10.477 -14.023 1 97.88 175 SER B CA 1
ATOM 2996 C C . SER B 1 175 ? -3.461 -11.836 -14.617 1 97.88 175 SER B C 1
ATOM 2998 O O . SER B 1 175 ? -3.664 -12.875 -13.977 1 97.88 175 SER B O 1
ATOM 3000 N N . GLU B 1 176 ? -2.973 -11.836 -15.797 1 97.38 176 GLU B N 1
ATOM 3001 C CA . GLU B 1 176 ? -2.602 -13.07 -16.469 1 97.38 176 GLU B CA 1
ATOM 3002 C C . GLU B 1 176 ? -1.489 -13.797 -15.727 1 97.38 176 GLU B C 1
ATOM 3004 O O . GLU B 1 176 ? -1.531 -15.023 -15.586 1 97.38 176 GLU B O 1
ATOM 3009 N N . LEU B 1 177 ? -0.54 -13.086 -15.266 1 97.44 177 LEU B N 1
ATOM 3010 C CA . LEU B 1 177 ? 0.571 -13.672 -14.531 1 97.44 177 LEU B CA 1
ATOM 3011 C C . LEU B 1 177 ? 0.083 -14.32 -13.234 1 97.44 177 LEU B C 1
ATOM 3013 O O . LEU B 1 177 ? 0.454 -15.461 -12.93 1 97.44 177 LEU B O 1
ATOM 3017 N N . LEU B 1 178 ? -0.756 -13.57 -12.484 1 98.31 178 LEU B N 1
ATOM 3018 C CA . LEU B 1 178 ? -1.307 -14.125 -11.25 1 98.31 178 LEU B CA 1
ATOM 3019 C C . LEU B 1 178 ? -2.084 -15.406 -11.523 1 98.31 178 LEU B C 1
ATOM 3021 O O . LEU B 1 178 ? -1.892 -16.406 -10.844 1 98.31 178 LEU B O 1
ATOM 3025 N N . ALA B 1 179 ? -2.943 -15.383 -12.555 1 97.31 179 ALA B N 1
ATOM 3026 C CA . ALA B 1 179 ? -3.758 -16.531 -12.914 1 97.31 179 ALA B CA 1
ATOM 3027 C C . ALA B 1 179 ? -2.883 -17.734 -13.281 1 97.31 179 ALA B C 1
ATOM 3029 O O . ALA B 1 179 ? -3.119 -18.844 -12.82 1 97.31 179 ALA B O 1
ATOM 3030 N N . ASN B 1 180 ? -1.868 -17.5 -14.07 1 96.06 180 ASN B N 1
ATOM 3031 C CA . ASN B 1 180 ? -0.989 -18.578 -14.531 1 96.06 180 ASN B CA 1
ATOM 3032 C C . ASN B 1 180 ? -0.172 -19.156 -13.383 1 96.06 180 ASN B C 1
ATOM 3034 O O . ASN B 1 180 ? -0.013 -20.375 -13.281 1 96.06 180 ASN B O 1
ATOM 3038 N N . MET B 1 181 ? 0.299 -18.312 -12.523 1 95.38 181 MET B N 1
ATOM 3039 C CA . MET B 1 181 ? 1.1 -18.766 -11.383 1 95.38 181 MET B CA 1
ATOM 3040 C C . MET B 1 181 ? 0.257 -19.594 -10.422 1 95.38 181 MET B C 1
ATOM 3042 O O . MET B 1 181 ? 0.686 -20.656 -9.977 1 95.38 181 MET B O 1
ATOM 3046 N N . LEU B 1 182 ? -0.889 -19.062 -10.102 1 96.19 182 LEU B N 1
ATOM 3047 C CA . LEU B 1 182 ? -1.77 -19.766 -9.172 1 96.19 182 LEU B CA 1
ATOM 3048 C C . LEU B 1 182 ? -2.205 -21.109 -9.758 1 96.19 182 LEU B C 1
ATOM 3050 O O . LEU B 1 182 ? -2.221 -22.125 -9.055 1 96.19 182 LEU B O 1
ATOM 3054 N N . THR B 1 183 ? -2.572 -21.109 -11.062 1 93.38 183 THR B N 1
ATOM 3055 C CA . THR B 1 183 ? -2.992 -22.328 -11.727 1 93.38 183 THR B CA 1
ATOM 3056 C C . THR B 1 183 ? -1.864 -23.359 -11.711 1 93.38 183 THR B C 1
ATOM 3058 O O . THR B 1 183 ? -2.082 -24.531 -11.367 1 93.38 183 THR B O 1
ATOM 3061 N N . ALA B 1 184 ? -0.664 -22.922 -12.062 1 92.12 184 ALA B N 1
ATOM 3062 C CA . ALA B 1 184 ? 0.496 -23.812 -12.062 1 92.12 184 ALA B CA 1
ATOM 3063 C C . ALA B 1 184 ? 0.771 -24.359 -10.664 1 92.12 184 ALA B C 1
ATOM 3065 O O . ALA B 1 184 ? 1.061 -25.547 -10.5 1 92.12 184 ALA B O 1
ATOM 3066 N N . TYR B 1 185 ? 0.661 -23.484 -9.68 1 93.5 185 TYR B N 1
ATOM 3067 C CA . TYR B 1 185 ? 0.919 -23.859 -8.297 1 93.5 185 TYR B CA 1
ATOM 3068 C C . TYR B 1 185 ? -0.093 -24.891 -7.812 1 93.5 185 TYR B C 1
ATOM 3070 O O . TYR B 1 185 ? 0.28 -25.906 -7.211 1 93.5 185 TYR B O 1
ATOM 3078 N N . LEU B 1 186 ? -1.337 -24.641 -8.102 1 91.62 186 LEU B N 1
ATOM 3079 C CA . LEU B 1 186 ? -2.404 -25.516 -7.625 1 91.62 186 LEU B CA 1
ATOM 3080 C C . LEU B 1 186 ? -2.373 -26.859 -8.344 1 91.62 186 LEU B C 1
ATOM 3082 O O . LEU B 1 186 ? -2.727 -27.891 -7.758 1 91.62 186 LEU B O 1
ATOM 3086 N N . GLN B 1 187 ? -1.957 -26.828 -9.547 1 87.06 187 GLN B N 1
ATOM 3087 C CA . GLN B 1 187 ? -1.851 -28.062 -10.312 1 87.06 187 GLN B CA 1
ATOM 3088 C C . GLN B 1 187 ? -0.667 -28.906 -9.844 1 87.06 187 GLN B C 1
ATOM 3090 O O . GLN B 1 187 ? -0.673 -30.125 -9.977 1 87.06 187 GLN B O 1
ATOM 3095 N N . ALA B 1 188 ? 0.37 -28.281 -9.359 1 83.12 188 ALA B N 1
ATOM 3096 C CA . ALA B 1 188 ? 1.575 -28.953 -8.891 1 83.12 188 ALA B CA 1
ATOM 3097 C C . ALA B 1 188 ? 1.358 -29.578 -7.512 1 83.12 188 ALA B C 1
ATOM 3099 O O . ALA B 1 188 ? 2.152 -30.406 -7.062 1 83.12 188 ALA B O 1
ATOM 3100 N N . GLN B 1 189 ? 0.38 -29.078 -6.746 1 79.81 189 GLN B N 1
ATOM 3101 C CA . GLN B 1 189 ? 0.113 -29.625 -5.422 1 79.81 189 GLN B CA 1
ATOM 3102 C C . GLN B 1 189 ? -0.448 -31.047 -5.523 1 79.81 189 GLN B C 1
ATOM 3104 O O . GLN B 1 189 ? -1.274 -31.328 -6.391 1 79.81 189 GLN B O 1
ATOM 3109 N N . PRO B 1 190 ? 0.272 -32.094 -4.848 1 63.97 190 PRO B N 1
ATOM 3110 C CA . PRO B 1 190 ? -0.215 -33.469 -4.887 1 63.97 190 PRO B CA 1
ATOM 3111 C C . PRO B 1 190 ? -1.668 -33.594 -4.434 1 63.97 190 PRO B C 1
ATOM 3113 O O . PRO B 1 190 ? -2.105 -32.875 -3.539 1 63.97 190 PRO B O 1
ATOM 3116 N N . THR B 1 191 ? -2.672 -33.812 -5.371 1 50.47 191 THR B N 1
ATOM 3117 C CA . THR B 1 191 ? -4.055 -34.156 -5.055 1 50.47 191 THR B CA 1
ATOM 3118 C C . THR B 1 191 ? -4.129 -35.094 -3.855 1 50.47 191 THR B C 1
ATOM 3120 O O . THR B 1 191 ? -3.635 -36.219 -3.914 1 50.47 191 THR B O 1
ATOM 3123 N N . HIS B 1 192 ? -3.758 -34.656 -2.666 1 42.16 192 HIS B N 1
ATOM 3124 C CA . HIS B 1 192 ? -4.164 -35.688 -1.701 1 42.16 192 HIS B CA 1
ATOM 3125 C C . HIS B 1 192 ? -5.684 -35.781 -1.601 1 42.16 192 HIS B C 1
ATOM 3127 O O . HIS B 1 192 ? -6.375 -34.75 -1.666 1 42.16 192 HIS B O 1
#